Protein 3W4S (pdb70)

InterPro domains:
  IPR029056 Ribokinase-like [G3DSA:3.40.1190.20] (1-273)
  IPR029056 Ribokinase-like [SSF53613] (1-263)

Radius of gyration: 28.52 Å; Cα contacts (8 Å, |Δi|>4): 1369; chains: 2; bounding box: 37×84×67 Å

B-factor: mean 21.61, std 7.56, range [8.88, 71.16]

Nearest PDB structures (foldseek):
  4xf6-assembly1_A  TM=9.796E-01  e=3.094E-55  Thermococcus kodakarensis KOD1
  3w4s-assembly2_B  TM=9.930E-01  e=2.828E-53  Thermococcus kodakarensis KOD1
  5ysp-assembly2_B  TM=8.391E-01  e=2.313E-19  Thermotoga maritima MSB8
  5ysp-assembly1_A  TM=8.184E-01  e=1.475E-18  Thermotoga maritima MSB8
  2jg5-assembly1_B  TM=6.452E-01  e=1.263E-12  Staphylococcus aureus

Foldseek 3Di:
DEEEEEAAKEWEFEDDPHDTDTDIAFLSQLLQQLLLVFHAYAYEYEAADDPPVVVVSSVVRYHYDYDYWPHHWYWYWYDPDQADTWIFTDIHTAADEDDDDDAGQEYEYGYQACSYPLVSLLVCLVVYPAYEYECNRVFWHPDGTTIDGAADECLSLQNHAYYEYEQVNVVSHPPDACLSYQKYWYHHQQAWTWMDGNRFIKIWGADPAPRDYQRNLRSSLSSQLVSQVVPHPNLLSNLLSSLQSSVCRVPVHNPDDSVSSNVNSVPIDMGGD/DEEEQEAAWEWEFEAEPPDTDTDIGFLSVLLLQLLLVFHAYEYEYEAADDPPVRVVVVVVSHNYHYDYWPHHWYWYWYDDPDRDIWIWTDIHTAADEEDDDDDGQEYEYGYAACSYPLVRLLVVLVPYQEYEYECNNVFWHRDTTTTDGAADEDLSQQRHAEYEYEPVCVVRHPNDACLSYQKYWHDHAQAKTWMAGNRFIKIKGADPVRNLSSSLRSQLSSVVVPDDDLLSNLLSSLQSVVCVVVVHSPDDVVSSVVRSVVMDMGGD

Secondary structure (DSSP, 8-state):
-EEEEES--EEEEEEETTEEEEEEE-HHHHHHHHHTTTSEEEEEEE-S---HHHHHHHHHH-EEEEE--S---EEEEEESSSS-EEEEEEE-------PPPS--SEEEE--SSS-S-HHHHHHHHHHSS-EEEESHHHHB--SSEE--B--EE-GGGTT-SEEEEEGGGGGGEES--GGGSSEEEEEETTEEEEEEETTEEEEE-----S----TTHHHHHHHHHHHHHTTS-HHHHHHHHHHHHHHHHHHTSS-S-HHHHHHHHTT--EEE-/-EEEEES--EEEEEEETTEEEEEEE-HHHHHHHHHTTTSEEEEEEE-S---HHHHHHHHHHSEEEEE--S---EEEEEE-STT-EEEEEEE----------S--SEEEE--SSS-S-HHHHHHHHHH-S-EEEESHHHHB--SSEE--B--EE-GGGTT-SEEEEEGGGGGGEES--GGGSSEEEEEETBEEEEEEETTEEEEEE----TTHHHHHHHHHHHHHTTS-HHHHHHHHHHHHHHHHHHTSS-S-HHHHHHHHTTSEEEE-

Structure (mmCIF, N/CA/C/O backbone):
data_3W4S
#
_entry.id   3W4S
#
_cell.length_a   78.306
_cell.length_b   78.338
_cell.length_c   83.875
_cell.angle_alpha   90.00
_cell.angle_beta   90.00
_cell.angle_gamma   90.00
#
_symmetry.space_group_name_H-M   'P 21 21 21'
#
loop_
_entity.id
_entity.type
_entity.pdbx_description
1 polymer 'Carbohydrate/pyrimidine kinase, PfkB family'
2 non-polymer 'IODIDE ION'
3 water water
#
loop_
_atom_site.group_PDB
_atom_site.id
_atom_site.type_symbol
_atom_site.label_atom_id
_atom_site.label_alt_id
_atom_site.label_comp_id
_atom_site.label_asym_id
_atom_site.label_entity_id
_atom_site.label_seq_id
_atom_site.pdbx_PDB_ins_code
_atom_site.Cartn_x
_atom_site.Cartn_y
_atom_site.Cartn_z
_atom_site.occupancy
_atom_site.B_iso_or_equiv
_atom_site.auth_seq_id
_atom_site.auth_comp_id
_atom_site.auth_asym_id
_atom_site.auth_atom_id
_atom_site.pdbx_PDB_model_num
ATOM 1 N N . MET A 1 1 ? 33.224 78.977 16.581 1.00 29.83 1 MET A N 1
ATOM 2 C CA . MET A 1 1 ? 31.781 78.671 16.792 1.00 30.44 1 MET A CA 1
ATOM 3 C C . MET A 1 1 ? 31.442 77.258 16.293 1.00 28.90 1 MET A C 1
ATOM 4 O O . MET A 1 1 ? 31.963 76.816 15.260 1.00 27.34 1 MET A O 1
ATOM 9 N N . LYS A 1 2 ? 30.586 76.545 17.034 1.00 27.56 2 LYS A N 1
ATOM 10 C CA . LYS A 1 2 ? 30.158 75.199 16.638 1.00 25.48 2 LYS A CA 1
ATOM 11 C C . LYS A 1 2 ? 28.641 75.162 16.518 1.00 23.00 2 LYS A C 1
ATOM 12 O O . LYS A 1 2 ? 27.923 75.601 17.420 1.00 22.91 2 LYS A O 1
ATOM 18 N N A CYS A 1 3 ? 28.158 74.664 15.379 0.50 21.14 3 CYS A N 1
ATOM 19 N N B CYS A 1 3 ? 28.153 74.624 15.411 0.50 21.67 3 CYS A N 1
ATOM 20 C CA A CYS A 1 3 ? 26.724 74.666 15.040 0.50 19.52 3 CYS A CA 1
ATOM 21 C CA B CYS A 1 3 ? 26.716 74.575 15.198 0.50 20.24 3 CYS A CA 1
ATOM 22 C C A CYS A 1 3 ? 26.254 73.236 14.756 0.50 18.12 3 CYS A C 1
ATOM 23 C C B CYS A 1 3 ? 26.282 73.184 14.840 0.50 18.56 3 CYS A C 1
ATOM 24 O O A CYS A 1 3 ? 26.982 72.474 14.118 0.50 18.09 3 CYS A O 1
ATOM 25 O O B CYS A 1 3 ? 27.038 72.413 14.245 0.50 18.42 3 CYS A O 1
ATOM 30 N N . LEU A 1 4 ? 25.056 72.862 15.225 1.00 16.83 4 LEU A N 1
ATOM 31 C CA . LEU A 1 4 ? 24.451 71.596 14.829 1.00 15.29 4 LEU A CA 1
ATOM 32 C C . LEU A 1 4 ? 23.187 71.909 14.048 1.00 13.83 4 LEU A C 1
ATOM 33 O O . LEU A 1 4 ? 22.325 72.660 14.529 1.00 13.75 4 LEU A O 1
ATOM 38 N N . VAL A 1 5 ? 23.075 71.340 12.853 1.00 13.03 5 VAL A N 1
ATOM 39 C CA . VAL A 1 5 ? 21.864 71.509 12.031 1.00 12.38 5 VAL A CA 1
ATOM 40 C C . VAL A 1 5 ? 21.181 70.165 11.948 1.00 11.60 5 VAL A C 1
ATOM 41 O O . VAL A 1 5 ? 21.828 69.160 11.654 1.00 11.31 5 VAL A O 1
ATOM 45 N N . VAL A 1 6 ? 19.873 70.135 12.209 1.00 11.23 6 VAL A N 1
ATOM 46 C CA . VAL A 1 6 ? 19.162 68.863 12.338 1.00 11.06 6 VAL A CA 1
ATOM 47 C C . VAL A 1 6 ? 18.042 68.744 11.320 1.00 10.86 6 VAL A C 1
ATOM 48 O O . VAL A 1 6 ? 17.161 69.618 11.251 1.00 11.04 6 VAL A O 1
ATOM 52 N N . GLY A 1 7 ? 18.040 67.657 10.549 1.00 10.37 7 GLY A N 1
ATOM 53 C CA . GLY A 1 7 ? 16.935 67.417 9.607 1.00 10.29 7 GLY A CA 1
ATOM 54 C C . GLY A 1 7 ? 17.353 66.479 8.486 1.00 10.20 7 GLY A C 1
ATOM 55 O O . GLY A 1 7 ? 18.544 66.358 8.178 1.00 10.19 7 GLY A O 1
ATOM 56 N N . HIS A 1 8 ? 16.372 65.819 7.866 1.00 10.24 8 HIS A N 1
ATOM 57 C CA . HIS A 1 8 ? 16.662 64.971 6.717 1.00 10.71 8 HIS A CA 1
ATOM 58 C C . HIS A 1 8 ? 17.224 65.788 5.561 1.00 11.26 8 HIS A C 1
ATOM 59 O O . HIS A 1 8 ? 16.748 66.898 5.298 1.00 11.90 8 HIS A O 1
ATOM 66 N N . VAL A 1 9 ? 18.215 65.229 4.856 1.00 11.58 9 VAL A N 1
ATOM 67 C CA . VAL A 1 9 ? 18.549 65.702 3.511 1.00 11.68 9 VAL A CA 1
ATOM 68 C C . VAL A 1 9 ? 17.725 64.822 2.567 1.00 12.10 9 VAL A C 1
ATOM 69 O O . VAL A 1 9 ? 17.206 63.797 2.990 1.00 12.94 9 VAL A O 1
ATOM 73 N N . VAL A 1 10 ? 17.585 65.225 1.314 1.00 12.26 10 VAL A N 1
ATOM 74 C CA . VAL A 1 10 ? 16.543 64.659 0.441 1.00 12.09 10 VAL A CA 1
ATOM 75 C C . VAL A 1 10 ? 17.075 64.383 -0.940 1.00 12.15 10 VAL A C 1
ATOM 76 O O . VAL A 1 10 ? 17.860 65.168 -1.448 1.00 12.16 10 VAL A O 1
ATOM 80 N N . ARG A 1 11 ? 16.679 63.241 -1.513 1.00 12.04 11 ARG A N 1
ATOM 81 C CA . ARG A 1 11 ? 16.849 62.981 -2.940 1.00 12.32 11 ARG A CA 1
ATOM 82 C C . ARG A 1 11 ? 15.650 63.601 -3.659 1.00 12.25 11 ARG A C 1
ATOM 83 O O . ARG A 1 11 ? 14.522 63.128 -3.506 1.00 12.04 11 ARG A O 1
ATOM 91 N N . ASP A 1 12 ? 15.887 64.678 -4.401 1.00 12.49 12 ASP A N 1
ATOM 92 C CA . ASP A 1 12 ? 14.835 65.294 -5.207 1.00 13.15 12 ASP A CA 1
ATOM 93 C C . ASP A 1 12 ? 14.899 64.730 -6.606 1.00 13.24 12 ASP A C 1
ATOM 94 O O . ASP A 1 12 ? 15.960 64.785 -7.230 1.00 13.41 12 ASP A O 1
ATOM 99 N N . ILE A 1 13 ? 13.764 64.207 -7.081 1.00 12.84 13 ILE A N 1
ATOM 100 C CA . ILE A 1 13 ? 13.615 63.762 -8.463 1.00 13.37 13 ILE A CA 1
ATOM 101 C C . ILE A 1 13 ? 12.829 64.894 -9.122 1.00 13.74 13 ILE A C 1
ATOM 102 O O . ILE A 1 13 ? 11.608 65.041 -8.898 1.00 13.58 13 ILE A O 1
ATOM 107 N N . VAL A 1 14 ? 13.535 65.676 -9.937 1.00 14.54 14 VAL A N 1
ATOM 108 C CA . VAL A 1 14 ? 13.046 66.969 -10.421 1.00 15.21 14 VAL A CA 1
ATOM 109 C C . VAL A 1 14 ? 12.639 66.895 -11.882 1.00 15.99 14 VAL A C 1
ATOM 110 O O . VAL A 1 14 ? 13.453 66.533 -12.734 1.00 15.98 14 VAL A O 1
ATOM 114 N N A LYS A 1 15 ? 11.391 67.273 -12.154 0.50 16.54 15 LYS A N 1
ATOM 115 N N B LYS A 1 15 ? 11.380 67.222 -12.173 0.50 16.57 15 LYS A N 1
ATOM 116 C CA A LYS A 1 15 ? 10.861 67.308 -13.503 0.50 17.58 15 LYS A CA 1
ATOM 117 C CA B LYS A 1 15 ? 10.921 67.277 -13.555 0.50 17.67 15 LYS A CA 1
ATOM 118 C C A LYS A 1 15 ? 10.620 68.746 -13.929 0.50 17.93 15 LYS A C 1
ATOM 119 C C B LYS A 1 15 ? 10.599 68.703 -13.961 0.50 17.99 15 LYS A C 1
ATOM 120 O O A LYS A 1 15 ? 9.873 69.469 -13.274 0.50 17.57 15 LYS A O 1
ATOM 121 O O B LYS A 1 15 ? 9.780 69.369 -13.329 0.50 17.56 15 LYS A O 1
ATOM 132 N N . LYS A 1 16 ? 11.253 69.152 -15.027 1.00 18.98 16 LYS A N 1
ATOM 133 C CA . LYS A 1 16 ? 11.009 70.479 -15.617 1.00 21.02 16 LYS A CA 1
ATOM 134 C C . LYS A 1 16 ? 10.777 70.241 -17.087 1.00 22.95 16 LYS A C 1
ATOM 135 O O . LYS A 1 16 ? 11.693 69.810 -17.795 1.00 22.60 16 LYS A O 1
ATOM 141 N N . GLY A 1 17 ? 9.568 70.544 -17.545 1.00 24.48 17 GLY A N 1
ATOM 142 C CA . GLY A 1 17 ? 9.184 70.290 -18.929 1.00 27.04 17 GLY A CA 1
ATOM 143 C C . GLY A 1 17 ? 9.339 68.807 -19.190 1.00 29.22 17 GLY A C 1
ATOM 144 O O . GLY A 1 17 ? 8.775 67.987 -18.463 1.00 29.47 17 GLY A O 1
ATOM 145 N N . ASN A 1 18 ? 10.161 68.459 -20.180 1.00 30.85 18 ASN A N 1
ATOM 146 C CA . ASN A 1 18 ? 10.328 67.068 -20.567 1.00 32.38 18 ASN A CA 1
ATOM 147 C C . ASN A 1 18 ? 11.640 66.432 -20.035 1.00 30.84 18 ASN A C 1
ATOM 148 O O . ASN A 1 18 ? 12.076 65.377 -20.504 1.00 33.07 18 ASN A O 1
ATOM 153 N N . LYS A 1 19 ? 12.248 67.073 -19.039 1.00 28.38 19 LYS A N 1
ATOM 154 C CA . LYS A 1 19 ? 13.528 66.623 -18.494 1.00 26.01 19 LYS A CA 1
ATOM 155 C C . LYS A 1 19 ? 13.426 66.246 -17.023 1.00 24.51 19 LYS A C 1
ATOM 156 O O . LYS A 1 19 ? 12.755 66.927 -16.236 1.00 24.19 19 LYS A O 1
ATOM 162 N N . VAL A 1 20 ? 14.108 65.169 -16.657 1.00 22.09 20 VAL A N 1
ATOM 163 C CA . VAL A 1 20 ? 14.166 64.753 -15.254 1.00 21.01 20 VAL A CA 1
ATOM 164 C C . VAL A 1 20 ? 15.623 64.727 -14.803 1.00 19.96 20 VAL A C 1
ATOM 165 O O . VAL A 1 20 ? 16.504 64.330 -15.556 1.00 20.17 20 VAL A O 1
ATOM 169 N N . LEU A 1 21 ? 15.866 65.158 -13.569 1.00 19.25 21 LEU A N 1
ATOM 170 C CA . LEU A 1 21 ? 17.197 65.169 -13.021 1.00 19.40 21 LEU A CA 1
ATOM 171 C C . LEU A 1 21 ? 17.055 64.854 -11.546 1.00 18.58 21 LEU A C 1
ATOM 172 O O . LEU A 1 21 ? 15.954 64.983 -11.007 1.00 19.78 21 LEU A O 1
ATOM 177 N N . GLU A 1 22 ? 18.120 64.385 -10.901 1.00 17.22 22 GLU A N 1
ATOM 178 C CA . GLU A 1 22 ? 18.100 64.299 -9.446 1.00 15.96 22 GLU A CA 1
ATOM 179 C C . GLU A 1 22 ? 19.061 65.303 -8.853 1.00 16.03 22 GLU A C 1
ATOM 180 O O . GLU A 1 22 ? 20.093 65.600 -9.439 1.00 16.47 22 GLU A O 1
ATOM 186 N N . ARG A 1 23 ? 18.738 65.802 -7.670 1.00 15.18 23 ARG A N 1
ATOM 187 C CA . ARG A 1 23 ? 19.627 66.724 -6.969 1.00 15.11 23 ARG A CA 1
ATOM 188 C C . ARG A 1 23 ? 19.405 66.581 -5.469 1.00 14.10 23 ARG A C 1
ATOM 189 O O . ARG A 1 23 ? 18.352 66.180 -5.040 1.00 13.61 23 ARG A O 1
ATOM 197 N N . LEU A 1 24 ? 20.434 66.890 -4.692 1.00 14.04 24 LEU A N 1
ATOM 198 C CA . LEU A 1 24 ? 20.322 66.921 -3.254 1.00 13.72 24 LEU A CA 1
ATOM 199 C C . LEU A 1 24 ? 19.480 68.124 -2.828 1.00 13.71 24 LEU A C 1
ATOM 200 O O . LEU A 1 24 ? 19.622 69.225 -3.386 1.00 14.24 24 LEU A O 1
ATOM 205 N N . GLY A 1 25 ? 18.608 67.915 -1.853 1.00 12.97 25 GLY A N 1
ATOM 206 C CA . GLY A 1 25 ? 17.794 69.006 -1.306 1.00 13.11 25 GLY A CA 1
ATOM 207 C C . GLY A 1 25 ? 17.593 68.814 0.183 1.00 13.12 25 GLY A C 1
ATOM 208 O O . GLY A 1 25 ? 18.244 67.972 0.801 1.00 12.55 25 GLY A O 1
ATOM 209 N N . GLY A 1 26 ? 16.635 69.549 0.726 1.00 13.63 26 GLY A N 1
ATOM 210 C CA . GLY A 1 26 ? 16.306 69.506 2.145 1.00 13.75 26 GLY A CA 1
ATOM 211 C C . GLY A 1 26 ? 16.751 70.815 2.759 1.00 13.73 26 GLY A C 1
ATOM 212 O O . GLY A 1 26 ? 17.862 71.308 2.495 1.00 13.71 26 GLY A O 1
ATOM 213 N N . GLY A 1 27 ? 15.877 71.391 3.572 1.00 13.30 27 GLY A N 1
ATOM 214 C CA . GLY A 1 27 ? 16.228 72.632 4.279 1.00 13.44 27 GLY A CA 1
ATOM 215 C C . GLY A 1 27 ? 17.496 72.544 5.093 1.00 14.00 27 GLY A C 1
ATOM 216 O O . GLY A 1 27 ? 18.268 73.519 5.171 1.00 14.50 27 GLY A O 1
ATOM 217 N N . ALA A 1 28 ? 17.729 71.382 5.708 1.00 13.03 28 ALA A N 1
ATOM 218 C CA . ALA A 1 28 ? 18.937 71.180 6.518 1.00 13.53 28 ALA A CA 1
ATOM 219 C C . ALA A 1 28 ? 20.208 71.400 5.712 1.00 13.13 28 ALA A C 1
ATOM 220 O O . ALA A 1 28 ? 21.171 72.006 6.226 1.00 14.05 28 ALA A O 1
ATOM 222 N N . TYR A 1 29 ? 20.226 70.929 4.460 1.00 13.17 29 TYR A N 1
ATOM 223 C CA . TYR A 1 29 ? 21.365 71.169 3.571 1.00 12.99 29 TYR A CA 1
ATOM 224 C C . TYR A 1 29 ? 21.614 72.676 3.423 1.00 13.04 29 TYR A C 1
ATOM 225 O O . TYR A 1 29 ? 22.732 73.174 3.664 1.00 12.50 29 TYR A O 1
ATOM 234 N N . TYR A 1 30 ? 20.562 73.405 3.055 1.00 12.66 30 TYR A N 1
ATOM 235 C CA . TYR A 1 30 ? 20.711 74.840 2.787 1.00 12.86 30 TYR A CA 1
ATOM 236 C C . TYR A 1 30 ? 21.025 75.691 4.029 1.00 13.06 30 TYR A C 1
ATOM 237 O O . TYR A 1 30 ? 21.823 76.635 3.957 1.00 13.59 30 TYR A O 1
ATOM 246 N N . SER A 1 31 ? 20.407 75.371 5.161 1.00 13.42 31 SER A N 1
ATOM 247 C CA . SER A 1 31 ? 20.737 76.062 6.417 1.00 13.96 31 SER A CA 1
ATOM 248 C C . SER A 1 31 ? 22.202 75.840 6.806 1.00 14.37 31 SER A C 1
ATOM 249 O O . SER A 1 31 ? 22.898 76.794 7.201 1.00 14.65 31 SER A O 1
ATOM 252 N N . ALA A 1 32 ? 22.672 74.594 6.686 1.00 13.83 32 ALA A N 1
ATOM 253 C CA . ALA A 1 32 ? 24.064 74.273 6.981 1.00 14.46 32 ALA A CA 1
ATOM 254 C C . ALA A 1 32 ? 25.000 75.007 6.013 1.00 14.91 32 ALA A C 1
ATOM 255 O O . ALA A 1 32 ? 26.069 75.489 6.420 1.00 15.36 32 ALA A O 1
ATOM 257 N N . LEU A 1 33 ? 24.612 75.071 4.743 1.00 14.78 33 LEU A N 1
ATOM 258 C CA . LEU A 1 33 ? 25.422 75.766 3.744 1.00 15.13 33 LEU A CA 1
ATOM 259 C C . LEU A 1 33 ? 25.625 77.240 4.141 1.00 14.99 33 LEU A C 1
ATOM 260 O O . LEU A 1 33 ? 26.755 77.747 4.102 1.00 15.07 33 LEU A O 1
ATOM 265 N N . ALA A 1 34 ? 24.550 77.909 4.555 1.00 14.76 34 ALA A N 1
ATOM 266 C CA . ALA A 1 34 ? 24.640 79.300 5.005 1.00 14.83 34 ALA A CA 1
ATOM 267 C C . ALA A 1 34 ? 25.464 79.383 6.294 1.00 15.49 34 ALA A C 1
ATOM 268 O O . ALA A 1 34 ? 26.377 80.196 6.381 1.00 15.17 34 ALA A O 1
ATOM 270 N N . LEU A 1 35 ? 25.170 78.530 7.279 1.00 15.18 35 LEU A N 1
ATOM 271 C CA . LEU A 1 35 ? 25.841 78.626 8.581 1.00 16.55 35 LEU A CA 1
ATOM 272 C C . LEU A 1 35 ? 27.332 78.329 8.503 1.00 17.24 35 LEU A C 1
ATOM 273 O O . LEU A 1 35 ? 28.100 78.788 9.347 1.00 18.02 35 LEU A O 1
ATOM 278 N N . SER A 1 36 ? 27.730 77.553 7.496 1.00 17.50 36 SER A N 1
ATOM 279 C CA . SER A 1 36 ? 29.138 77.227 7.283 1.00 18.29 36 SER A CA 1
ATOM 280 C C . SER A 1 36 ? 30.009 78.459 7.050 1.00 19.83 36 SER A C 1
ATOM 281 O O . SER A 1 36 ? 31.223 78.374 7.177 1.00 19.86 36 SER A O 1
ATOM 284 N N . ARG A 1 37 ? 29.401 79.589 6.697 1.00 20.69 37 ARG A N 1
ATOM 285 C CA . ARG A 1 37 ? 30.173 80.825 6.550 1.00 21.98 37 ARG A CA 1
ATOM 286 C C . ARG A 1 37 ? 30.486 81.460 7.892 1.00 22.48 37 ARG A C 1
ATOM 287 O O . ARG A 1 37 ? 31.265 82.426 7.949 1.00 23.56 37 ARG A O 1
ATOM 295 N N . PHE A 1 38 ? 29.896 80.926 8.966 1.00 22.02 38 PHE A N 1
ATOM 296 C CA . PHE A 1 38 ? 29.996 81.514 10.318 1.00 22.38 38 PHE A CA 1
ATOM 297 C C . PHE A 1 38 ? 30.507 80.562 11.397 1.00 22.76 38 PHE A C 1
ATOM 298 O O . PHE A 1 38 ? 30.894 80.988 12.498 1.00 23.82 38 PHE A O 1
ATOM 306 N N A CYS A 1 39 ? 30.418 79.263 11.143 0.50 21.95 39 CYS A N 1
ATOM 307 N N B CYS A 1 39 ? 30.572 79.280 11.053 0.50 22.76 39 CYS A N 1
ATOM 308 C CA A CYS A 1 39 ? 30.750 78.294 12.178 0.50 21.40 39 CYS A CA 1
ATOM 309 C CA B CYS A 1 39 ? 30.593 78.247 12.064 0.50 22.64 39 CYS A CA 1
ATOM 310 C C A CYS A 1 39 ? 31.157 76.963 11.605 0.50 21.26 39 CYS A C 1
ATOM 311 C C B CYS A 1 39 ? 31.185 76.944 11.560 0.50 22.07 39 CYS A C 1
ATOM 312 O O A CYS A 1 39 ? 30.995 76.709 10.412 0.50 20.90 39 CYS A O 1
ATOM 313 O O B CYS A 1 39 ? 31.171 76.685 10.357 0.50 21.74 39 CYS A O 1
ATOM 318 N N . ASP A 1 40 ? 31.701 76.132 12.485 1.00 21.29 40 ASP A N 1
ATOM 319 C CA . ASP A 1 40 ? 32.020 74.747 12.202 1.00 22.14 40 ASP A CA 1
ATOM 320 C C . ASP A 1 40 ? 30.724 73.992 12.340 1.00 20.20 40 ASP A C 1
ATOM 321 O O . ASP A 1 40 ? 30.253 73.789 13.455 1.00 19.99 40 ASP A O 1
ATOM 326 N N . VAL A 1 41 ? 30.154 73.576 11.216 1.00 19.12 41 VAL A N 1
ATOM 327 C CA . VAL A 1 41 ? 28.806 72.994 11.206 1.00 18.10 41 VAL A CA 1
ATOM 328 C C . VAL A 1 41 ? 28.855 71.472 11.245 1.00 18.11 41 VAL A C 1
ATOM 329 O O . VAL A 1 41 ? 29.684 70.861 10.578 1.00 18.70 41 VAL A O 1
ATOM 333 N N . GLU A 1 42 ? 27.968 70.861 12.037 1.00 17.86 42 GLU A N 1
ATOM 334 C CA . GLU A 1 42 ? 27.714 69.427 11.937 1.00 18.30 42 GLU A CA 1
ATOM 335 C C . GLU A 1 42 ? 26.261 69.260 11.553 1.00 16.39 42 GLU A C 1
ATOM 336 O O . GLU A 1 42 ? 25.426 70.044 12.004 1.00 15.07 42 GLU A O 1
ATOM 342 N N . ILE A 1 43 ? 25.972 68.273 10.706 1.00 15.33 43 ILE A N 1
ATOM 343 C CA . ILE A 1 43 ? 24.581 67.992 10.298 1.00 14.35 43 ILE A CA 1
ATOM 344 C C . ILE A 1 43 ? 24.173 66.645 10.867 1.00 13.83 43 ILE A C 1
ATOM 345 O O . ILE A 1 43 ? 24.849 65.624 10.612 1.00 14.43 43 ILE A O 1
ATOM 350 N N . LEU A 1 44 ? 23.108 66.648 11.660 1.00 12.69 44 LEU A N 1
ATOM 351 C CA . LEU A 1 44 ? 22.480 65.431 12.139 1.00 12.34 44 LEU A CA 1
ATOM 352 C C . LEU A 1 44 ? 21.300 65.142 11.230 1.00 11.65 44 LEU A C 1
ATOM 353 O O . LEU A 1 44 ? 20.350 65.917 11.175 1.00 11.39 44 LEU A O 1
ATOM 358 N N . THR A 1 45 ? 21.391 64.046 10.487 1.00 11.50 45 THR A N 1
ATOM 359 C CA . THR A 1 45 ? 20.440 63.771 9.415 1.00 11.38 45 THR A CA 1
ATOM 360 C C . THR A 1 45 ? 20.156 62.269 9.393 1.00 11.28 45 THR A C 1
ATOM 361 O O . THR A 1 45 ? 20.604 61.546 10.287 1.00 11.71 45 THR A O 1
ATOM 365 N N . SER A 1 46 ? 19.410 61.802 8.400 1.00 11.22 46 SER A N 1
ATOM 366 C CA . SER A 1 46 ? 19.223 60.372 8.188 1.00 11.70 46 SER A CA 1
ATOM 367 C C . SER A 1 46 ? 19.031 60.099 6.709 1.00 11.97 46 SER A C 1
ATOM 368 O O . SER A 1 46 ? 18.352 60.862 6.010 1.00 12.10 46 SER A O 1
ATOM 371 N N . PHE A 1 47 ? 19.647 59.008 6.252 1.00 12.72 47 PHE A N 1
ATOM 372 C CA . PHE A 1 47 ? 19.456 58.469 4.894 1.00 13.25 47 PHE A CA 1
ATOM 373 C C . PHE A 1 47 ? 20.078 57.088 4.830 1.00 14.06 47 PHE A C 1
ATOM 374 O O . PHE A 1 47 ? 20.886 56.743 5.688 1.00 14.13 47 PHE A O 1
ATOM 382 N N . SER A 1 48 ? 19.712 56.307 3.813 1.00 14.98 48 SER A N 1
ATOM 383 C CA . SER A 1 48 ? 20.274 54.951 3.651 1.00 16.12 48 SER A CA 1
ATOM 384 C C . SER A 1 48 ? 21.467 54.952 2.700 1.00 16.83 48 SER A C 1
ATOM 385 O O . SER A 1 48 ? 22.499 54.343 2.977 1.00 18.77 48 SER A O 1
ATOM 388 N N . ASN A 1 49 ? 21.323 55.652 1.585 1.00 17.56 49 ASN A N 1
ATOM 389 C CA . ASN A 1 49 ? 22.371 55.782 0.581 1.00 17.94 49 ASN A CA 1
ATOM 390 C C . ASN A 1 49 ? 22.138 57.089 -0.168 1.00 17.10 49 ASN A C 1
ATOM 391 O O . ASN A 1 49 ? 20.992 57.455 -0.441 1.00 17.11 49 ASN A O 1
ATOM 396 N N . LEU A 1 50 ? 23.218 57.785 -0.520 1.00 16.53 50 LEU A N 1
ATOM 397 C CA . LEU A 1 50 ? 23.111 58.912 -1.451 1.00 15.81 50 LEU A CA 1
ATOM 398 C C . LEU A 1 50 ? 24.278 58.880 -2.411 1.00 15.88 50 LEU A C 1
ATOM 399 O O . LEU A 1 50 ? 25.322 58.321 -2.049 1.00 16.38 50 LEU A O 1
ATOM 404 N N . PRO A 1 51 ? 24.117 59.487 -3.611 1.00 15.92 51 PRO A N 1
ATOM 405 C CA . PRO A 1 51 ? 25.212 59.593 -4.584 1.00 16.86 51 PRO A CA 1
ATOM 406 C C . PRO A 1 51 ? 26.482 60.121 -3.936 1.00 17.83 51 PRO A C 1
ATOM 407 O O . PRO A 1 51 ? 26.446 61.106 -3.171 1.00 17.13 51 PRO A O 1
ATOM 411 N N . GLU A 1 52 ? 27.595 59.472 -4.257 1.00 20.06 52 GLU A N 1
ATOM 412 C CA . GLU A 1 52 ? 28.905 59.880 -3.771 1.00 21.78 52 GLU A CA 1
ATOM 413 C C . GLU A 1 52 ? 29.147 61.394 -3.874 1.00 22.00 52 GLU A C 1
ATOM 414 O O . GLU A 1 52 ? 29.726 61.978 -2.959 1.00 22.09 52 GLU A O 1
ATOM 420 N N . GLU A 1 53 ? 28.720 62.005 -4.979 1.00 21.79 53 GLU A N 1
ATOM 421 C CA . GLU A 1 53 ? 28.929 63.435 -5.232 1.00 23.19 53 GLU A CA 1
ATOM 422 C C . GLU A 1 53 ? 28.170 64.299 -4.234 1.00 21.26 53 GLU A C 1
ATOM 423 O O . GLU A 1 53 ? 28.600 65.400 -3.870 1.00 19.67 53 GLU A O 1
ATOM 429 N N . TRP A 1 54 ? 27.012 63.814 -3.811 1.00 18.30 54 TRP A N 1
ATOM 430 C CA . TRP A 1 54 ? 26.228 64.552 -2.840 1.00 17.13 54 TRP A CA 1
ATOM 431 C C . TRP A 1 54 ? 26.827 64.454 -1.448 1.00 17.30 54 TRP A C 1
ATOM 432 O O . TRP A 1 54 ? 26.793 65.428 -0.680 1.00 17.22 54 TRP A O 1
ATOM 443 N N . ILE A 1 55 ? 27.346 63.276 -1.109 1.00 17.42 55 ILE A N 1
ATOM 444 C CA . ILE A 1 55 ? 28.025 63.082 0.173 1.00 19.10 55 ILE A CA 1
ATOM 445 C C . ILE A 1 55 ? 29.192 64.075 0.226 1.00 19.84 55 ILE A C 1
ATOM 446 O O . ILE A 1 55 ? 29.428 64.738 1.254 1.00 19.14 55 ILE A O 1
ATOM 451 N N . LYS A 1 56 ? 29.877 64.201 -0.907 1.00 21.88 56 LYS A N 1
ATOM 452 C CA . LYS A 1 56 ? 31.032 65.097 -1.014 1.00 23.69 56 LYS A CA 1
ATOM 453 C C . LYS A 1 56 ? 30.616 66.560 -0.842 1.00 24.20 56 LYS A C 1
ATOM 454 O O . LYS A 1 56 ? 31.312 67.330 -0.162 1.00 24.36 56 LYS A O 1
ATOM 460 N N . GLU A 1 57 ? 29.501 66.944 -1.464 1.00 23.25 57 GLU A N 1
ATOM 461 C CA . GLU A 1 57 ? 28.968 68.296 -1.324 1.00 22.74 57 GLU A CA 1
ATOM 462 C C . GLU A 1 57 ? 28.655 68.590 0.147 1.00 22.50 57 GLU A C 1
ATOM 463 O O . GLU A 1 57 ? 29.058 69.636 0.668 1.00 22.72 57 GLU A O 1
ATOM 469 N N . LEU A 1 58 ? 27.987 67.645 0.818 1.00 21.04 58 LEU A N 1
ATOM 470 C CA . LEU A 1 58 ? 27.694 67.763 2.251 1.00 20.72 58 LEU A CA 1
ATOM 471 C C . LEU A 1 58 ? 28.956 67.930 3.080 1.00 22.78 58 LEU A C 1
ATOM 472 O O . LEU A 1 58 ? 29.063 68.840 3.916 1.00 22.32 58 LEU A O 1
ATOM 477 N N . GLU A 1 59 ? 29.919 67.054 2.823 1.00 23.01 59 GLU A N 1
ATOM 478 C CA . GLU A 1 59 ? 31.148 67.029 3.615 1.00 25.06 59 GLU A CA 1
ATOM 479 C C . GLU A 1 59 ? 32.076 68.197 3.313 1.00 24.99 59 GLU A C 1
ATOM 480 O O . GLU A 1 59 ? 32.938 68.516 4.128 1.00 25.54 59 GLU A O 1
ATOM 486 N N . SER A 1 60 ? 31.871 68.859 2.171 1.00 24.22 60 SER A N 1
ATOM 487 C CA . SER A 1 60 ? 32.673 70.042 1.835 1.00 24.90 60 SER A CA 1
ATOM 488 C C . SER A 1 60 ? 32.426 71.179 2.842 1.00 24.06 60 SER A C 1
ATOM 489 O O . SER A 1 60 ? 33.265 72.067 3.011 1.00 23.74 60 SER A O 1
ATOM 492 N N . MET A 1 61 ? 31.271 71.157 3.509 1.00 22.07 61 MET A N 1
ATOM 493 C CA . MET A 1 61 ? 30.923 72.276 4.371 1.00 22.94 61 MET A CA 1
ATOM 494 C C . MET A 1 61 ? 30.463 71.922 5.790 1.00 22.15 61 MET A C 1
ATOM 495 O O . MET A 1 61 ? 30.195 72.811 6.587 1.00 22.43 61 MET A O 1
ATOM 500 N N . ALA A 1 62 ? 30.393 70.629 6.096 1.00 21.35 62 ALA A N 1
ATOM 501 C CA . ALA A 1 62 ? 29.893 70.146 7.396 1.00 20.77 62 ALA A CA 1
ATOM 502 C C . ALA A 1 62 ? 30.355 68.721 7.665 1.00 20.96 62 ALA A C 1
ATOM 503 O O . ALA A 1 62 ? 30.670 67.977 6.733 1.00 21.05 62 ALA A O 1
ATOM 505 N N . LYS A 1 63 ? 30.401 68.352 8.942 1.00 20.84 63 LYS A N 1
ATOM 506 C CA . LYS A 1 63 ? 30.552 66.962 9.353 1.00 21.57 63 LYS A CA 1
ATOM 507 C C . LYS A 1 63 ? 29.183 66.286 9.426 1.00 20.81 63 LYS A C 1
ATOM 508 O O . LYS A 1 63 ? 28.259 66.880 9.966 1.00 19.54 63 LYS A O 1
ATOM 514 N N . LEU A 1 64 ? 29.050 65.062 8.897 1.00 20.19 64 LEU A N 1
ATOM 515 C CA . LEU A 1 64 ? 27.757 64.338 8.895 1.00 19.46 64 LEU A CA 1
ATOM 516 C C . LEU A 1 64 ? 27.620 63.379 10.063 1.00 18.37 64 LEU A C 1
ATOM 517 O O . LEU A 1 64 ? 28.550 62.648 10.397 1.00 18.37 64 LEU A O 1
ATOM 522 N N . GLN A 1 65 ? 26.439 63.356 10.661 1.00 17.23 65 GLN A N 1
ATOM 523 C CA . GLN A 1 65 ? 26.096 62.404 11.697 1.00 16.61 65 GLN A CA 1
ATOM 524 C C . GLN A 1 65 ? 24.813 61.804 11.179 1.00 16.01 65 GLN A C 1
ATOM 525 O O . GLN A 1 65 ? 23.833 62.529 11.039 1.00 16.53 65 GLN A O 1
ATOM 531 N N . VAL A 1 66 ? 24.801 60.512 10.868 1.00 14.44 66 VAL A N 1
ATOM 532 C CA . VAL A 1 66 ? 23.644 59.954 10.151 1.00 13.44 66 VAL A CA 1
ATOM 533 C C . VAL A 1 66 ? 22.921 58.907 10.976 1.00 13.12 66 VAL A C 1
ATOM 534 O O . VAL A 1 66 ? 23.488 57.875 11.340 1.00 12.86 66 VAL A O 1
ATOM 538 N N . VAL A 1 67 ? 21.662 59.173 11.285 1.00 12.48 67 VAL A N 1
ATOM 539 C CA . VAL A 1 67 ? 20.874 58.164 11.950 1.00 12.70 67 VAL A CA 1
ATOM 540 C C . VAL A 1 67 ? 20.687 56.999 10.984 1.00 12.55 67 VAL A C 1
ATOM 541 O O . VAL A 1 67 ? 20.238 57.215 9.843 1.00 12.53 67 VAL A O 1
ATOM 545 N N . PRO A 1 68 ? 21.033 55.766 11.414 1.00 12.78 68 PRO A N 1
ATOM 546 C CA . PRO A 1 68 ? 20.879 54.621 10.508 1.00 12.92 68 PRO A CA 1
ATOM 547 C C . PRO A 1 68 ? 19.450 54.488 9.983 1.00 12.92 68 PRO A C 1
ATOM 548 O O . PRO A 1 68 ? 18.470 54.686 10.726 1.00 12.77 68 PRO A O 1
ATOM 552 N N . SER A 1 69 ? 19.353 54.188 8.701 1.00 13.40 69 SER A N 1
ATOM 553 C CA . SER A 1 69 ? 18.049 54.098 8.053 1.00 13.29 69 SER A CA 1
ATOM 554 C C . SER A 1 69 ? 18.052 53.086 6.911 1.00 13.79 69 SER A C 1
ATOM 555 O O . SER A 1 69 ? 19.050 52.965 6.194 1.00 13.80 69 SER A O 1
ATOM 558 N N . GLU A 1 70 ? 16.932 52.377 6.726 1.00 13.79 70 GLU A N 1
ATOM 559 C CA . GLU A 1 70 ? 16.772 51.541 5.531 1.00 15.43 70 GLU A CA 1
ATOM 560 C C . GLU A 1 70 ? 16.277 52.364 4.331 1.00 14.47 70 GLU A C 1
ATOM 561 O O . GLU A 1 70 ? 16.302 51.908 3.175 1.00 14.37 70 GLU A O 1
ATOM 567 N N . THR A 1 71 ? 15.839 53.584 4.600 1.00 13.41 71 THR A N 1
ATOM 568 C CA . THR A 1 71 ? 15.232 54.417 3.567 1.00 13.25 71 THR A CA 1
ATOM 569 C C . THR A 1 71 ? 15.846 55.802 3.498 1.00 12.81 71 THR A C 1
ATOM 570 O O . THR A 1 71 ? 16.492 56.267 4.439 1.00 13.02 71 THR A O 1
ATOM 574 N N . THR A 1 72 ? 15.619 56.460 2.374 1.00 12.53 72 THR A N 1
ATOM 575 C CA . THR A 1 72 ? 16.112 57.807 2.147 1.00 11.96 72 THR A CA 1
ATOM 576 C C . THR A 1 72 ? 14.923 58.692 1.813 1.00 11.61 72 THR A C 1
ATOM 577 O O . THR A 1 72 ? 14.072 58.312 1.002 1.00 11.35 72 THR A O 1
ATOM 581 N N . THR A 1 73 ? 14.872 59.875 2.406 1.00 11.30 73 THR A N 1
ATOM 582 C CA . THR A 1 73 ? 13.747 60.748 2.123 1.00 11.33 73 THR A CA 1
ATOM 583 C C . THR A 1 73 ? 13.821 61.210 0.683 1.00 11.25 73 THR A C 1
ATOM 584 O O . THR A 1 73 ? 14.854 61.689 0.228 1.00 11.40 73 THR A O 1
ATOM 588 N N . THR A 1 74 ? 12.725 60.993 -0.037 1.00 11.46 74 THR A N 1
ATOM 589 C CA . THR A 1 74 ? 12.729 61.185 -1.489 1.00 11.85 74 THR A CA 1
ATOM 590 C C . THR A 1 74 ? 11.455 61.884 -1.909 1.00 12.44 74 THR A C 1
ATOM 591 O O . THR A 1 74 ? 10.342 61.442 -1.551 1.00 12.93 74 THR A O 1
ATOM 595 N N . TYR A 1 75 ? 11.615 62.996 -2.630 1.00 12.85 75 TYR A N 1
ATOM 596 C CA . TYR A 1 75 ? 10.457 63.720 -3.186 1.00 13.54 75 TYR A CA 1
ATOM 597 C C . TYR A 1 75 ? 10.513 63.810 -4.704 1.00 13.98 75 TYR A C 1
ATOM 598 O O . TYR A 1 75 ? 11.588 63.963 -5.277 1.00 13.30 75 TYR A O 1
ATOM 607 N N A GLU A 1 76 ? 9.342 63.730 -5.341 0.50 14.63 76 GLU A N 1
ATOM 608 N N B GLU A 1 76 ? 9.358 63.694 -5.351 0.50 14.62 76 GLU A N 1
ATOM 609 C CA A GLU A 1 76 ? 9.176 64.093 -6.754 0.50 15.91 76 GLU A CA 1
ATOM 610 C CA B GLU A 1 76 ? 9.240 64.073 -6.754 0.50 15.97 76 GLU A CA 1
ATOM 611 C C A GLU A 1 76 ? 8.785 65.550 -6.833 0.50 16.04 76 GLU A C 1
ATOM 612 C C B GLU A 1 76 ? 8.887 65.558 -6.722 0.50 15.99 76 GLU A C 1
ATOM 613 O O A GLU A 1 76 ? 7.739 65.935 -6.303 0.50 16.08 76 GLU A O 1
ATOM 614 O O B GLU A 1 76 ? 8.034 65.984 -5.941 0.50 15.83 76 GLU A O 1
ATOM 625 N N . LEU A 1 77 ? 9.598 66.353 -7.514 1.00 16.22 77 LEU A N 1
ATOM 626 C CA . LEU A 1 77 ? 9.324 67.770 -7.649 1.00 17.31 77 LEU A CA 1
ATOM 627 C C . LEU A 1 77 ? 8.954 68.024 -9.080 1.00 18.32 77 LEU A C 1
ATOM 628 O O . LEU A 1 77 ? 9.729 67.694 -9.981 1.00 19.76 77 LEU A O 1
ATOM 633 N N . THR A 1 78 ? 7.773 68.578 -9.302 1.00 18.77 78 THR A N 1
ATOM 634 C CA . THR A 1 78 ? 7.330 68.870 -10.665 1.00 19.86 78 THR A CA 1
ATOM 635 C C . THR A 1 78 ? 7.080 70.376 -10.806 1.00 19.15 78 THR A C 1
ATOM 636 O O . THR A 1 78 ? 6.165 70.921 -10.198 1.00 19.58 78 THR A O 1
ATOM 640 N N . TYR A 1 79 ? 7.950 71.053 -11.556 1.00 18.08 79 TYR A N 1
ATOM 641 C CA . TYR A 1 79 ? 7.846 72.501 -11.732 1.00 18.26 79 TYR A CA 1
ATOM 642 C C . TYR A 1 79 ? 6.645 72.853 -12.589 1.00 18.42 79 TYR A C 1
ATOM 643 O O . TYR A 1 79 ? 6.389 72.194 -13.589 1.00 18.52 79 TYR A O 1
ATOM 652 N N . LEU A 1 80 ? 5.946 73.903 -12.180 1.00 19.53 80 LEU A N 1
ATOM 653 C CA . LEU A 1 80 ? 4.757 74.404 -12.867 1.00 20.82 80 LEU A CA 1
ATOM 654 C C . LEU A 1 80 ? 5.030 75.690 -13.632 1.00 21.74 80 LEU A C 1
ATOM 655 O O . LEU A 1 80 ? 4.294 76.043 -14.566 1.00 21.68 80 LEU A O 1
ATOM 660 N N . ASP A 1 81 ? 6.051 76.416 -13.188 1.00 21.33 81 ASP A N 1
ATOM 661 C CA . ASP A 1 81 ? 6.558 77.573 -13.918 1.00 22.77 81 ASP A CA 1
ATOM 662 C C . ASP A 1 81 ? 8.028 77.736 -13.560 1.00 22.91 81 ASP A C 1
ATOM 663 O O . ASP A 1 81 ? 8.689 76.747 -13.217 1.00 23.36 81 ASP A O 1
ATOM 668 N N . GLY A 1 82 ? 8.535 78.962 -13.638 1.00 22.38 82 GLY A N 1
ATOM 669 C CA . GLY A 1 82 ? 9.950 79.225 -13.349 1.00 24.19 82 GLY A CA 1
ATOM 670 C C . GLY A 1 82 ? 10.370 78.990 -11.909 1.00 24.53 82 GLY A C 1
ATOM 671 O O . GLY A 1 82 ? 11.575 78.902 -11.616 1.00 25.29 82 GLY A O 1
ATOM 672 N N . ASN A 1 83 ? 9.404 78.888 -10.996 1.00 23.48 83 ASN A N 1
ATOM 673 C CA . ASN A 1 83 ? 9.743 78.758 -9.595 1.00 23.89 83 ASN A CA 1
ATOM 674 C C . ASN A 1 83 ? 8.830 77.900 -8.727 1.00 22.80 83 ASN A C 1
ATOM 675 O O . ASN A 1 83 ? 9.284 77.295 -7.745 1.00 23.49 83 ASN A O 1
ATOM 680 N N . ARG A 1 84 ? 7.546 77.858 -9.054 1.00 20.27 84 ARG A N 1
ATOM 681 C CA . ARG A 1 84 ? 6.639 77.017 -8.284 1.00 18.59 84 ARG A CA 1
ATOM 682 C C . ARG A 1 84 ? 6.745 75.554 -8.689 1.00 18.20 84 ARG A C 1
ATOM 683 O O . ARG A 1 84 ? 6.858 75.221 -9.861 1.00 17.67 84 ARG A O 1
ATOM 691 N N . ARG A 1 85 ? 6.769 74.673 -7.695 1.00 18.42 85 ARG A N 1
ATOM 692 C CA . ARG A 1 85 ? 6.836 73.251 -7.989 1.00 18.95 85 ARG A CA 1
ATOM 693 C C . ARG A 1 85 ? 5.966 72.470 -7.020 1.00 18.37 85 ARG A C 1
ATOM 694 O O . ARG A 1 85 ? 5.758 72.899 -5.879 1.00 18.80 85 ARG A O 1
ATOM 702 N N . ARG A 1 86 ? 5.434 71.359 -7.509 1.00 17.41 86 ARG A N 1
ATOM 703 C CA . ARG A 1 86 ? 4.660 70.427 -6.692 1.00 16.97 86 ARG A CA 1
ATOM 704 C C . ARG A 1 86 ? 5.616 69.406 -6.076 1.00 16.28 86 ARG A C 1
ATOM 705 O O . ARG A 1 86 ? 6.494 68.893 -6.762 1.00 15.97 86 ARG A O 1
ATOM 713 N N . LEU A 1 87 ? 5.400 69.081 -4.802 1.00 15.86 87 LEU A N 1
ATOM 714 C CA . LEU A 1 87 ? 6.227 68.086 -4.119 1.00 15.61 87 LEU A CA 1
ATOM 715 C C . LEU A 1 87 ? 5.358 66.906 -3.749 1.00 15.60 87 LEU A C 1
ATOM 716 O O . LEU A 1 87 ? 4.223 67.078 -3.301 1.00 15.60 87 LEU A O 1
ATOM 721 N N . LYS A 1 88 ? 5.866 65.706 -3.990 1.00 14.91 88 LYS A N 1
ATOM 722 C CA . LYS A 1 88 ? 5.180 64.497 -3.581 1.00 15.30 88 LYS A CA 1
ATOM 723 C C . LYS A 1 88 ? 6.173 63.612 -2.848 1.00 14.48 88 LYS A C 1
ATOM 724 O O . LYS A 1 88 ? 7.249 63.280 -3.388 1.00 13.43 88 LYS A O 1
ATOM 730 N N . LEU A 1 89 ? 5.826 63.243 -1.617 1.00 13.83 89 LEU A N 1
ATOM 731 C CA . LEU A 1 89 ? 6.689 62.371 -0.802 1.00 13.76 89 LEU A CA 1
ATOM 732 C C . LEU A 1 89 ? 6.591 60.939 -1.284 1.00 13.80 89 LEU A C 1
ATOM 733 O O . LEU A 1 89 ? 5.495 60.363 -1.331 1.00 14.22 89 LEU A O 1
ATOM 738 N N . LEU A 1 90 ? 7.740 60.360 -1.625 1.00 13.75 90 LEU A N 1
ATOM 739 C CA . LEU A 1 90 ? 7.848 58.977 -2.094 1.00 14.19 90 LEU A CA 1
ATOM 740 C C . LEU A 1 90 ? 8.458 58.010 -1.097 1.00 13.50 90 LEU A C 1
ATOM 741 O O . LEU A 1 90 ? 8.225 56.809 -1.207 1.00 13.39 90 LEU A O 1
ATOM 746 N N . GLU A 1 91 ? 9.273 58.522 -0.174 1.00 12.57 91 GLU A N 1
ATOM 747 C CA . GLU A 1 91 ? 10.059 57.639 0.746 1.00 12.30 91 GLU A CA 1
ATOM 748 C C . GLU A 1 91 ? 10.569 58.525 1.859 1.00 11.61 91 GLU A C 1
ATOM 749 O O . GLU A 1 91 ? 10.777 59.698 1.632 1.00 11.21 91 GLU A O 1
ATOM 755 N N . ARG A 1 92 ? 10.719 57.970 3.068 1.00 11.73 92 ARG A N 1
ATOM 756 C CA . ARG A 1 92 ? 11.094 58.771 4.212 1.00 12.21 92 ARG A CA 1
ATOM 757 C C . ARG A 1 92 ? 12.094 58.015 5.082 1.00 11.81 92 ARG A C 1
ATOM 758 O O . ARG A 1 92 ? 11.861 56.845 5.383 1.00 11.72 92 ARG A O 1
ATOM 766 N N . ALA A 1 93 ? 13.184 58.688 5.465 1.00 11.83 93 ALA A N 1
ATOM 767 C CA . ALA A 1 93 ? 14.244 58.149 6.322 1.00 12.24 93 ALA A CA 1
ATOM 768 C C . ALA A 1 93 ? 13.780 58.059 7.771 1.00 12.60 93 ALA A C 1
ATOM 769 O O . ALA A 1 93 ? 12.641 58.439 8.108 1.00 12.10 93 ALA A O 1
ATOM 771 N N . SER A 1 94 ? 14.659 57.551 8.620 1.00 13.68 94 SER A N 1
ATOM 772 C CA . SER A 1 94 ? 14.372 57.376 10.057 1.00 14.07 94 SER A CA 1
ATOM 773 C C . SER A 1 94 ? 14.091 58.683 10.797 1.00 14.39 94 SER A C 1
ATOM 774 O O . SER A 1 94 ? 14.677 59.733 10.483 1.00 14.06 94 SER A O 1
ATOM 777 N N . PRO A 1 95 ? 13.241 58.606 11.840 1.00 14.64 95 PRO A N 1
ATOM 778 C CA . PRO A 1 95 ? 13.018 59.799 12.656 1.00 14.60 95 PRO A CA 1
ATOM 779 C C . PRO A 1 95 ? 14.282 60.144 13.421 1.00 14.01 95 PRO A C 1
ATOM 780 O O . PRO A 1 95 ? 15.162 59.294 13.624 1.00 13.15 95 PRO A O 1
ATOM 784 N N . ILE A 1 96 ? 14.393 61.403 13.811 1.00 13.45 96 ILE A N 1
ATOM 785 C CA . ILE A 1 96 ? 15.559 61.874 14.544 1.00 13.29 96 ILE A CA 1
ATOM 786 C C . ILE A 1 96 ? 15.079 62.269 15.919 1.00 14.81 96 ILE A C 1
ATOM 787 O O . ILE A 1 96 ? 14.479 63.331 16.097 1.00 14.48 96 ILE A O 1
ATOM 792 N N . GLU A 1 97 ? 15.321 61.394 16.887 1.00 15.65 97 GLU A N 1
ATOM 793 C CA . GLU A 1 97 ? 14.723 61.556 18.203 1.00 17.43 97 GLU A CA 1
ATOM 794 C C . GLU A 1 97 ? 15.750 61.689 19.330 1.00 17.75 97 GLU A C 1
ATOM 795 O O . GLU A 1 97 ? 15.378 61.823 20.505 1.00 17.69 97 GLU A O 1
ATOM 801 N N . GLU A 1 98 ? 17.029 61.706 18.975 1.00 17.21 98 GLU A N 1
ATOM 802 C CA . GLU A 1 98 ? 18.074 61.788 19.979 1.00 18.90 98 GLU A CA 1
ATOM 803 C C . GLU A 1 98 ? 19.197 62.701 19.470 1.00 19.46 98 GLU A C 1
ATOM 804 O O . GLU A 1 98 ? 19.792 62.451 18.410 1.00 20.31 98 GLU A O 1
ATOM 810 N N . LEU A 1 99 ? 19.460 63.775 20.205 1.00 18.80 99 LEU A N 1
ATOM 811 C CA . LEU A 1 99 ? 20.528 64.724 19.851 1.00 18.19 99 LEU A CA 1
ATOM 812 C C . LEU A 1 99 ? 21.839 64.290 20.486 1.00 18.54 99 LEU A C 1
ATOM 813 O O . LEU A 1 99 ? 21.801 63.568 21.484 1.00 18.14 99 LEU A O 1
ATOM 818 N N . PRO A 1 100 ? 22.986 64.709 19.904 1.00 19.31 100 PRO A N 1
ATOM 819 C CA . PRO A 1 100 ? 24.292 64.362 20.476 1.00 20.48 100 PRO A CA 1
ATOM 820 C C . PRO A 1 100 ? 24.579 65.098 21.781 1.00 22.72 100 PRO A C 1
ATOM 821 O O . PRO A 1 100 ? 23.949 66.119 22.109 1.00 21.53 100 PRO A O 1
ATOM 825 N N . ASP A 1 101 ? 25.539 64.567 22.525 1.00 25.40 101 ASP A N 1
ATOM 826 C CA . ASP A 1 101 ? 25.998 65.222 23.730 1.00 27.77 101 ASP A CA 1
ATOM 827 C C . ASP A 1 101 ? 27.098 66.211 23.309 1.00 28.87 101 ASP A C 1
ATOM 828 O O . ASP A 1 101 ? 27.560 66.180 22.162 1.00 30.90 101 ASP A O 1
ATOM 833 N N . GLY A 1 102 ? 27.508 67.088 24.213 1.00 28.99 102 GLY A N 1
ATOM 834 C CA . GLY A 1 102 ? 28.555 68.069 23.909 1.00 29.18 102 GLY A CA 1
ATOM 835 C C . GLY A 1 102 ? 27.990 69.467 23.743 1.00 29.19 102 GLY A C 1
ATOM 836 O O . GLY A 1 102 ? 26.791 69.629 23.519 1.00 28.10 102 GLY A O 1
ATOM 837 N N . GLU A 1 103 ? 28.850 70.480 23.839 1.00 29.79 103 GLU A N 1
ATOM 838 C CA . GLU A 1 103 ? 28.395 71.870 23.745 1.00 28.88 103 GLU A CA 1
ATOM 839 C C . GLU A 1 103 ? 28.356 72.407 22.308 1.00 27.73 103 GLU A C 1
ATOM 840 O O . GLU A 1 103 ? 29.334 72.299 21.554 1.00 27.86 103 GLU A O 1
ATOM 846 N N . TYR A 1 104 ? 27.209 72.982 21.942 1.00 25.47 104 TYR A N 1
ATOM 847 C CA . TYR A 1 104 ? 27.050 73.648 20.654 1.00 23.79 104 TYR A CA 1
ATOM 848 C C . TYR A 1 104 ? 26.565 75.064 20.888 1.00 23.22 104 TYR A C 1
ATOM 849 O O . TYR A 1 104 ? 25.648 75.291 21.679 1.00 24.18 104 TYR A O 1
ATOM 858 N N . ASP A 1 105 ? 27.169 76.022 20.190 1.00 22.36 105 ASP A N 1
ATOM 859 C CA . ASP A 1 105 ? 26.767 77.416 20.296 1.00 22.28 105 ASP A CA 1
ATOM 860 C C . ASP A 1 105 ? 25.400 77.655 19.685 1.00 20.57 105 ASP A C 1
ATOM 861 O O . ASP A 1 105 ? 24.661 78.521 20.147 1.00 19.70 105 ASP A O 1
ATOM 866 N N . VAL A 1 106 ? 25.104 76.905 18.622 1.00 18.61 106 VAL A N 1
ATOM 867 C CA . VAL A 1 106 ? 23.839 77.019 17.891 1.00 17.74 106 VAL A CA 1
ATOM 868 C C . VAL A 1 106 ? 23.330 75.627 17.586 1.00 16.55 106 VAL A C 1
ATOM 869 O O . VAL A 1 106 ? 24.083 74.796 17.100 1.00 16.38 106 VAL A O 1
ATOM 873 N N . LEU A 1 107 ? 22.057 75.379 17.897 1.00 16.43 107 LEU A N 1
ATOM 874 C CA . LEU A 1 107 ? 21.342 74.196 17.430 1.00 16.27 107 LEU A CA 1
ATOM 875 C C . LEU A 1 107 ? 20.249 74.734 16.519 1.00 15.82 107 LEU A C 1
ATOM 876 O O . LEU A 1 107 ? 19.430 75.523 16.969 1.00 16.40 107 LEU A O 1
ATOM 881 N N . LEU A 1 108 ? 20.234 74.316 15.249 1.00 14.96 108 LEU A N 1
ATOM 882 C CA . LEU A 1 108 ? 19.223 74.791 14.305 1.00 14.16 108 LEU A CA 1
ATOM 883 C C . LEU A 1 108 ? 18.420 73.588 13.793 1.00 13.69 108 LEU A C 1
ATOM 884 O O . LEU A 1 108 ? 18.961 72.687 13.163 1.00 12.92 108 LEU A O 1
ATOM 889 N N . MET A 1 109 ? 17.133 73.575 14.127 1.00 13.38 109 MET A N 1
ATOM 890 C CA . MET A 1 109 ? 16.222 72.493 13.740 1.00 13.84 109 MET A CA 1
ATOM 891 C C . MET A 1 109 ? 15.592 72.857 12.415 1.00 13.29 109 MET A C 1
ATOM 892 O O . MET A 1 109 ? 14.875 73.856 12.327 1.00 13.37 109 MET A O 1
ATOM 897 N N . ASN A 1 110 ? 15.832 72.043 11.387 1.00 12.56 110 ASN A N 1
ATOM 898 C CA . ASN A 1 110 ? 15.226 72.266 10.078 1.00 12.14 110 ASN A CA 1
ATOM 899 C C . ASN A 1 110 ? 14.785 70.937 9.429 1.00 11.73 110 ASN A C 1
ATOM 900 O O . ASN A 1 110 ? 15.375 70.493 8.441 1.00 11.78 110 ASN A O 1
ATOM 905 N N . PRO A 1 111 ? 13.727 70.324 9.974 1.00 11.55 111 PRO A N 1
ATOM 906 C CA . PRO A 1 111 ? 13.224 69.088 9.378 1.00 11.37 111 PRO A CA 1
ATOM 907 C C . PRO A 1 111 ? 12.468 69.321 8.081 1.00 11.37 111 PRO A C 1
ATOM 908 O O . PRO A 1 111 ? 12.109 70.444 7.758 1.00 11.80 111 PRO A O 1
ATOM 912 N N A VAL A 1 112 ? 12.248 68.230 7.355 0.50 11.55 112 VAL A N 1
ATOM 913 N N B VAL A 1 112 ? 12.248 68.262 7.314 0.50 11.59 112 VAL A N 1
ATOM 914 C CA A VAL A 1 112 ? 11.516 68.197 6.088 0.50 11.39 112 VAL A CA 1
ATOM 915 C CA B VAL A 1 112 ? 11.436 68.386 6.105 0.50 11.47 112 VAL A CA 1
ATOM 916 C C A VAL A 1 112 ? 10.038 67.937 6.335 0.50 11.71 112 VAL A C 1
ATOM 917 C C B VAL A 1 112 ? 9.982 67.959 6.336 0.50 11.75 112 VAL A C 1
ATOM 918 O O A VAL A 1 112 ? 9.168 68.640 5.805 0.50 11.86 112 VAL A O 1
ATOM 919 O O B VAL A 1 112 ? 9.063 68.575 5.784 0.50 11.85 112 VAL A O 1
ATOM 926 N N . ALA A 1 113 ? 9.761 66.927 7.151 1.00 11.39 113 ALA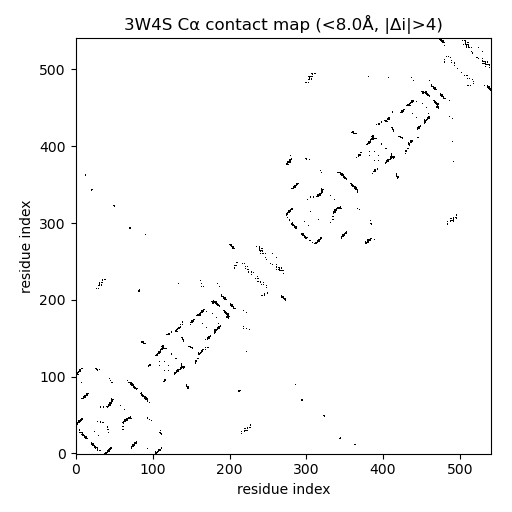 A N 1
ATOM 927 C CA . ALA A 1 113 ? 8.390 66.411 7.359 1.00 11.59 113 ALA A CA 1
ATOM 928 C C . ALA A 1 113 ? 8.282 65.544 8.603 1.00 11.62 113 ALA A C 1
ATOM 929 O O . ALA A 1 113 ? 8.275 64.310 8.510 1.00 11.64 113 ALA A O 1
ATOM 931 N N . ARG A 1 114 ? 8.211 66.207 9.765 1.00 11.90 114 ARG A N 1
ATOM 932 C CA . ARG A 1 114 ? 7.892 65.573 11.061 1.00 13.08 114 ARG A CA 1
ATOM 933 C C . ARG A 1 114 ? 8.942 64.619 11.640 1.00 13.32 114 ARG A C 1
ATOM 934 O O . ARG A 1 114 ? 8.658 63.953 12.631 1.00 13.61 114 ARG A O 1
ATOM 942 N N . GLU A 1 115 ? 10.142 64.550 11.053 1.00 12.66 115 GLU A N 1
ATOM 943 C CA . GLU A 1 115 ? 11.167 63.624 11.570 1.00 12.91 115 GLU A CA 1
ATOM 944 C C . GLU A 1 115 ? 11.746 64.055 12.920 1.00 13.34 115 GLU A C 1
ATOM 945 O O . GLU A 1 115 ? 12.237 63.217 13.676 1.00 13.76 115 GLU A O 1
ATOM 951 N N . VAL A 1 116 ? 11.644 65.343 13.231 1.00 13.58 116 VAL A N 1
ATOM 952 C CA . VAL A 1 116 ? 12.036 65.880 14.535 1.00 14.40 116 VAL A CA 1
ATOM 953 C C . VAL A 1 116 ? 10.757 66.143 15.335 1.00 14.65 116 VAL A C 1
ATOM 954 O O . VAL A 1 116 ? 9.949 67.006 14.961 1.00 15.22 116 VAL A O 1
ATOM 958 N N . PRO A 1 117 ? 10.547 65.402 16.436 1.00 14.87 117 PRO A N 1
ATOM 959 C CA . PRO A 1 117 ? 9.309 65.658 17.179 1.00 14.99 117 PRO A CA 1
ATOM 960 C C . PRO A 1 117 ? 9.383 66.955 18.000 1.00 15.42 117 PRO A C 1
ATOM 961 O O . PRO A 1 117 ? 10.475 67.370 18.417 1.00 14.96 117 PRO A O 1
ATOM 965 N N . PRO A 1 118 ? 8.230 67.601 18.237 1.00 16.06 118 PRO A N 1
ATOM 966 C CA . PRO A 1 118 ? 8.272 68.806 19.086 1.00 16.56 118 PRO A CA 1
ATOM 967 C C . PRO A 1 118 ? 8.906 68.533 20.471 1.00 16.95 118 PRO A C 1
ATOM 968 O O . PRO A 1 118 ? 9.583 69.402 21.023 1.00 17.06 118 PRO A O 1
ATOM 972 N N . ALA A 1 119 ? 8.746 67.317 20.977 1.00 17.26 119 ALA A N 1
ATOM 973 C CA . ALA A 1 119 ? 9.292 66.945 22.276 1.00 17.90 119 ALA A CA 1
ATOM 974 C C . ALA A 1 119 ? 10.811 67.114 22.305 1.00 17.99 119 ALA A C 1
ATOM 975 O O . ALA A 1 119 ? 11.380 67.368 23.364 1.00 18.96 119 ALA A O 1
ATOM 977 N N . LEU A 1 120 ? 11.460 66.968 21.145 1.00 17.78 120 LEU A N 1
ATOM 978 C CA . LEU A 1 120 ? 12.915 67.120 21.044 1.00 17.62 120 LEU A CA 1
ATOM 979 C C . LEU A 1 120 ? 13.323 68.586 21.103 1.00 17.14 120 LEU A C 1
ATOM 980 O O . LEU A 1 120 ? 14.384 68.912 21.605 1.00 17.15 120 LEU A O 1
ATOM 985 N N . VAL A 1 121 ? 12.472 69.469 20.584 1.00 16.60 121 VAL A N 1
ATOM 986 C CA . VAL A 1 121 ? 12.719 70.889 20.690 1.00 16.37 121 VAL A CA 1
ATOM 987 C C . VAL A 1 121 ? 12.564 71.257 22.159 1.00 16.85 121 VAL A C 1
ATOM 988 O O . VAL A 1 121 ? 13.411 71.941 22.724 1.00 17.27 121 VAL A O 1
ATOM 992 N N . THR A 1 122 ? 11.517 70.756 22.790 1.00 17.40 122 THR A N 1
ATOM 993 C CA . THR A 1 122 ? 11.344 70.990 24.240 1.00 17.95 122 THR A CA 1
ATOM 994 C C . THR A 1 122 ? 12.545 70.563 25.119 1.00 18.16 122 THR A C 1
ATOM 995 O O . THR A 1 122 ? 13.046 71.357 25.924 1.00 18.29 122 THR A O 1
ATOM 999 N N . SER A 1 123 ? 13.006 69.325 24.958 1.00 18.30 123 SER A N 1
ATOM 1000 C CA . SER A 1 123 ? 14.149 68.848 25.730 1.00 18.28 123 SER A CA 1
ATOM 1001 C C . SER A 1 123 ? 15.398 69.651 25.354 1.00 17.53 123 SER A C 1
ATOM 1002 O O . SER A 1 123 ? 16.169 70.025 26.231 1.00 18.17 123 SER A O 1
ATOM 1005 N N . ALA A 1 124 ? 15.565 69.970 24.072 1.00 17.09 124 ALA A N 1
ATOM 1006 C CA . ALA A 1 124 ? 16.755 70.727 23.630 1.00 17.08 124 ALA A CA 1
ATOM 1007 C C . ALA A 1 124 ? 16.808 72.135 24.206 1.00 17.56 124 ALA A C 1
ATOM 1008 O O . ALA A 1 124 ? 17.893 72.630 24.518 1.00 17.76 124 ALA A O 1
ATOM 1010 N N . LEU A 1 125 ? 15.645 72.763 24.363 1.00 17.70 125 LEU A N 1
ATOM 1011 C CA . LEU A 1 125 ? 15.572 74.116 24.930 1.00 18.70 125 LEU A CA 1
ATOM 1012 C C . LEU A 1 125 ? 16.091 74.166 26.361 1.00 19.75 125 LEU A C 1
ATOM 1013 O O . LEU A 1 125 ? 16.547 75.224 26.817 1.00 20.26 125 LEU A O 1
ATOM 1018 N N . LYS A 1 126 ? 16.019 73.032 27.057 1.00 20.37 126 LYS A N 1
ATOM 1019 C CA . LYS A 1 126 ? 16.497 72.949 28.450 1.00 22.76 126 LYS A CA 1
ATOM 1020 C C . LYS A 1 126 ? 17.984 72.642 28.510 1.00 22.88 126 LYS A C 1
ATOM 1021 O O . LYS A 1 126 ? 18.676 73.081 29.437 1.00 23.47 126 LYS A O 1
ATOM 1027 N N . LYS A 1 127 ? 18.467 71.873 27.533 1.00 22.99 127 LYS A N 1
ATOM 1028 C CA . LYS A 1 127 ? 19.856 71.371 27.525 1.00 23.47 127 LYS A CA 1
ATOM 1029 C C . LYS A 1 127 ? 20.842 72.255 26.746 1.00 23.62 127 LYS A C 1
ATOM 1030 O O . LYS A 1 127 ? 21.975 72.475 27.183 1.00 24.79 127 LYS A O 1
ATOM 1036 N N . PHE A 1 128 ? 20.411 72.754 25.595 1.00 23.47 128 PHE A N 1
ATOM 1037 C CA . PHE A 1 128 ? 21.219 73.632 24.762 1.00 23.23 128 PHE A CA 1
ATOM 1038 C C . PHE A 1 128 ? 20.921 75.090 25.097 1.00 23.68 128 PHE A C 1
ATOM 1039 O O . PHE A 1 128 ? 19.781 75.433 25.386 1.00 23.69 128 PHE A O 1
ATOM 1047 N N . PRO A 1 129 ? 21.939 75.962 25.013 1.00 23.84 129 PRO A N 1
ATOM 1048 C CA . PRO A 1 129 ? 21.744 77.388 25.303 1.00 24.03 129 PRO A CA 1
ATOM 1049 C C . PRO A 1 129 ? 21.040 78.214 24.217 1.00 23.48 129 PRO A C 1
ATOM 1050 O O . PRO A 1 129 ? 20.410 79.219 24.537 1.00 23.55 129 PRO A O 1
ATOM 1054 N N . PHE A 1 130 ? 21.138 77.802 22.953 1.00 22.58 130 PHE A N 1
ATOM 1055 C CA . PHE A 1 130 ? 20.663 78.622 21.848 1.00 21.25 130 PHE A CA 1
ATOM 1056 C C . PHE A 1 130 ? 20.055 77.741 20.749 1.00 20.34 130 PHE A C 1
ATOM 1057 O O . PHE A 1 130 ? 20.766 76.961 20.113 1.00 19.19 130 PHE A O 1
ATOM 1065 N N . VAL A 1 131 ? 18.740 77.872 20.546 1.00 19.03 131 VAL A N 1
ATOM 1066 C CA . VAL A 1 131 ? 18.021 77.020 19.594 1.00 18.18 131 VAL A CA 1
ATOM 1067 C C . VAL A 1 131 ? 17.321 77.883 18.538 1.00 17.09 131 VAL A C 1
ATOM 1068 O O . VAL A 1 131 ? 16.601 78.840 18.863 1.00 16.54 131 VAL A O 1
ATOM 1072 N N . ALA A 1 132 ? 17.553 77.553 17.265 1.00 16.17 132 ALA A N 1
ATOM 1073 C CA . ALA A 1 132 ? 16.816 78.186 16.183 1.00 15.13 132 ALA A CA 1
ATOM 1074 C C . ALA A 1 132 ? 15.988 77.125 15.477 1.00 14.82 132 ALA A C 1
ATOM 1075 O O . ALA A 1 132 ? 16.345 75.946 15.486 1.00 14.06 132 ALA A O 1
ATOM 1077 N N . VAL A 1 133 ? 14.874 77.550 14.883 1.00 14.23 133 VAL A N 1
ATOM 1078 C CA . VAL A 1 133 ? 13.920 76.603 14.310 1.00 14.04 133 VAL A CA 1
ATOM 1079 C C . VAL A 1 133 ? 13.368 77.124 12.986 1.00 14.08 133 VAL A C 1
ATOM 1080 O O . VAL A 1 133 ? 13.036 78.297 12.877 1.00 14.49 133 VAL A O 1
ATOM 1084 N N . ASP A 1 134 ? 13.258 76.252 11.981 1.00 14.30 134 ASP A N 1
ATOM 1085 C CA . ASP A 1 134 ? 12.426 76.555 10.830 1.00 14.96 134 ASP A CA 1
ATOM 1086 C C . ASP A 1 134 ? 11.176 75.706 10.993 1.00 15.01 134 ASP A C 1
ATOM 1087 O O . ASP A 1 134 ? 11.267 74.498 11.248 1.00 14.16 134 ASP A O 1
ATOM 1092 N N . ILE A 1 135 ? 10.011 76.334 10.885 1.00 14.48 135 ILE A N 1
ATOM 1093 C CA . ILE A 1 135 ? 8.774 75.630 11.200 1.00 14.53 135 ILE A CA 1
ATOM 1094 C C . ILE A 1 135 ? 8.327 74.675 10.111 1.00 14.40 135 ILE A C 1
ATOM 1095 O O . ILE A 1 135 ? 7.528 73.796 10.391 1.00 13.81 135 ILE A O 1
ATOM 1100 N N . GLN A 1 136 ? 8.833 74.830 8.883 1.00 14.39 136 GLN A N 1
ATOM 1101 C CA . GLN A 1 136 ? 8.199 74.130 7.740 1.00 15.38 136 GLN A CA 1
ATOM 1102 C C . GLN A 1 136 ? 7.973 72.631 7.991 1.00 15.04 136 GLN A C 1
ATOM 1103 O O . GLN A 1 136 ? 6.872 72.086 7.789 1.00 15.39 136 GLN A O 1
ATOM 1109 N N . GLY A 1 137 ? 9.016 71.969 8.464 1.00 14.19 137 GLY A N 1
ATOM 1110 C CA . GLY A 1 137 ? 8.968 70.527 8.673 1.00 13.24 137 GLY A CA 1
ATOM 1111 C C . GLY A 1 137 ? 8.269 70.088 9.944 1.00 13.22 137 GLY A C 1
ATOM 1112 O O . GLY A 1 137 ? 8.155 68.889 10.222 1.00 13.35 137 GLY A O 1
ATOM 1113 N N . PHE A 1 138 ? 7.838 71.042 10.748 1.00 12.52 138 PHE A N 1
ATOM 1114 C CA . PHE A 1 138 ? 6.951 70.716 11.881 1.00 12.98 138 PHE A CA 1
ATOM 1115 C C . PHE A 1 138 ? 5.484 70.787 11.487 1.00 13.45 138 PHE A C 1
ATOM 1116 O O . PHE A 1 138 ? 4.636 70.202 12.156 1.00 13.63 138 PHE A O 1
ATOM 1124 N N A ILE A 1 139 ? 5.219 71.494 10.389 0.50 13.73 139 ILE A N 1
ATOM 1125 N N B ILE A 1 139 ? 5.169 71.484 10.399 0.50 13.55 139 ILE A N 1
ATO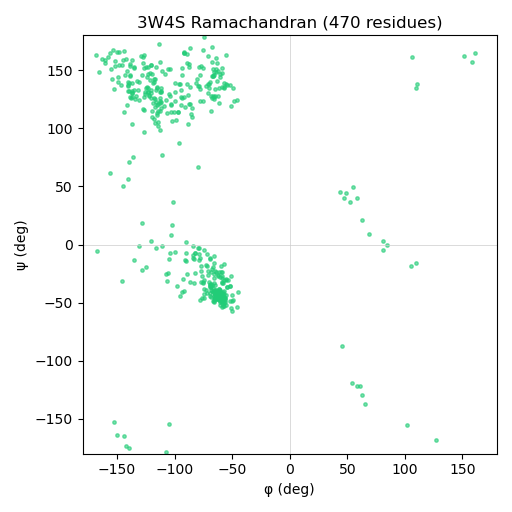M 1126 C CA A ILE A 1 139 ? 3.865 71.683 9.877 0.50 14.16 139 ILE A CA 1
ATOM 1127 C CA B ILE A 1 139 ? 3.772 71.541 9.954 0.50 13.82 139 ILE A CA 1
ATOM 1128 C C A ILE A 1 139 ? 3.515 70.725 8.745 0.50 14.34 139 ILE A C 1
ATOM 1129 C C B ILE A 1 139 ? 3.475 70.698 8.712 0.50 14.10 139 ILE A C 1
ATOM 1130 O O A ILE A 1 139 ? 2.412 70.198 8.681 0.50 15.04 139 ILE A O 1
ATOM 1131 O O B ILE A 1 139 ? 2.363 70.200 8.551 0.50 14.76 139 ILE A O 1
ATOM 1140 N N . ARG A 1 140 ? 4.463 70.529 7.836 1.00 14.48 140 ARG A N 1
ATOM 1141 C CA . ARG A 1 140 ? 4.270 69.653 6.693 1.00 14.85 140 ARG A CA 1
ATOM 1142 C C . ARG A 1 140 ? 3.997 68.262 7.179 1.00 15.32 140 ARG A C 1
ATOM 1143 O O . ARG A 1 140 ? 4.710 67.756 8.043 1.00 15.35 140 ARG A O 1
ATOM 1151 N N . SER A 1 141 ? 2.949 67.652 6.633 1.00 16.16 141 SER A N 1
ATOM 1152 C CA . SER A 1 141 ? 2.595 66.275 6.991 1.00 17.48 141 SER A CA 1
ATOM 1153 C C . SER A 1 141 ? 3.638 65.256 6.504 1.00 17.08 141 SER A C 1
ATOM 1154 O O . SER A 1 141 ? 4.224 65.419 5.435 1.00 17.24 141 SER A O 1
ATOM 1157 N N . SER A 1 142 ? 3.854 64.201 7.287 1.00 17.14 142 SER A N 1
ATOM 1158 C CA . SER A 1 142 ? 4.743 63.099 6.873 1.00 17.10 142 SER A CA 1
ATOM 1159 C C . SER A 1 142 ? 4.006 61.986 6.111 1.00 17.42 142 SER A C 1
ATOM 1160 O O . SER A 1 142 ? 4.626 61.003 5.724 1.00 17.50 142 SER A O 1
ATOM 1163 N N . SER A 1 143 ? 2.705 62.156 5.887 1.00 18.24 143 SER A N 1
ATOM 1164 C CA . SER A 1 143 ? 1.917 61.204 5.084 1.00 19.62 143 SER A CA 1
ATOM 1165 C C . SER A 1 143 ? 2.467 61.116 3.670 1.00 19.83 143 SER A C 1
ATOM 1166 O O . SER A 1 143 ? 2.905 62.118 3.136 1.00 19.76 143 SER A O 1
ATOM 1169 N N . PRO A 1 144 ? 2.427 59.915 3.059 1.00 20.43 144 PRO A N 1
ATOM 1170 C CA . PRO A 1 144 ? 2.862 59.731 1.675 1.00 20.90 144 PRO A CA 1
ATOM 1171 C C . PRO A 1 144 ? 2.068 60.609 0.731 1.00 20.65 144 PRO A C 1
ATOM 1172 O O . PRO A 1 144 ? 0.870 60.878 0.972 1.00 20.96 144 PRO A O 1
ATOM 1176 N N . GLY A 1 145 ? 2.727 61.050 -0.332 1.00 19.82 145 GLY A N 1
ATOM 1177 C CA . GLY A 1 145 ? 2.025 61.697 -1.431 1.00 19.28 145 GLY A CA 1
ATOM 1178 C C . GLY A 1 145 ? 2.146 63.206 -1.417 1.00 18.99 145 GLY A C 1
ATOM 1179 O O . GLY A 1 145 ? 3.097 63.767 -0.872 1.00 17.18 145 GLY A O 1
ATOM 1180 N N . GLU A 1 146 ? 1.171 63.873 -2.033 1.00 19.68 146 GLU A N 1
ATOM 1181 C CA . GLU A 1 146 ? 1.234 65.322 -2.224 1.00 20.00 146 GLU A CA 1
ATOM 1182 C C . GLU A 1 146 ? 1.365 66.039 -0.875 1.00 19.53 146 GLU A C 1
ATOM 1183 O O . GLU A 1 146 ? 0.660 65.704 0.077 1.00 19.37 146 GLU A O 1
ATOM 1189 N N A ILE A 1 147 ? 2.261 67.022 -0.817 0.50 20.13 147 ILE A N 1
ATOM 1190 N N B ILE A 1 147 ? 2.287 66.993 -0.782 0.50 19.33 147 ILE A N 1
ATOM 1191 C CA A ILE A 1 147 ? 2.502 67.814 0.395 0.50 20.70 147 ILE A CA 1
ATOM 1192 C CA B ILE A 1 147 ? 2.499 67.679 0.492 0.50 19.23 147 ILE A CA 1
ATOM 1193 C C A ILE A 1 147 ? 1.244 68.508 0.919 0.50 20.91 147 ILE A C 1
ATOM 1194 C C B ILE A 1 147 ? 1.268 68.462 0.929 0.50 20.04 147 ILE A C 1
ATOM 1195 O O A ILE A 1 147 ? 0.489 69.101 0.153 0.50 20.37 147 ILE A O 1
ATOM 1196 O O B ILE A 1 147 ? 0.563 69.065 0.124 0.50 19.63 147 ILE A O 1
ATOM 1205 N N . GLN A 1 148 ? 1.000 68.403 2.222 1.00 20.72 148 GLN A N 1
ATOM 1206 C CA . GLN A 1 148 ? -0.049 69.192 2.837 1.00 21.77 148 GLN A CA 1
ATOM 1207 C C . GLN A 1 148 ? 0.438 69.678 4.177 1.00 20.89 148 GLN A C 1
ATOM 1208 O O . GLN A 1 148 ? 1.316 69.058 4.802 1.00 20.56 148 GLN A O 1
ATOM 1214 N N A TYR A 1 149 ? -0.117 70.798 4.620 0.50 21.16 149 TYR A N 1
ATOM 1215 N N B TYR A 1 149 ? -0.102 70.810 4.599 0.50 20.28 149 TYR A N 1
ATOM 1216 C CA A TYR A 1 149 ? 0.202 71.365 5.927 0.50 21.20 149 TYR A CA 1
ATOM 1217 C CA B TYR A 1 149 ? 0.156 71.319 5.931 0.50 19.84 149 TYR A CA 1
ATOM 1218 C C A TYR A 1 149 ? -0.938 71.036 6.898 0.50 20.35 149 TYR A C 1
ATOM 1219 C C B TYR A 1 149 ? -0.950 70.840 6.864 0.50 19.52 149 TYR A C 1
ATOM 1220 O O A TYR A 1 149 ? -2.103 71.119 6.520 0.50 20.23 149 TYR A O 1
ATOM 1221 O O B TYR A 1 149 ? -2.085 70.626 6.442 0.50 19.41 149 TYR A O 1
ATOM 1238 N N . GLN A 1 150 ? -0.606 70.645 8.129 1.00 19.44 150 GLN A N 1
ATOM 1239 C CA . GLN A 1 150 ? -1.622 70.389 9.167 1.00 19.47 150 GLN A CA 1
ATOM 1240 C C . GLN A 1 150 ? -1.308 71.266 10.369 1.00 18.77 150 GLN A C 1
ATOM 1241 O O . GLN A 1 150 ? -0.139 71.464 10.705 1.00 17.36 150 GLN A O 1
ATOM 1247 N N . PRO A 1 151 ? -2.346 71.806 11.030 1.00 18.37 151 PRO A N 1
ATOM 1248 C CA . PRO A 1 151 ? -2.032 72.679 12.161 1.00 18.12 151 PRO A CA 1
ATOM 1249 C C . PRO A 1 151 ? -1.397 71.942 13.326 1.00 17.64 151 PRO A C 1
ATOM 1250 O O . PRO A 1 151 ? -1.646 70.754 13.540 1.00 17.55 151 PRO A O 1
ATOM 1254 N N . ILE A 1 152 ? -0.572 72.651 14.081 1.00 17.01 152 ILE A N 1
ATOM 1255 C CA . ILE A 1 152 ? 0.043 72.065 15.258 1.00 16.80 152 ILE A CA 1
ATOM 1256 C C . ILE A 1 152 ? -0.038 73.110 16.349 1.00 17.93 152 ILE A C 1
ATOM 1257 O O . ILE A 1 152 ? -0.192 74.307 16.059 1.00 18.13 152 ILE A O 1
ATOM 1262 N N . ASP A 1 153 ? 0.060 72.656 17.594 1.00 19.77 153 ASP A N 1
ATOM 1263 C CA . ASP A 1 153 ? 0.182 73.591 18.692 1.00 21.86 153 ASP A CA 1
ATOM 1264 C C . ASP A 1 153 ? 1.612 74.094 18.746 1.00 21.19 153 ASP A C 1
ATOM 1265 O O . ASP A 1 153 ? 2.552 73.306 18.668 1.00 22.32 153 ASP A O 1
ATOM 1270 N N . GLY A 1 154 ? 1.772 75.401 18.889 1.00 21.00 154 GLY A N 1
ATOM 1271 C CA . GLY A 1 154 ? 3.094 76.011 18.857 1.00 20.86 154 GLY A CA 1
ATOM 1272 C C . GLY A 1 154 ? 3.637 76.424 20.212 1.00 20.79 154 GLY A C 1
ATOM 1273 O O . GLY A 1 154 ? 4.624 77.156 20.278 1.00 20.60 154 GLY A O 1
ATOM 1274 N N A SER A 1 155 ? 2.998 75.968 21.287 0.50 21.08 155 SER A N 1
ATOM 1275 N N B SER A 1 155 ? 3.005 75.961 21.290 0.50 20.94 155 SER A N 1
ATOM 1276 C CA A SER A 1 155 ? 3.421 76.357 22.634 0.50 21.24 155 SER A CA 1
ATOM 1277 C CA B SER A 1 155 ? 3.420 76.368 22.636 0.50 21.01 155 SER A CA 1
ATOM 1278 C C A SER A 1 155 ? 4.832 75.876 22.952 0.50 20.61 155 SER A C 1
ATOM 1279 C C B SER A 1 155 ? 4.815 75.850 22.989 0.50 20.51 155 SER A C 1
ATOM 1280 O O A SER A 1 155 ? 5.541 76.506 23.737 0.50 20.67 155 SER A O 1
ATOM 1281 O O B SER A 1 155 ? 5.494 76.427 23.837 0.50 20.56 155 SER A O 1
ATOM 1286 N N . PHE A 1 156 ? 5.234 74.765 22.331 1.00 19.71 156 PHE A N 1
ATOM 1287 C CA . PHE A 1 156 ? 6.549 74.159 22.589 1.00 19.00 156 PHE A CA 1
ATOM 1288 C C . PHE A 1 156 ? 7.699 75.051 22.120 1.00 18.38 156 PHE A C 1
ATOM 1289 O O . PHE A 1 156 ? 8.844 74.855 22.524 1.00 18.34 156 PHE A O 1
ATOM 1297 N N . LEU A 1 157 ? 7.378 76.029 21.277 1.00 17.31 157 LEU A N 1
ATOM 1298 C CA . LEU A 1 157 ? 8.374 76.939 20.714 1.00 17.52 157 LEU A CA 1
ATOM 1299 C C . LEU A 1 157 ? 8.832 78.034 21.678 1.00 18.33 157 LEU A C 1
ATOM 1300 O O . LEU A 1 157 ? 9.835 78.716 21.435 1.00 18.15 157 LEU A O 1
ATOM 1305 N N . LYS A 1 158 ? 8.134 78.201 22.794 1.00 18.99 158 LYS A N 1
ATOM 1306 C CA . LYS A 1 158 ? 8.510 79.285 23.705 1.00 20.80 158 LYS A CA 1
ATOM 1307 C C . LYS A 1 158 ? 9.922 79.056 24.219 1.00 19.70 158 LYS A C 1
ATOM 1308 O O . LYS A 1 158 ? 10.223 77.972 24.723 1.00 19.43 158 LYS A O 1
ATOM 1314 N N . GLY A 1 159 ? 10.780 80.068 24.083 1.00 19.39 159 GLY A N 1
ATOM 1315 C CA . GLY A 1 159 ? 12.189 79.939 24.466 1.00 18.84 159 GLY A CA 1
ATOM 1316 C C . GLY A 1 159 ? 13.139 79.805 23.281 1.00 18.32 159 GLY A C 1
ATOM 1317 O O . GLY A 1 159 ? 14.345 80.012 23.425 1.00 17.71 159 GLY A O 1
ATOM 1318 N N . VAL A 1 160 ? 12.607 79.437 22.112 1.00 17.39 160 VAL A N 1
ATOM 1319 C CA . VAL A 1 160 ? 13.400 79.468 20.867 1.00 17.19 160 VAL A CA 1
ATOM 1320 C C . VAL A 1 160 ? 13.938 80.881 20.630 1.00 17.87 160 VAL A C 1
ATOM 1321 O O . VAL A 1 160 ? 13.209 81.869 20.809 1.00 18.31 160 VAL A O 1
ATOM 1325 N N . LYS A 1 161 ? 15.222 80.963 20.277 1.00 17.65 161 LYS A N 1
ATOM 1326 C CA . LYS A 1 161 ? 15.886 82.245 19.999 1.00 18.94 161 LYS A CA 1
ATOM 1327 C C . LYS A 1 161 ? 15.426 82.783 18.648 1.00 18.45 161 LYS A C 1
ATOM 1328 O O . LYS A 1 161 ? 15.087 83.958 18.516 1.00 18.46 161 LYS A O 1
ATOM 1334 N N . ILE A 1 162 ? 15.405 81.922 17.632 1.00 17.55 162 ILE A N 1
ATOM 1335 C CA . ILE A 1 162 ? 15.057 82.384 16.300 1.00 17.21 162 ILE A CA 1
ATOM 1336 C C . ILE A 1 162 ? 14.161 81.386 15.610 1.00 16.95 162 ILE A C 1
ATOM 1337 O O . ILE A 1 162 ? 14.515 80.218 15.505 1.00 16.34 162 ILE A O 1
ATOM 1342 N N . LEU A 1 163 ? 13.027 81.879 15.127 1.00 16.87 163 LEU A N 1
ATOM 1343 C CA . LEU A 1 163 ? 12.048 81.068 14.422 1.00 16.03 163 LEU A CA 1
ATOM 1344 C C . LEU A 1 163 ? 11.777 81.637 13.034 1.00 16.21 163 LEU A C 1
ATOM 1345 O O . LEU A 1 163 ? 11.468 82.826 12.896 1.00 15.62 163 LEU A O 1
ATOM 1350 N N . HIS A 1 164 ? 11.824 80.777 12.012 1.00 16.14 164 HIS A N 1
ATOM 1351 C CA . HIS A 1 164 ? 11.522 81.206 10.645 1.00 16.45 164 HIS A CA 1
ATOM 1352 C C . HIS A 1 164 ? 10.313 80.453 10.090 1.00 16.59 164 HIS A C 1
ATOM 1353 O O . HIS A 1 164 ? 10.177 79.246 10.299 1.00 16.21 164 HIS A O 1
ATOM 1360 N N . ALA A 1 165 ? 9.456 81.183 9.384 1.00 16.48 165 ALA A N 1
ATOM 1361 C CA . ALA A 1 165 ? 8.322 80.588 8.701 1.00 17.64 165 ALA A CA 1
ATOM 1362 C C . ALA A 1 165 ? 8.013 81.391 7.455 1.00 19.36 165 ALA A C 1
ATOM 1363 O O . ALA A 1 165 ? 8.389 82.549 7.343 1.00 19.33 165 ALA A O 1
ATOM 1365 N N A ASP A 1 166 ? 7.341 80.752 6.511 0.50 20.79 166 ASP A N 1
ATOM 1366 N N B ASP A 1 166 ? 7.341 80.760 6.498 0.50 21.02 166 ASP A N 1
ATOM 1367 C CA A ASP A 1 166 ? 6.730 81.464 5.406 0.50 22.57 166 ASP A CA 1
ATOM 1368 C CA B ASP A 1 166 ? 6.755 81.488 5.374 0.50 23.16 166 ASP A CA 1
ATOM 1369 C C A ASP A 1 166 ? 5.469 82.127 5.935 0.50 23.88 166 ASP A C 1
ATOM 1370 C C B ASP A 1 166 ? 5.431 82.071 5.843 0.50 24.34 166 ASP A C 1
ATOM 1371 O O A ASP A 1 166 ? 4.856 81.631 6.885 0.50 24.12 166 ASP A O 1
ATOM 1372 O O B ASP A 1 166 ? 4.731 81.457 6.649 0.50 24.72 166 ASP A O 1
ATOM 1381 N N . LEU A 1 167 ? 5.086 83.254 5.340 1.00 24.96 167 LEU A N 1
ATOM 1382 C CA . LEU A 1 167 ? 3.853 83.934 5.742 1.00 27.86 167 LEU A CA 1
ATOM 1383 C C . LEU A 1 167 ? 2.636 83.004 5.687 1.00 28.47 167 LEU A C 1
ATOM 1384 O O . LEU A 1 167 ? 1.816 82.994 6.610 1.00 29.05 167 LEU A O 1
ATOM 1389 N N . GLY A 1 168 ? 2.544 82.211 4.621 1.00 28.99 168 GLY A N 1
ATOM 1390 C CA . GLY A 1 168 ? 1.434 81.281 4.434 1.00 30.77 168 GLY A CA 1
ATOM 1391 C C . GLY A 1 168 ? 1.410 80.133 5.427 1.00 30.73 168 GLY A C 1
ATOM 1392 O O . GLY A 1 168 ? 0.372 79.515 5.635 1.00 31.81 168 GLY A O 1
ATOM 1393 N N . GLU A 1 169 ? 2.558 79.846 6.036 1.00 29.95 169 GLU A N 1
ATOM 1394 C CA . GLU A 1 169 ? 2.687 78.764 7.015 1.00 28.58 169 GLU A CA 1
ATOM 1395 C C . GLU A 1 169 ? 2.251 79.152 8.407 1.00 28.66 169 GLU A C 1
ATOM 1396 O O . GLU A 1 169 ? 1.888 78.279 9.203 1.00 27.73 169 GLU A O 1
ATOM 1402 N N . TYR A 1 170 ? 2.304 80.449 8.712 1.00 27.49 170 TYR A N 1
ATOM 1403 C CA . TYR A 1 170 ? 2.080 80.941 10.067 1.00 26.98 170 TYR A CA 1
ATOM 1404 C C . TYR A 1 170 ? 0.702 80.553 10.580 1.00 26.22 170 TYR A C 1
ATOM 1405 O O . TYR A 1 170 ? 0.543 80.303 11.761 1.00 25.81 170 TYR A O 1
ATOM 1414 N N . GLN A 1 171 ? -0.277 80.471 9.675 1.00 25.85 171 GLN A N 1
ATOM 1415 C CA . GLN A 1 171 ? -1.661 80.134 10.030 1.00 27.01 171 GLN A CA 1
ATOM 1416 C C . GLN A 1 171 ? -1.789 78.751 10.693 1.00 25.62 171 GLN A C 1
ATOM 1417 O O . GLN A 1 171 ? -2.734 78.486 11.446 1.00 24.95 171 GLN A O 1
ATOM 1423 N N . TYR A 1 172 ? -0.818 77.878 10.417 1.00 24.17 172 TYR A N 1
ATOM 1424 C CA . TYR A 1 172 ? -0.804 76.520 10.959 1.00 23.59 172 TYR A CA 1
ATOM 1425 C C . TYR A 1 172 ? -0.211 76.403 12.362 1.00 23.15 172 TYR A C 1
ATOM 1426 O O . TYR A 1 172 ? -0.305 75.356 12.974 1.00 22.31 172 TYR A O 1
ATOM 1435 N N . LEU A 1 173 ? 0.387 77.476 12.876 1.00 22.65 173 LEU A N 1
ATOM 1436 C CA . LEU A 1 173 ? 0.802 77.522 14.277 1.00 24.64 173 LEU A CA 1
ATOM 1437 C C . LEU A 1 173 ? -0.310 78.040 15.176 1.00 26.40 173 LEU A C 1
ATOM 1438 O O . LEU A 1 173 ? -0.549 79.246 15.224 1.00 27.00 173 LEU A O 1
ATOM 1443 N N . GLN A 1 174 ? -0.965 77.142 15.903 1.00 27.13 174 GLN A N 1
ATOM 1444 C CA . GLN A 1 174 ? -2.017 77.522 16.848 1.00 29.93 174 GLN A CA 1
ATOM 1445 C C . GLN A 1 174 ? -1.414 77.700 18.228 1.00 29.33 174 GLN A C 1
ATOM 1446 O O . GLN A 1 174 ? -0.409 77.076 18.559 1.00 29.79 174 GLN A O 1
ATOM 1452 N N . GLY A 1 175 ? -2.027 78.551 19.041 1.00 28.65 175 GLY A N 1
ATOM 1453 C CA . GLY A 1 175 ? -1.538 78.809 20.385 1.00 28.20 175 GLY A CA 1
ATOM 1454 C C . GLY A 1 175 ? -0.110 79.320 20.384 1.00 27.59 175 GLY A C 1
ATOM 1455 O O . GLY A 1 175 ? 0.701 78.928 21.228 1.00 29.00 175 GLY A O 1
ATOM 1456 N N . PHE A 1 176 ? 0.193 80.188 19.422 1.00 26.17 176 PHE A N 1
ATOM 1457 C CA . PHE A 1 176 ? 1.509 80.801 19.311 1.00 24.20 176 PHE A CA 1
ATOM 1458 C C . PHE A 1 176 ? 1.356 82.308 19.208 1.00 24.15 176 PHE A C 1
ATOM 1459 O O . PHE A 1 176 ? 0.397 82.802 18.619 1.00 24.45 176 PHE A O 1
ATOM 1467 N N . SER A 1 177 ? 2.316 83.030 19.779 1.00 24.24 177 SER A N 1
ATOM 1468 C CA . SER A 1 177 ? 2.366 84.476 19.664 1.00 24.74 177 SER A CA 1
ATOM 1469 C C . SER A 1 177 ? 3.828 84.894 19.449 1.00 23.35 177 SER A C 1
ATOM 1470 O O . SER A 1 177 ? 4.739 84.252 19.985 1.00 23.22 177 SER A O 1
ATOM 1473 N N . PRO A 1 178 ? 4.072 85.952 18.659 1.00 22.84 178 PRO A N 1
ATOM 1474 C CA . PRO A 1 178 ? 5.455 86.237 18.282 1.00 22.79 178 PRO A CA 1
ATOM 1475 C C . PRO A 1 178 ? 6.463 86.415 19.429 1.00 22.77 178 PRO A C 1
ATOM 1476 O O . PRO A 1 178 ? 7.634 86.094 19.253 1.00 22.17 178 PRO A O 1
ATOM 1480 N N . GLU A 1 179 ? 6.018 86.901 20.589 1.00 23.14 179 GLU A N 1
ATOM 1481 C CA . GLU A 1 179 ? 6.933 87.107 21.716 1.00 24.04 179 GLU A CA 1
ATOM 1482 C C . GLU A 1 179 ? 7.359 85.806 22.409 1.00 23.48 179 GLU A C 1
ATOM 1483 O O . GLU A 1 179 ? 8.211 85.842 23.295 1.00 24.54 179 GLU A O 1
ATOM 1489 N N . PHE A 1 180 ? 6.794 84.670 21.983 1.00 23.16 180 PHE A N 1
ATOM 1490 C CA . PHE A 1 180 ? 7.245 83.336 22.432 1.00 23.11 180 PHE A CA 1
ATOM 1491 C C . PHE A 1 180 ? 8.711 83.106 22.088 1.00 22.24 180 PHE A C 1
ATOM 1492 O O . PHE A 1 180 ? 9.406 82.344 22.767 1.00 22.38 180 PHE A O 1
ATOM 1500 N N . VAL A 1 181 ? 9.165 83.780 21.030 1.00 21.24 181 VAL A N 1
ATOM 1501 C CA . VAL A 1 181 ? 10.521 83.654 20.518 1.00 20.96 181 VAL A CA 1
ATOM 1502 C C . VAL A 1 181 ? 11.229 85.011 20.539 1.00 21.39 181 VAL A C 1
ATOM 1503 O O . VAL A 1 181 ? 10.554 86.046 20.499 1.00 21.42 181 VAL A O 1
ATOM 1507 N N . ASP A 1 182 ? 12.566 85.015 20.618 1.00 21.13 182 ASP A N 1
ATOM 1508 C CA . ASP A 1 182 ? 13.309 86.291 20.608 1.00 21.58 182 ASP A CA 1
ATOM 1509 C C . ASP A 1 182 ? 13.092 86.956 19.251 1.00 20.78 182 ASP A C 1
ATOM 1510 O O . ASP A 1 182 ? 12.758 88.147 19.162 1.00 21.16 182 ASP A O 1
ATOM 1515 N N . VAL A 1 183 ? 13.247 86.177 18.185 1.00 18.91 183 VAL A N 1
ATOM 1516 C CA . VAL A 1 183 ? 13.120 86.714 16.833 1.00 18.37 183 VAL A CA 1
ATOM 1517 C C . VAL A 1 183 ? 12.270 85.771 16.015 1.00 18.03 183 VAL A C 1
ATOM 1518 O O . VAL A 1 183 ? 12.568 84.583 15.960 1.00 18.48 183 VAL A O 1
ATOM 1522 N N . LEU A 1 184 ? 11.212 86.322 15.430 1.00 17.99 184 LEU A N 1
ATOM 1523 C CA . LEU A 1 184 ? 10.367 85.648 14.447 1.00 17.66 184 LEU A CA 1
ATOM 1524 C C . LEU A 1 184 ? 10.644 86.259 13.078 1.00 18.10 184 LEU A C 1
ATOM 1525 O O . LEU A 1 184 ? 10.539 87.475 12.892 1.00 18.38 184 LEU A O 1
ATOM 1530 N N . LEU A 1 185 ? 11.009 85.415 12.116 1.00 17.95 185 LEU A N 1
ATOM 1531 C CA . LEU A 1 185 ? 11.190 85.873 10.747 1.00 17.88 185 LEU A CA 1
ATOM 1532 C C . LEU A 1 185 ? 10.112 85.241 9.894 1.00 18.36 185 LEU A C 1
ATOM 1533 O O . LEU A 1 185 ? 9.993 84.015 9.886 1.00 17.21 185 LEU A O 1
ATOM 1538 N N . LEU A 1 186 ? 9.334 86.087 9.213 1.00 18.86 186 LEU A N 1
ATOM 1539 C CA . LEU A 1 186 ? 8.232 85.663 8.328 1.00 20.06 186 LEU A CA 1
ATOM 1540 C C . LEU A 1 186 ? 8.500 86.084 6.888 1.00 20.79 186 LEU A C 1
ATOM 1541 O O . LEU A 1 186 ? 8.387 87.260 6.537 1.00 21.10 186 LEU A O 1
ATOM 1546 N N . SER A 1 187 ? 8.880 85.115 6.067 1.00 21.96 187 SER A N 1
ATOM 1547 C CA . SER A 1 187 ? 9.229 85.361 4.676 1.00 24.14 187 SER A CA 1
ATOM 1548 C C . SER A 1 187 ? 7.998 85.299 3.781 1.00 25.59 187 SER A C 1
ATOM 1549 O O . SER A 1 187 ? 7.019 84.615 4.092 1.00 27.56 187 SER A O 1
ATOM 1552 N N . ASN A 1 188 ? 8.051 86.024 2.670 1.00 25.98 188 ASN A N 1
ATOM 1553 C CA . ASN A 1 188 ? 6.995 85.947 1.675 1.00 26.83 188 ASN A CA 1
ATOM 1554 C C . ASN A 1 188 ? 7.605 85.989 0.281 1.00 25.50 188 ASN A C 1
ATOM 1555 O O . ASN A 1 188 ? 7.271 86.847 -0.524 1.00 24.96 188 ASN A O 1
ATOM 1560 N N . GLY A 1 189 ? 8.517 85.056 0.010 1.00 25.17 189 GLY A N 1
ATOM 1561 C CA . GLY A 1 189 ? 9.187 84.966 -1.293 1.00 25.83 189 GLY A CA 1
ATOM 1562 C C . GLY A 1 189 ? 10.016 86.195 -1.624 1.00 26.96 189 GLY A C 1
ATOM 1563 O O . GLY A 1 189 ? 10.842 86.618 -0.806 1.00 27.17 189 GLY A O 1
ATOM 1564 N N . PRO A 1 190 ? 9.819 86.773 -2.826 1.00 26.71 190 PRO A N 1
ATOM 1565 C CA . PRO A 1 190 ? 10.496 88.028 -3.186 1.00 27.66 190 PRO A CA 1
ATOM 1566 C C . PRO A 1 190 ? 9.753 89.269 -2.668 1.00 28.33 190 PRO A C 1
ATOM 1567 O O . PRO A 1 190 ? 10.214 90.390 -2.872 1.00 28.25 190 PRO A O 1
ATOM 1571 N N . GLU A 1 191 ? 8.616 89.059 -2.008 1.00 27.54 191 GLU A N 1
ATOM 1572 C CA . GLU A 1 191 ? 7.783 90.142 -1.490 1.00 28.25 191 GLU A CA 1
ATOM 1573 C C . GLU A 1 191 ? 8.183 90.563 -0.063 1.00 26.31 191 GLU A C 1
ATOM 1574 O O . GLU A 1 191 ? 8.888 89.823 0.622 1.00 25.29 191 GLU A O 1
ATOM 1580 N N . PRO A 1 192 ? 7.726 91.748 0.389 1.00 26.04 192 PRO A N 1
ATOM 1581 C CA . PRO A 1 192 ? 8.104 92.196 1.726 1.00 24.20 192 PRO A CA 1
ATOM 1582 C C . PRO A 1 192 ? 7.775 91.171 2.805 1.00 23.81 192 PRO A C 1
ATOM 1583 O O . PRO A 1 192 ? 6.724 90.530 2.758 1.00 24.06 192 PRO A O 1
ATOM 1587 N N . GLY A 1 193 ? 8.693 90.980 3.741 1.00 21.91 193 GLY A N 1
ATOM 1588 C CA . GLY A 1 193 ? 8.418 90.114 4.892 1.00 22.12 193 GLY A CA 1
ATOM 1589 C C . GLY A 1 193 ? 8.223 90.881 6.186 1.00 22.45 193 GLY A C 1
ATOM 1590 O O . GLY A 1 193 ? 8.283 92.128 6.209 1.00 22.26 193 GLY A O 1
ATOM 1591 N N . LYS A 1 194 ? 7.999 90.126 7.265 1.00 22.08 194 LYS A N 1
ATOM 1592 C CA . LYS A 1 194 ? 7.886 90.678 8.615 1.00 23.10 194 LYS A CA 1
ATOM 1593 C C . LYS A 1 194 ? 8.945 90.047 9.509 1.00 22.34 194 LYS A C 1
ATOM 1594 O O . LYS A 1 194 ? 9.342 88.899 9.313 1.00 21.39 194 LYS A O 1
ATOM 1600 N N . ALA A 1 195 ? 9.432 90.815 10.482 1.00 22.03 195 ALA A N 1
ATOM 1601 C CA . ALA A 1 195 ? 10.363 90.290 11.474 1.00 21.17 195 ALA A CA 1
ATOM 1602 C C . ALA A 1 195 ? 9.961 90.871 12.810 1.00 21.92 195 ALA A C 1
ATOM 1603 O O . ALA A 1 195 ? 9.596 92.042 12.892 1.00 23.68 195 ALA A O 1
ATOM 1605 N N . PHE A 1 196 ? 10.012 90.047 13.846 1.00 21.42 196 PHE A N 1
ATOM 1606 C CA . PHE A 1 196 ? 9.649 90.484 15.189 1.00 21.89 196 PHE A CA 1
ATOM 1607 C C . PHE A 1 196 ? 10.828 90.314 16.128 1.00 22.29 196 PHE A C 1
ATOM 1608 O O . PHE A 1 196 ? 11.497 89.268 16.129 1.00 21.93 196 PHE A O 1
ATOM 1616 N N . LEU A 1 197 ? 11.099 91.364 16.908 1.00 22.51 197 LEU A N 1
ATOM 1617 C CA . LEU A 1 197 ? 12.082 91.302 17.979 1.00 22.97 197 LEU A CA 1
ATOM 1618 C C . LEU A 1 197 ? 11.302 91.436 19.285 1.00 23.16 197 LEU A C 1
ATOM 1619 O O . LEU A 1 197 ? 10.661 92.449 19.531 1.00 22.59 197 LEU A O 1
ATOM 1624 N N . HIS A 1 198 ? 11.320 90.384 20.095 1.00 23.01 198 HIS A N 1
ATOM 1625 C CA . HIS A 1 198 ? 10.503 90.314 21.317 1.00 24.36 198 HIS A CA 1
ATOM 1626 C C . HIS A 1 198 ? 9.070 90.818 21.115 1.00 24.31 198 HIS A C 1
ATOM 1627 O O . HIS A 1 198 ? 8.526 91.582 21.913 1.00 24.40 198 HIS A O 1
ATOM 1634 N N . GLY A 1 199 ? 8.470 90.384 20.016 1.00 23.53 199 GLY A N 1
ATOM 1635 C CA . GLY A 1 199 ? 7.095 90.714 19.703 1.00 23.97 199 GLY A CA 1
ATOM 1636 C C . GLY A 1 199 ? 6.879 92.016 18.960 1.00 24.45 199 GLY A C 1
ATOM 1637 O O . GLY A 1 199 ? 5.767 92.288 18.522 1.00 24.54 199 GLY A O 1
ATOM 1638 N N A ARG A 1 200 ? 7.925 92.823 18.824 0.50 24.68 200 ARG A N 1
ATOM 1639 N N B ARG A 1 200 ? 7.954 92.795 18.805 0.50 24.46 200 ARG A N 1
ATOM 1640 C CA A ARG A 1 200 ? 7.779 94.117 18.166 0.50 25.21 200 ARG A CA 1
ATOM 1641 C CA B ARG A 1 200 ? 7.918 94.129 18.184 0.50 24.94 200 ARG A CA 1
ATOM 1642 C C A ARG A 1 200 ? 8.110 93.998 16.694 0.50 24.93 200 ARG A C 1
ATOM 1643 C C B ARG A 1 200 ? 8.140 94.002 16.676 0.50 24.75 200 ARG A C 1
ATOM 1644 O O A ARG A 1 200 ? 9.177 93.511 16.314 0.50 24.29 200 ARG A O 1
ATOM 1645 O O B ARG A 1 200 ? 9.183 93.505 16.248 0.50 24.19 200 ARG A O 1
ATOM 1660 N N . GLU A 1 201 ? 7.169 94.461 15.882 1.00 25.09 201 GLU A N 1
ATOM 1661 C CA . GLU A 1 201 ? 7.161 94.210 14.441 1.00 25.64 201 GLU A CA 1
ATOM 1662 C C . GLU A 1 201 ? 8.057 95.128 13.620 1.00 25.36 201 GLU A C 1
ATOM 1663 O O . GLU A 1 201 ? 8.141 96.327 13.871 1.00 25.56 201 GLU A O 1
ATOM 1669 N N . TYR A 1 202 ? 8.737 94.537 12.647 1.00 23.85 202 TYR A N 1
ATOM 1670 C CA . TYR A 1 202 ? 9.455 95.268 11.623 1.00 23.93 202 TYR A CA 1
ATOM 1671 C C . TYR A 1 202 ? 8.973 94.743 10.284 1.00 23.30 202 TYR A C 1
ATOM 1672 O O . TYR A 1 202 ? 8.533 93.584 10.196 1.00 22.51 202 TYR A O 1
ATOM 1681 N N . THR A 1 203 ? 9.021 95.592 9.259 1.00 22.82 203 THR A N 1
ATOM 1682 C CA . THR A 1 203 ? 8.895 95.127 7.876 1.00 23.18 203 THR A CA 1
ATOM 1683 C C . THR A 1 203 ? 10.282 95.135 7.241 1.00 22.78 203 THR A C 1
ATOM 1684 O O . THR A 1 203 ? 11.149 95.904 7.642 1.00 23.60 203 THR A O 1
ATOM 1688 N N . PHE A 1 204 ? 10.515 94.249 6.274 1.00 23.42 204 PHE A N 1
ATOM 1689 C CA . PHE A 1 204 ? 11.754 94.292 5.502 1.00 22.53 204 PHE A CA 1
ATOM 1690 C C . PHE A 1 204 ? 11.478 93.864 4.069 1.00 22.81 204 PHE A C 1
ATOM 1691 O O . PHE A 1 204 ? 10.523 93.125 3.800 1.00 22.34 204 PHE A O 1
ATOM 1699 N N . GLU A 1 205 ? 12.320 94.337 3.162 1.00 22.01 205 GLU A N 1
ATOM 1700 C CA . GLU A 1 205 ? 12.184 94.034 1.748 1.00 22.83 205 GLU A CA 1
ATOM 1701 C C . GLU A 1 205 ? 13.385 93.208 1.266 1.00 21.51 205 GLU A C 1
ATOM 1702 O O . GLU A 1 205 ? 14.523 93.661 1.352 1.00 20.51 205 GLU A O 1
ATOM 1708 N N . PRO A 1 206 ? 13.133 91.985 0.761 1.00 20.35 206 PRO A N 1
ATOM 1709 C CA . PRO A 1 206 ? 14.236 91.245 0.147 1.00 19.71 206 PRO A CA 1
ATOM 1710 C C . PRO A 1 206 ? 14.838 92.028 -1.005 1.00 19.33 206 PRO A C 1
ATOM 1711 O O . PRO A 1 206 ? 14.146 92.824 -1.666 1.00 19.77 206 PRO A O 1
ATOM 1715 N N . VAL A 1 207 ? 16.118 91.795 -1.248 1.00 19.17 207 VAL A N 1
ATOM 1716 C CA . VAL A 1 207 ? 16.780 92.340 -2.416 1.00 19.73 207 VAL A CA 1
ATOM 1717 C C . VAL A 1 207 ? 16.048 91.881 -3.681 1.00 21.11 207 VAL A C 1
ATOM 1718 O O . VAL A 1 207 ? 15.673 90.711 -3.806 1.00 20.46 207 VAL A O 1
ATOM 1722 N N . HIS A 1 208 ? 15.832 92.814 -4.601 1.00 22.15 208 HIS A N 1
ATOM 1723 C CA . HIS A 1 208 ? 15.096 92.532 -5.839 1.00 24.43 208 HIS A CA 1
ATOM 1724 C C . HIS A 1 208 ? 15.958 91.831 -6.891 1.00 25.07 208 HIS A C 1
ATOM 1725 O O . HIS A 1 208 ? 16.236 92.409 -7.954 1.00 27.72 208 HIS A O 1
ATOM 1732 N N . VAL A 1 209 ? 16.362 90.588 -6.622 1.00 25.08 209 VAL A N 1
ATOM 1733 C CA . VAL A 1 209 ? 17.136 89.814 -7.604 1.00 24.97 209 VAL A CA 1
ATOM 1734 C C . VAL A 1 209 ? 16.323 89.529 -8.872 1.00 25.05 209 VAL A C 1
ATOM 1735 O O . VAL A 1 209 ? 15.096 89.433 -8.822 1.00 25.35 209 VAL A O 1
ATOM 1739 N N . GLY A 1 210 ? 17.019 89.389 -9.996 1.00 25.69 210 GLY A N 1
ATOM 1740 C CA . GLY A 1 210 ? 16.380 89.081 -11.272 1.00 25.31 210 GLY A CA 1
ATOM 1741 C C . GLY A 1 210 ? 15.921 87.633 -11.430 1.00 25.32 210 GLY A C 1
ATOM 1742 O O . GLY A 1 210 ? 14.902 87.374 -12.073 1.00 25.09 210 GLY A O 1
ATOM 1743 N N . VAL A 1 211 ? 16.658 86.692 -10.831 1.00 24.59 211 VAL A N 1
ATOM 1744 C CA . VAL A 1 211 ? 16.439 85.260 -11.077 1.00 23.62 211 VAL A CA 1
ATOM 1745 C C . VAL A 1 211 ? 15.150 84.759 -10.419 1.00 23.59 211 VAL A C 1
ATOM 1746 O O . VAL A 1 211 ? 14.854 85.116 -9.272 1.00 22.89 211 VAL A O 1
ATOM 1750 N N . ASP A 1 212 ? 14.386 83.947 -11.158 1.00 23.55 212 ASP A N 1
ATOM 1751 C CA . ASP A 1 212 ? 13.099 83.438 -10.674 1.00 24.36 212 ASP A CA 1
ATOM 1752 C C . ASP A 1 212 ? 13.248 82.273 -9.669 1.00 23.28 212 ASP A C 1
ATOM 1753 O O . ASP A 1 212 ? 12.612 82.279 -8.591 1.00 22.42 212 ASP A O 1
ATOM 1758 N N . GLU A 1 213 ? 14.090 81.299 -10.017 1.00 21.95 213 GLU A N 1
ATOM 1759 C CA . GLU A 1 213 ? 14.433 80.162 -9.140 1.00 21.42 213 GLU A CA 1
ATOM 1760 C C . GLU A 1 213 ? 14.820 80.585 -7.719 1.00 20.90 213 GLU A C 1
ATOM 1761 O O . GLU A 1 213 ? 15.747 81.387 -7.524 1.00 20.85 213 GLU A O 1
ATOM 1767 N N . SER A 1 214 ? 14.110 80.052 -6.724 1.00 20.42 214 SER A N 1
ATOM 1768 C CA . SER A 1 214 ? 14.402 80.429 -5.346 1.00 19.66 214 SER A CA 1
ATOM 1769 C C . SER A 1 214 ? 14.616 79.260 -4.377 1.00 18.55 214 SER A C 1
ATOM 1770 O O . SER A 1 214 ? 14.566 79.453 -3.171 1.00 18.07 214 SER A O 1
ATOM 1773 N N . THR A 1 215 ? 14.891 78.063 -4.901 1.00 17.57 215 THR A N 1
ATOM 1774 C CA . THR A 1 215 ? 15.180 76.902 -4.053 1.00 16.19 215 THR A CA 1
ATOM 1775 C C . THR A 1 215 ? 16.159 77.245 -2.926 1.00 15.74 215 THR A C 1
ATOM 1776 O O . THR A 1 215 ? 17.270 77.740 -3.171 1.00 15.53 215 THR A O 1
ATOM 1780 N N . GLY A 1 216 ? 15.722 76.964 -1.702 1.00 14.95 216 GLY A N 1
ATOM 1781 C CA . GLY A 1 216 ? 16.571 77.085 -0.514 1.00 14.67 216 GLY A CA 1
ATOM 1782 C C . GLY A 1 216 ? 16.634 78.480 0.092 1.00 14.53 216 GLY A C 1
ATOM 1783 O O . GLY A 1 216 ? 17.291 78.664 1.126 1.00 14.24 216 GLY A O 1
ATOM 1784 N N . ALA A 1 217 ? 15.937 79.453 -0.511 1.00 13.96 217 ALA A N 1
ATOM 1785 C CA . ALA A 1 217 ? 16.056 80.857 -0.070 1.00 13.75 217 ALA A CA 1
ATOM 1786 C C . ALA A 1 217 ? 15.741 81.039 1.412 1.00 13.77 217 ALA A C 1
ATOM 1787 O O . ALA A 1 217 ? 16.503 81.674 2.132 1.00 14.18 217 ALA A O 1
ATOM 1789 N N . GLY A 1 218 ? 14.637 80.459 1.877 1.00 13.45 218 GLY A N 1
ATOM 1790 C CA . GLY A 1 218 ? 14.205 80.662 3.271 1.00 13.59 218 GLY A CA 1
ATOM 1791 C C . GLY A 1 218 ? 15.127 79.975 4.261 1.00 13.94 218 GLY A C 1
ATOM 1792 O O . GLY A 1 218 ? 15.308 80.448 5.384 1.00 14.44 218 GLY A O 1
ATOM 1793 N N . ASP A 1 219 ? 15.703 78.848 3.841 1.00 13.97 219 ASP A N 1
ATOM 1794 C CA . ASP A 1 219 ? 16.655 78.101 4.685 1.00 14.10 219 ASP A CA 1
ATOM 1795 C C . ASP A 1 219 ? 17.988 78.832 4.807 1.00 14.02 219 ASP A C 1
ATOM 1796 O O . ASP A 1 219 ? 18.579 78.894 5.891 1.00 13.40 219 ASP A O 1
ATOM 1801 N N . VAL A 1 220 ? 18.444 79.381 3.689 1.00 14.18 220 VAL A N 1
ATOM 1802 C CA . VAL A 1 220 ? 19.657 80.196 3.657 1.00 14.17 220 VAL A CA 1
ATOM 1803 C C . VAL A 1 220 ? 19.450 81.462 4.468 1.00 14.36 220 VAL A C 1
ATOM 1804 O O . VAL A 1 220 ? 20.320 81.829 5.250 1.00 15.01 220 VAL A O 1
ATOM 1808 N N . PHE A 1 221 ? 18.293 82.109 4.316 1.00 14.18 221 PHE A N 1
ATOM 1809 C CA . PHE A 1 221 ? 17.959 83.294 5.109 1.00 14.63 221 PHE A CA 1
ATOM 1810 C C . PHE A 1 221 ? 17.991 83.036 6.614 1.00 14.49 221 PHE A C 1
ATOM 1811 O O . PHE A 1 221 ? 18.638 83.788 7.352 1.00 14.33 221 PHE A O 1
ATOM 1819 N N . LEU A 1 222 ? 17.318 81.972 7.073 1.00 13.95 222 LEU A N 1
ATOM 1820 C CA . LEU A 1 222 ? 17.406 81.564 8.491 1.00 14.34 222 LEU A CA 1
ATOM 1821 C C . LEU A 1 222 ? 18.841 81.302 8.958 1.00 14.21 222 LEU A C 1
ATOM 1822 O O . LEU A 1 222 ? 19.247 81.753 10.041 1.00 14.55 222 LEU A O 1
ATOM 1827 N N . GLY A 1 223 ? 19.606 80.559 8.153 1.00 14.13 223 GLY A N 1
ATOM 1828 C CA . GLY A 1 223 ? 20.987 80.234 8.515 1.00 14.40 223 GLY A CA 1
ATOM 1829 C C . GLY A 1 223 ? 21.862 81.476 8.580 1.00 15.18 223 GLY A C 1
ATOM 1830 O O . GLY A 1 223 ? 22.657 81.655 9.520 1.00 14.72 223 GLY A O 1
ATOM 1831 N N . ALA A 1 224 ? 21.745 82.327 7.565 1.00 15.18 224 ALA A N 1
ATOM 1832 C CA . ALA A 1 224 ? 22.510 83.581 7.534 1.00 15.60 224 ALA A CA 1
ATOM 1833 C C . ALA A 1 224 ? 22.108 84.513 8.667 1.00 16.31 224 ALA A C 1
ATOM 1834 O O . ALA A 1 224 ? 22.980 85.124 9.308 1.00 17.44 224 ALA A O 1
ATOM 1836 N N . PHE A 1 225 ? 20.805 84.630 8.937 1.00 16.14 225 PHE A N 1
ATOM 1837 C CA . PHE A 1 225 ? 20.367 85.491 10.041 1.00 16.84 225 PHE A CA 1
ATOM 1838 C C . PHE A 1 225 ? 20.951 85.005 11.370 1.00 17.55 225 PHE A C 1
ATOM 1839 O O . PHE A 1 225 ? 21.502 85.803 12.153 1.00 18.03 225 PHE A O 1
ATOM 1847 N N . THR A 1 226 ? 20.863 83.694 11.609 1.00 17.15 226 THR A N 1
ATOM 1848 C CA . THR A 1 226 ? 21.483 83.077 12.803 1.00 17.97 226 THR A CA 1
ATOM 1849 C C . THR A 1 226 ? 22.953 83.463 12.938 1.00 18.70 226 THR A C 1
ATOM 1850 O O . THR A 1 226 ? 23.402 83.901 14.013 1.00 19.87 226 THR A O 1
ATOM 1854 N N . GLY A 1 227 ? 23.690 83.337 11.836 1.00 19.24 227 GLY A N 1
ATOM 1855 C CA . GLY A 1 227 ? 25.099 83.690 11.762 1.00 20.33 227 GLY A CA 1
ATOM 1856 C C . GLY A 1 227 ? 25.363 85.161 12.059 1.00 21.37 227 GLY A C 1
ATOM 1857 O O . GLY A 1 227 ? 26.192 85.492 12.913 1.00 20.92 227 GLY A O 1
ATOM 1858 N N . PHE A 1 228 ? 24.660 86.052 11.371 1.00 20.57 228 PHE A N 1
ATOM 1859 C CA . PHE A 1 228 ? 24.872 87.482 11.587 1.00 21.76 228 PHE A CA 1
ATOM 1860 C C . PHE A 1 228 ? 24.406 88.000 12.962 1.00 22.85 228 PHE A C 1
ATOM 1861 O O . PHE A 1 228 ? 25.017 88.919 13.530 1.00 23.10 228 PHE A O 1
ATOM 1869 N N . TYR A 1 229 ? 23.333 87.418 13.488 1.00 22.70 229 TYR A N 1
ATOM 1870 C CA . TYR A 1 229 ? 22.758 87.871 14.752 1.00 24.90 229 TYR A CA 1
ATOM 1871 C C . TYR A 1 229 ? 23.699 87.559 15.921 1.00 26.37 229 TYR A C 1
ATOM 1872 O O . TYR A 1 229 ? 23.642 88.215 16.959 1.00 25.55 229 TYR A O 1
ATOM 1881 N N . SER A 1 230 ? 24.570 86.569 15.733 1.00 27.04 230 SER A N 1
ATOM 1882 C CA . SER A 1 230 ? 25.626 86.263 16.704 1.00 28.82 230 SER A CA 1
ATOM 1883 C C . SER A 1 230 ? 26.734 87.333 16.782 1.00 31.01 230 SER A C 1
ATOM 1884 O O . SER A 1 230 ? 27.544 87.335 17.720 1.00 32.67 230 SER A O 1
ATOM 1887 N N . GLN A 1 231 ? 26.758 88.255 15.822 1.00 31.90 231 GLN A N 1
ATOM 1888 C CA . GLN A 1 231 ? 27.829 89.252 15.741 1.00 34.57 231 GLN A CA 1
ATOM 1889 C C . GLN A 1 231 ? 27.296 90.687 15.647 1.00 34.71 231 GLN A C 1
ATOM 1890 O O . GLN A 1 231 ? 28.006 91.643 15.961 1.00 35.88 231 GLN A O 1
ATOM 1896 N N . CYS A 1 232 ? 26.047 90.822 15.209 1.00 33.38 232 CYS A N 1
ATOM 1897 C CA . CYS A 1 232 ? 25.475 92.106 14.820 1.00 32.20 232 CYS A CA 1
ATOM 1898 C C . CYS A 1 232 ? 24.187 92.341 15.618 1.00 30.43 232 CYS A C 1
ATOM 1899 O O . CYS A 1 232 ? 23.525 91.385 16.018 1.00 29.60 232 CYS A O 1
ATOM 1902 N N . PRO A 1 233 ? 23.808 93.614 15.843 1.00 29.89 233 PRO A N 1
ATOM 1903 C CA . PRO A 1 233 ? 22.487 93.868 16.432 1.00 28.72 233 PRO A CA 1
ATOM 1904 C C . PRO A 1 233 ? 21.391 93.466 15.438 1.00 26.78 233 PRO A C 1
ATOM 1905 O O . PRO A 1 233 ? 21.695 93.212 14.265 1.00 26.58 233 PRO A O 1
ATOM 1909 N N . PHE A 1 234 ? 20.146 93.446 15.904 1.00 25.39 234 PHE A N 1
ATOM 1910 C CA . PHE A 1 234 ? 18.997 92.930 15.149 1.00 23.61 234 PHE A CA 1
ATOM 1911 C C . PHE A 1 234 ? 18.823 93.468 13.720 1.00 22.97 234 PHE A C 1
ATOM 1912 O O . PHE A 1 234 ? 18.770 92.689 12.764 1.00 21.88 234 PHE A O 1
ATOM 1920 N N . VAL A 1 235 ? 18.712 94.789 13.576 1.00 22.82 235 VAL A N 1
ATOM 1921 C CA . VAL A 1 235 ? 18.391 95.355 12.266 1.00 22.02 235 VAL A CA 1
ATOM 1922 C C . VAL A 1 235 ? 19.522 95.092 11.271 1.00 21.66 235 VAL A C 1
ATOM 1923 O O . VAL A 1 235 ? 19.269 94.750 10.120 1.00 20.96 235 VAL A O 1
ATOM 1927 N N . GLN A 1 236 ? 20.770 95.262 11.712 1.00 21.80 236 GLN A N 1
ATOM 1928 C CA . GLN A 1 236 ? 21.902 94.988 10.845 1.00 22.13 236 GLN A CA 1
ATOM 1929 C C . GLN A 1 236 ? 21.950 93.518 10.397 1.00 21.45 236 GLN A C 1
ATOM 1930 O O . GLN A 1 236 ? 22.237 93.228 9.224 1.00 21.24 236 GLN A O 1
ATOM 1936 N N . ALA A 1 237 ? 21.682 92.603 11.328 1.00 20.71 237 ALA A N 1
ATOM 1937 C CA . ALA A 1 237 ? 21.672 91.176 11.026 1.00 20.37 237 ALA A CA 1
ATOM 1938 C C . ALA A 1 237 ? 20.631 90.860 9.964 1.00 19.44 237 ALA A C 1
ATOM 1939 O O . ALA A 1 237 ? 20.893 90.068 9.074 1.00 19.59 237 ALA A O 1
ATOM 1941 N N . LEU A 1 238 ? 19.462 91.487 10.082 1.00 19.15 238 LEU A N 1
ATOM 1942 C CA . LEU A 1 238 ? 18.363 91.320 9.131 1.00 18.06 238 LEU A CA 1
ATOM 1943 C C . LEU A 1 238 ? 18.763 91.776 7.720 1.00 17.74 238 LEU A C 1
ATOM 1944 O O . LEU A 1 238 ? 18.532 91.088 6.717 1.00 16.76 238 LEU A O 1
ATOM 1949 N N . LYS A 1 239 ? 19.368 92.954 7.653 1.00 17.75 239 LYS A N 1
ATOM 1950 C CA . LYS A 1 239 ? 19.866 93.500 6.393 1.00 18.74 239 LYS A CA 1
ATOM 1951 C C . LYS A 1 239 ? 20.933 92.608 5.784 1.00 18.32 239 LYS A C 1
ATOM 1952 O O . LYS A 1 239 ? 20.894 92.330 4.590 1.00 19.13 239 LYS A O 1
ATOM 1958 N N . ARG A 1 240 ? 21.885 92.165 6.599 1.00 18.47 240 ARG A N 1
ATOM 1959 C CA . ARG A 1 240 ? 22.941 91.276 6.124 1.00 18.04 240 ARG A CA 1
ATOM 1960 C C . ARG A 1 240 ? 22.436 89.899 5.692 1.00 17.54 240 ARG A C 1
ATOM 1961 O O . ARG A 1 240 ? 22.876 89.357 4.655 1.00 17.23 240 ARG A O 1
ATOM 1969 N N . ALA A 1 241 ? 21.484 89.358 6.447 1.00 17.00 241 ALA A N 1
ATOM 1970 C CA . ALA A 1 241 ? 20.853 88.086 6.087 1.00 16.47 241 ALA A CA 1
ATOM 1971 C C . ALA A 1 241 ? 20.140 88.171 4.726 1.00 16.23 241 ALA A C 1
ATOM 1972 O O . ALA A 1 241 ? 20.284 87.283 3.889 1.00 16.10 241 ALA A O 1
ATOM 1974 N N . ALA A 1 242 ? 19.394 89.247 4.504 1.00 16.35 242 ALA A N 1
ATOM 1975 C CA . ALA A 1 242 ? 18.716 89.467 3.219 1.00 16.09 242 ALA A CA 1
ATOM 1976 C C . ALA A 1 242 ? 19.716 89.552 2.056 1.00 16.32 242 ALA A C 1
ATOM 1977 O O . ALA A 1 242 ? 19.466 89.000 0.988 1.00 15.75 242 ALA A O 1
ATOM 1979 N N . ALA A 1 243 ? 20.836 90.249 2.278 1.00 16.69 243 ALA A N 1
ATOM 1980 C CA . ALA A 1 243 ? 21.866 90.435 1.262 1.00 17.17 243 ALA A CA 1
ATOM 1981 C C . ALA A 1 243 ? 22.585 89.126 0.960 1.00 16.98 243 ALA A C 1
ATOM 1982 O O . ALA A 1 243 ? 22.806 88.792 -0.204 1.00 17.05 243 ALA A O 1
ATOM 1984 N N . PHE A 1 244 ? 22.931 88.386 2.015 1.00 16.35 244 PHE A N 1
ATOM 1985 C CA . PHE A 1 244 ? 23.543 87.072 1.886 1.00 16.19 244 PHE A CA 1
ATOM 1986 C C . PHE A 1 244 ? 22.658 86.149 1.052 1.00 15.90 244 PHE A C 1
ATOM 1987 O O . PHE A 1 244 ? 23.152 85.475 0.142 1.00 15.73 244 PHE A O 1
ATOM 1995 N N . THR A 1 245 ? 21.356 86.141 1.356 1.00 15.33 245 THR A N 1
ATOM 1996 C CA . THR A 1 245 ? 20.394 85.305 0.648 1.00 14.95 245 THR A CA 1
ATOM 1997 C C . THR A 1 245 ? 20.334 85.711 -0.827 1.00 15.33 245 THR A C 1
ATOM 1998 O O . THR A 1 245 ? 20.320 84.850 -1.705 1.00 14.92 245 THR A O 1
ATOM 2002 N N . ALA A 1 246 ? 20.332 87.023 -1.092 1.00 15.42 246 ALA A N 1
ATOM 2003 C CA . ALA A 1 246 ? 20.330 87.545 -2.477 1.00 16.48 246 ALA A CA 1
ATOM 2004 C C . ALA A 1 246 ? 21.515 87.033 -3.299 1.00 16.86 246 ALA A C 1
ATOM 2005 O O . ALA A 1 246 ? 21.352 86.573 -4.451 1.00 17.47 246 ALA A O 1
ATOM 2007 N N . LEU A 1 247 ? 22.703 87.091 -2.699 1.00 17.43 247 LEU A N 1
ATOM 2008 C CA . LEU A 1 247 ? 23.908 86.613 -3.341 1.00 18.18 247 LEU A CA 1
ATOM 2009 C C . LEU A 1 247 ? 23.920 85.093 -3.494 1.00 17.67 247 LEU A C 1
ATOM 2010 O O . LEU A 1 247 ? 24.454 84.572 -4.459 1.00 18.32 247 LEU A O 1
ATOM 2015 N N . PHE A 1 248 ? 23.351 84.378 -2.536 1.00 17.28 248 PHE A N 1
ATOM 2016 C CA . PHE A 1 248 ? 23.159 82.948 -2.721 1.00 17.36 248 PHE A CA 1
ATOM 2017 C C . PHE A 1 248 ? 22.238 82.631 -3.915 1.00 17.83 248 PHE A C 1
ATOM 2018 O O . PHE A 1 248 ? 22.532 81.748 -4.724 1.00 18.23 248 PHE A O 1
ATOM 2026 N N . LEU A 1 249 ? 21.128 83.352 -4.035 1.00 17.69 249 LEU A N 1
ATOM 2027 C CA . LEU A 1 249 ? 20.193 83.126 -5.146 1.00 18.01 249 LEU A CA 1
ATOM 2028 C C . LEU A 1 249 ? 20.820 83.442 -6.511 1.00 19.34 249 LEU A C 1
ATOM 2029 O O . LEU A 1 249 ? 20.611 82.726 -7.488 1.00 18.27 249 LEU A O 1
ATOM 2034 N N . LYS A 1 250 ? 21.607 84.505 -6.554 1.00 20.30 250 LYS A N 1
ATOM 2035 C CA . LYS A 1 250 ? 22.330 84.871 -7.777 1.00 23.14 250 LYS A CA 1
ATOM 2036 C C . LYS A 1 250 ? 23.346 83.802 -8.209 1.00 23.76 250 LYS A C 1
ATOM 2037 O O . LYS A 1 250 ? 23.415 83.448 -9.395 1.00 24.36 250 LYS A O 1
ATOM 2043 N N . ASN A 1 251 ? 24.089 83.267 -7.240 1.00 23.11 251 ASN A N 1
ATOM 2044 C CA . ASN A 1 251 ? 25.260 82.420 -7.503 1.00 23.70 251 ASN A CA 1
ATOM 2045 C C . ASN A 1 251 ? 25.079 80.917 -7.307 1.00 23.56 251 ASN A C 1
ATOM 2046 O O . ASN A 1 251 ? 25.974 80.139 -7.644 1.00 23.74 251 ASN A O 1
ATOM 2051 N N . ARG A 1 252 ? 23.926 80.518 -6.775 1.00 22.35 252 ARG A N 1
ATOM 2052 C CA . ARG A 1 252 ? 23.674 79.133 -6.376 1.00 23.03 252 ARG A CA 1
ATOM 2053 C C . ARG A 1 252 ? 24.817 78.535 -5.558 1.00 23.82 252 ARG A C 1
ATOM 2054 O O . ARG A 1 252 ? 25.178 77.371 -5.736 1.00 25.39 252 ARG A O 1
ATOM 2062 N N . SER A 1 253 ? 25.382 79.340 -4.670 1.00 23.46 253 SER A N 1
ATOM 2063 C CA . SER A 1 253 ? 26.509 78.908 -3.857 1.00 23.79 253 SER A CA 1
ATOM 2064 C C . SER A 1 253 ? 26.678 79.914 -2.756 1.00 24.40 253 SER A C 1
ATOM 2065 O O . SER A 1 253 ? 25.976 80.930 -2.705 1.00 23.56 253 SER A O 1
ATOM 2068 N N A VAL A 1 254 ? 27.641 79.635 -1.889 0.50 24.53 254 VAL A N 1
ATOM 2069 N N B VAL A 1 254 ? 27.603 79.633 -1.845 0.50 24.37 254 VAL A N 1
ATOM 2070 C CA A VAL A 1 254 ? 27.983 80.513 -0.799 0.50 25.49 254 VAL A CA 1
ATOM 2071 C CA B VAL A 1 254 ? 27.956 80.614 -0.839 0.50 25.32 254 VAL A CA 1
ATOM 2072 C C A VAL A 1 254 ? 29.415 81.052 -0.974 0.50 27.16 254 VAL A C 1
ATOM 2073 C C B VAL A 1 254 ? 29.400 81.104 -0.990 0.50 27.05 254 VAL A C 1
ATOM 2074 O O A VAL A 1 254 ? 30.036 81.504 -0.011 0.50 27.54 254 VAL A O 1
ATOM 2075 O O B VAL A 1 254 ? 30.015 81.564 -0.026 0.50 27.40 254 VAL A O 1
ATOM 2082 N N . ASP A 1 255 ? 29.913 81.016 -2.215 1.00 28.68 255 ASP A N 1
ATOM 2083 C CA . ASP A 1 255 ? 31.238 81.570 -2.569 1.00 31.72 255 ASP A CA 1
ATOM 2084 C C . ASP A 1 255 ? 31.043 82.997 -3.01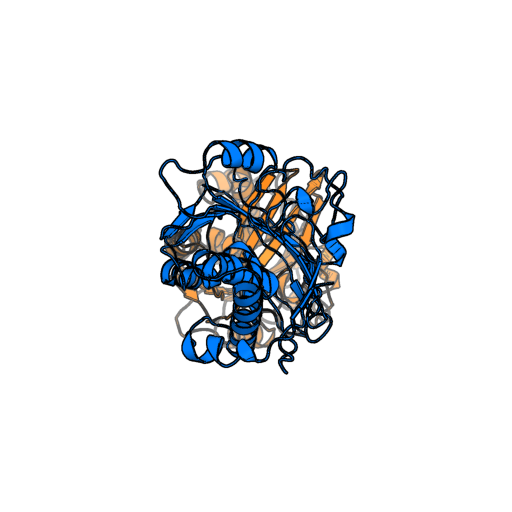5 1.00 32.56 255 ASP A C 1
ATOM 2085 O O . ASP A 1 255 ? 30.914 83.274 -4.215 1.00 35.71 255 ASP A O 1
ATOM 2090 N N . PHE A 1 256 ? 30.974 83.896 -2.049 1.00 31.59 256 PHE A N 1
ATOM 2091 C CA . PHE A 1 256 ? 31.001 85.324 -2.308 1.00 31.05 256 PHE A CA 1
ATOM 2092 C C . PHE A 1 256 ? 31.604 85.939 -1.066 1.00 32.01 256 PHE A C 1
ATOM 2093 O O . PHE A 1 256 ? 31.593 85.314 -0.003 1.00 33.75 256 PHE A O 1
ATOM 2101 N N . SER A 1 257 ? 32.162 87.138 -1.194 1.00 32.95 257 SER A N 1
ATOM 2102 C CA . SER A 1 257 ? 32.846 87.761 -0.074 1.00 32.79 257 SER A CA 1
ATOM 2103 C C . SER A 1 257 ? 31.832 88.352 0.883 1.00 32.86 257 SER A C 1
ATOM 2104 O O . SER A 1 257 ? 30.771 88.823 0.458 1.00 32.53 257 SER A O 1
ATOM 2107 N N . MET A 1 258 ? 32.156 88.318 2.175 1.00 33.42 258 MET A N 1
ATOM 2108 C CA . MET A 1 258 ? 31.392 89.059 3.175 1.00 33.32 258 MET A CA 1
ATOM 2109 C C . MET A 1 258 ? 31.386 90.554 2.852 1.00 33.23 258 MET A C 1
ATOM 2110 O O . MET A 1 258 ? 30.485 91.278 3.258 1.00 33.30 258 MET A O 1
ATOM 2115 N N . ASP A 1 259 ? 32.387 91.014 2.106 1.00 33.96 259 ASP A N 1
ATOM 2116 C CA . ASP A 1 259 ? 32.437 92.422 1.701 1.00 34.90 259 ASP A CA 1
ATOM 2117 C C . ASP A 1 259 ? 31.294 92.775 0.766 1.00 32.75 259 ASP A C 1
ATOM 2118 O O . ASP A 1 259 ? 30.652 93.816 0.929 1.00 33.32 259 ASP A O 1
ATOM 2123 N N . ASP A 1 260 ? 31.045 91.890 -0.199 1.00 30.86 260 ASP A N 1
ATOM 2124 C CA . ASP A 1 260 ? 29.934 92.009 -1.124 1.00 29.97 260 ASP A CA 1
ATOM 2125 C C . ASP A 1 260 ? 28.578 91.978 -0.402 1.00 28.10 260 ASP A C 1
ATOM 2126 O O . ASP A 1 260 ? 27.674 92.708 -0.781 1.00 26.56 260 ASP A O 1
ATOM 2131 N N . VAL A 1 261 ? 28.444 91.143 0.630 1.00 26.50 261 VAL A N 1
ATOM 2132 C CA . VAL A 1 261 ? 27.237 91.146 1.470 1.00 25.44 261 VAL A CA 1
ATOM 2133 C C . VAL A 1 261 ? 27.019 92.499 2.164 1.00 25.59 261 VAL A C 1
ATOM 2134 O O . VAL A 1 261 ? 25.925 93.062 2.111 1.00 24.54 261 VAL A O 1
ATOM 2138 N N . ASN A 1 262 ? 28.064 93.014 2.806 1.00 26.96 262 ASN A N 1
ATOM 2139 C CA . ASN A 1 262 ? 27.950 94.241 3.596 1.00 28.46 262 ASN A CA 1
ATOM 2140 C C . ASN A 1 262 ? 27.553 95.439 2.752 1.00 28.25 262 ASN A C 1
ATOM 2141 O O . ASN A 1 262 ? 26.730 96.251 3.174 1.00 28.12 262 ASN A O 1
ATOM 2146 N N . GLU A 1 263 ? 28.113 95.528 1.546 1.00 28.93 263 GLU A N 1
ATOM 2147 C CA . GLU A 1 263 ? 27.813 96.619 0.632 1.00 29.22 263 GLU A CA 1
ATOM 2148 C C . GLU A 1 263 ? 26.345 96.572 0.249 1.00 27.52 263 GLU A C 1
ATOM 2149 O O . GLU A 1 263 ? 25.653 97.588 0.259 1.00 26.99 263 GLU A O 1
ATOM 2155 N N A LEU A 1 264 ? 25.878 95.370 -0.073 0.50 25.81 264 LEU A N 1
ATOM 2156 N N B LEU A 1 264 ? 25.870 95.377 -0.091 0.50 25.40 264 LEU A N 1
ATOM 2157 C CA A LEU A 1 264 ? 24.511 95.153 -0.513 0.50 24.77 264 LEU A CA 1
ATOM 2158 C CA B LEU A 1 264 ? 24.492 95.192 -0.521 0.50 24.09 264 LEU A CA 1
ATOM 2159 C C A LEU A 1 264 ? 23.526 95.400 0.632 0.50 24.00 264 LEU A C 1
ATOM 2160 C C B LEU A 1 264 ? 23.509 95.394 0.635 0.50 23.59 264 LEU A C 1
ATOM 2161 O O A LEU A 1 264 ? 22.451 95.972 0.428 0.50 23.45 264 LEU A O 1
ATOM 2162 O O B LEU A 1 264 ? 22.416 95.936 0.442 0.50 23.05 264 LEU A O 1
ATOM 2171 N N . ALA A 1 265 ? 23.910 94.970 1.833 1.00 23.62 265 ALA A N 1
ATOM 2172 C CA . ALA A 1 265 ? 23.071 95.088 3.034 1.00 23.36 265 ALA A CA 1
ATOM 2173 C C . ALA A 1 265 ? 22.738 96.536 3.395 1.00 24.40 265 ALA A C 1
ATOM 2174 O O . ALA A 1 265 ? 21.687 96.816 3.971 1.00 24.24 265 ALA A O 1
ATOM 2176 N N . MET A 1 266 ? 23.622 97.465 3.038 1.00 26.48 266 MET A N 1
ATOM 2177 C CA . MET A 1 266 ? 23.445 98.860 3.441 1.00 28.31 266 MET A CA 1
ATOM 2178 C C . MET A 1 266 ? 22.197 99.465 2.804 1.00 27.99 266 MET A C 1
ATOM 2179 O O . MET A 1 266 ? 21.629 100.410 3.347 1.00 28.59 266 MET A O 1
ATOM 2184 N N . LYS A 1 267 ? 21.759 98.883 1.688 1.00 26.69 267 LYS A N 1
ATOM 2185 C CA . LYS A 1 267 ? 20.621 99.387 0.927 1.00 27.17 267 LYS A CA 1
ATOM 2186 C C . LYS A 1 267 ? 19.318 98.624 1.205 1.00 25.74 267 LYS A C 1
ATOM 2187 O O . LYS A 1 267 ? 18.245 99.006 0.711 1.00 25.47 267 LYS A O 1
ATOM 2193 N N . VAL A 1 268 ? 19.401 97.540 1.976 1.00 23.76 268 VAL A N 1
ATOM 2194 C CA . VAL A 1 268 ? 18.201 96.776 2.320 1.00 23.08 268 VAL A CA 1
ATOM 2195 C C . VAL A 1 268 ? 17.229 97.612 3.182 1.00 23.43 268 VAL A C 1
ATOM 2196 O O . VAL A 1 268 ? 17.616 98.159 4.210 1.00 23.31 268 VAL A O 1
ATOM 2200 N N . GLU A 1 269 ? 15.971 97.673 2.760 1.00 23.83 269 GLU A N 1
ATOM 2201 C CA . GLU A 1 269 ? 14.927 98.394 3.469 1.00 26.45 269 GLU A CA 1
ATOM 2202 C C . GLU A 1 269 ? 14.405 97.627 4.690 1.00 25.42 269 GLU A C 1
ATOM 2203 O O . GLU A 1 269 ? 13.932 96.486 4.556 1.00 25.33 269 GLU A O 1
ATOM 2209 N N . VAL A 1 270 ? 14.481 98.265 5.856 1.00 24.36 270 VAL A N 1
ATOM 2210 C CA . VAL A 1 270 ? 13.921 97.730 7.113 1.00 23.99 270 VAL A CA 1
ATOM 2211 C C . VAL A 1 270 ? 13.237 98.896 7.812 1.00 24.33 270 VAL A C 1
ATOM 2212 O O . VAL A 1 270 ? 13.823 99.967 7.947 1.00 24.76 270 VAL A O 1
ATOM 2216 N N . LYS A 1 271 ? 11.999 98.690 8.243 1.00 24.72 271 LYS A N 1
ATOM 2217 C CA . LYS A 1 271 ? 11.234 99.718 8.947 1.00 26.72 271 LYS A CA 1
ATOM 2218 C C . LYS A 1 271 ? 10.623 99.130 10.199 1.00 26.88 271 LYS A C 1
ATOM 2219 O O . LYS A 1 271 ? 10.018 98.060 10.153 1.00 27.20 271 LYS A O 1
ATOM 2225 N N . ARG A 1 272 ? 10.771 99.845 11.311 1.00 27.53 272 ARG A N 1
ATOM 2226 C CA . ARG A 1 272 ? 10.191 99.449 12.595 1.00 28.89 272 ARG A CA 1
ATOM 2227 C C . ARG A 1 272 ? 8.759 99.964 12.634 1.00 30.56 272 ARG A C 1
ATOM 2228 O O . ARG A 1 272 ? 8.538 101.170 12.566 1.00 32.28 272 ARG A O 1
ATOM 2236 N N . VAL A 1 273 ? 7.792 99.057 12.725 1.00 30.37 273 VAL A N 1
ATOM 2237 C CA . VAL A 1 273 ? 6.370 99.413 12.669 1.00 32.43 273 VAL A CA 1
ATOM 2238 C C . VAL A 1 273 ? 5.943 100.287 13.855 1.00 33.25 273 VAL A C 1
ATOM 2239 O O . VAL A 1 273 ? 6.245 99.994 15.009 1.00 32.99 273 VAL A O 1
ATOM 2244 N N . MET B 1 1 ? 29.800 29.285 -22.726 1.00 24.88 1 MET B N 1
ATOM 2245 C CA . MET B 1 1 ? 28.847 30.135 -23.491 1.00 23.78 1 MET B CA 1
ATOM 2246 C C . MET B 1 1 ? 28.957 31.571 -22.986 1.00 23.02 1 MET B C 1
ATOM 2247 O O . MET B 1 1 ? 29.181 31.789 -21.790 1.00 23.14 1 MET B O 1
ATOM 2252 N N . LYS B 1 2 ? 28.821 32.539 -23.891 1.00 22.03 2 LYS B N 1
ATOM 2253 C CA . LYS B 1 2 ? 28.826 33.956 -23.499 1.00 22.16 2 LYS B CA 1
ATOM 2254 C C . LYS B 1 2 ? 27.471 34.584 -23.808 1.00 20.09 2 LYS B C 1
ATOM 2255 O O . LYS B 1 2 ? 26.934 34.399 -24.901 1.00 20.03 2 LYS B O 1
ATOM 2261 N N . CYS B 1 3 ? 26.917 35.320 -22.850 1.00 19.14 3 CYS B N 1
ATOM 2262 C CA . CYS B 1 3 ? 25.605 35.957 -23.052 1.00 17.92 3 CYS B CA 1
ATOM 2263 C C . CYS B 1 3 ? 25.711 37.465 -22.819 1.00 16.87 3 CYS B C 1
ATOM 2264 O O . CYS B 1 3 ? 26.457 37.905 -21.943 1.00 17.43 3 CYS B O 1
ATOM 2267 N N . LEU B 1 4 ? 24.964 38.251 -23.586 1.00 15.70 4 LEU B N 1
ATOM 2268 C CA . LEU B 1 4 ? 24.826 39.675 -23.331 1.00 14.99 4 LEU B CA 1
ATOM 2269 C C . LEU B 1 4 ? 23.372 39.957 -23.011 1.00 14.43 4 LEU B C 1
ATOM 2270 O O . LEU B 1 4 ? 22.522 39.611 -23.814 1.00 14.18 4 LEU B O 1
ATOM 2275 N N . VAL B 1 5 ? 23.117 40.577 -21.859 1.00 13.58 5 VAL B N 1
ATOM 2276 C CA . VAL B 1 5 ? 21.747 40.948 -21.417 1.00 13.71 5 VAL B CA 1
ATOM 2277 C C . VAL B 1 5 ? 21.688 42.469 -21.456 1.00 13.26 5 VAL B C 1
ATOM 2278 O O . VAL B 1 5 ? 22.597 43.156 -20.942 1.00 13.64 5 VAL B O 1
ATOM 2282 N N . VAL B 1 6 ? 20.645 43.012 -22.073 1.00 13.15 6 VAL B N 1
ATOM 2283 C CA . VAL B 1 6 ? 20.588 44.455 -22.327 1.00 13.34 6 VAL B CA 1
ATOM 2284 C C . VAL B 1 6 ? 19.300 45.054 -21.769 1.00 13.38 6 VAL B C 1
ATOM 2285 O O . VAL B 1 6 ? 18.208 44.574 -22.064 1.00 13.38 6 VAL B O 1
ATOM 2289 N N . GLY B 1 7 ? 19.435 46.129 -20.996 1.00 13.04 7 GLY B N 1
ATOM 2290 C CA . GLY B 1 7 ? 18.251 46.791 -20.417 1.00 12.85 7 GLY B CA 1
ATOM 2291 C C . GLY B 1 7 ? 18.611 47.472 -19.120 1.00 12.47 7 GLY B C 1
ATOM 2292 O O . GLY B 1 7 ? 19.647 47.190 -18.513 1.00 12.92 7 GLY B O 1
ATOM 2293 N N . HIS B 1 8 ? 17.760 48.396 -18.696 1.00 12.56 8 HIS B N 1
ATOM 2294 C CA . HIS B 1 8 ? 18.003 49.089 -17.451 1.00 12.78 8 HIS B CA 1
ATOM 2295 C C . HIS B 1 8 ? 17.838 48.232 -16.224 1.00 12.98 8 HIS B C 1
ATOM 2296 O O . HIS B 1 8 ? 16.858 47.503 -16.099 1.00 13.49 8 HIS B O 1
ATOM 2303 N N . VAL B 1 9 ? 18.794 48.351 -15.298 1.00 13.14 9 VAL B N 1
ATOM 2304 C CA . VAL B 1 9 ? 18.586 47.892 -13.921 1.00 13.28 9 VAL B CA 1
ATOM 2305 C C . VAL B 1 9 ? 17.964 49.065 -13.196 1.00 13.43 9 VAL B C 1
ATOM 2306 O O . VAL B 1 9 ? 18.096 50.215 -13.647 1.00 13.83 9 VAL B O 1
ATOM 2310 N N . VAL B 1 10 ? 17.237 48.792 -12.120 1.00 13.46 10 VAL B N 1
ATOM 2311 C CA . VAL B 1 10 ? 16.412 49.853 -11.534 1.00 14.19 10 VAL B CA 1
ATOM 2312 C C . VAL B 1 10 ? 16.506 49.922 -10.014 1.00 14.46 10 VAL B C 1
ATOM 2313 O O . VAL B 1 10 ? 16.761 48.901 -9.355 1.00 14.70 10 VAL B O 1
ATOM 2317 N N . ARG B 1 11 ? 16.293 51.124 -9.474 1.00 14.34 11 ARG B N 1
ATOM 2318 C CA . ARG B 1 11 ? 16.036 51.298 -8.055 1.00 15.10 11 ARG B CA 1
ATOM 2319 C C . ARG B 1 11 ? 14.535 51.092 -7.834 1.00 15.59 11 ARG B C 1
ATOM 2320 O O . ARG B 1 11 ? 13.724 51.890 -8.294 1.00 15.47 11 ARG B O 1
ATOM 2328 N N . ASP B 1 12 ? 14.174 50.022 -7.141 1.00 16.78 12 ASP B N 1
ATOM 2329 C CA . ASP B 1 12 ? 12.774 49.849 -6.725 1.00 17.58 12 ASP B CA 1
ATOM 2330 C C . ASP B 1 12 ? 12.534 50.372 -5.316 1.00 17.38 12 ASP B C 1
ATOM 2331 O O . ASP B 1 12 ? 13.220 49.963 -4.374 1.00 17.52 12 ASP B O 1
ATOM 2336 N N . ILE B 1 13 ? 11.546 51.249 -5.180 1.00 16.62 13 ILE B N 1
ATOM 2337 C CA . ILE B 1 13 ? 11.101 51.718 -3.872 1.00 17.50 13 ILE B CA 1
ATOM 2338 C C . ILE B 1 13 ? 9.875 50.873 -3.594 1.00 18.84 13 ILE B C 1
ATOM 2339 O O . ILE B 1 13 ? 8.853 51.047 -4.244 1.00 20.50 13 ILE B O 1
ATOM 2344 N N . VAL B 1 14 ? 10.021 49.924 -2.677 1.00 20.04 14 VAL B N 1
ATOM 2345 C CA . VAL B 1 14 ? 9.050 48.859 -2.478 1.00 20.29 14 VAL B CA 1
ATOM 2346 C C . VAL B 1 14 ? 8.228 49.127 -1.225 1.00 21.04 14 VAL B C 1
ATOM 2347 O O . VAL B 1 14 ? 8.775 49.346 -0.151 1.00 20.11 14 VAL B O 1
ATOM 2351 N N . LYS B 1 15 ? 6.907 49.084 -1.370 1.00 21.94 15 LYS B N 1
ATOM 2352 C CA . LYS B 1 15 ? 6.014 49.341 -0.243 1.00 23.43 15 LYS B CA 1
ATOM 2353 C C . LYS B 1 15 ? 5.086 48.158 -0.003 1.00 24.43 15 LYS B C 1
ATOM 2354 O O . LYS B 1 15 ? 4.454 47.659 -0.926 1.00 23.30 15 LYS B O 1
ATOM 2360 N N . LYS B 1 16 ? 5.059 47.684 1.237 1.00 26.43 16 LYS B N 1
ATOM 2361 C CA . LYS B 1 16 ? 4.180 46.595 1.650 1.00 31.52 16 LYS B CA 1
ATOM 2362 C C . LYS B 1 16 ? 3.614 47.016 2.984 1.00 33.80 16 LYS B C 1
ATOM 2363 O O . LYS B 1 16 ? 4.313 46.967 3.998 1.00 33.62 16 LYS B O 1
ATOM 2369 N N . GLY B 1 17 ? 2.352 47.445 2.976 1.00 36.40 17 GLY B N 1
ATOM 2370 C CA . GLY B 1 17 ? 1.730 48.029 4.151 1.00 38.75 17 GLY B CA 1
ATOM 2371 C C . GLY B 1 17 ? 2.484 49.276 4.547 1.00 39.92 17 GLY B C 1
ATOM 2372 O O . GLY B 1 17 ? 2.628 50.207 3.748 1.00 42.00 17 GLY B O 1
ATOM 2373 N N . ASN B 1 18 ? 2.991 49.288 5.774 1.00 40.28 18 ASN B N 1
ATOM 2374 C CA . ASN B 1 18 ? 3.740 50.439 6.264 1.00 41.71 18 ASN B CA 1
ATOM 2375 C C . ASN B 1 18 ? 5.250 50.212 6.274 1.00 39.62 18 ASN B C 1
ATOM 2376 O O . ASN B 1 18 ? 6.005 51.030 6.797 1.00 40.68 18 ASN B O 1
ATOM 2381 N N . LYS B 1 19 ? 5.679 49.095 5.690 1.00 36.65 19 LYS B N 1
ATOM 2382 C CA . LYS B 1 19 ? 7.103 48.819 5.526 1.00 32.08 19 LYS B CA 1
ATOM 2383 C C . LYS B 1 19 ? 7.578 49.272 4.151 1.00 27.81 19 LYS B C 1
ATOM 2384 O O . LYS B 1 19 ? 6.930 49.005 3.139 1.00 26.51 19 LYS B O 1
ATOM 2390 N N . VAL B 1 20 ? 8.708 49.980 4.136 1.00 23.07 20 VAL B N 1
ATOM 2391 C CA . VAL B 1 20 ? 9.261 50.536 2.906 1.00 20.90 20 VAL B CA 1
ATOM 2392 C C . VAL B 1 20 ? 10.726 50.169 2.844 1.00 19.74 20 VAL B C 1
ATOM 2393 O O . VAL B 1 20 ? 11.412 50.175 3.873 1.00 18.82 20 VAL B O 1
ATOM 2397 N N . LEU B 1 21 ? 11.187 49.818 1.644 1.00 18.90 21 LEU B N 1
ATOM 2398 C CA . LEU B 1 21 ? 12.584 49.449 1.437 1.00 18.72 21 LEU B CA 1
ATOM 2399 C C . LEU B 1 21 ? 12.974 49.828 0.011 1.00 17.84 21 LEU B C 1
ATOM 2400 O O . LEU B 1 21 ? 12.105 50.132 -0.811 1.00 18.00 21 LEU B O 1
ATOM 2405 N N . GLU B 1 22 ? 14.274 49.836 -0.260 1.00 17.37 22 GLU B N 1
ATOM 2406 C CA . GLU B 1 22 ? 14.753 49.949 -1.619 1.00 17.31 22 GLU B CA 1
ATOM 2407 C C . GLU B 1 22 ? 15.508 48.692 -1.959 1.00 17.45 22 GLU B C 1
ATOM 2408 O O . GLU B 1 22 ? 16.219 48.139 -1.109 1.00 16.88 22 GLU B O 1
ATOM 2414 N N . ARG B 1 23 ? 15.355 48.240 -3.201 1.00 17.46 23 ARG B N 1
ATOM 2415 C CA . ARG B 1 23 ? 16.122 47.106 -3.682 1.00 18.19 23 ARG B CA 1
ATOM 2416 C C . ARG B 1 23 ? 16.402 47.229 -5.181 1.00 17.87 23 ARG B C 1
ATOM 2417 O O . ARG B 1 23 ? 15.671 47.906 -5.914 1.00 17.60 23 ARG B O 1
ATOM 2425 N N . LEU B 1 24 ? 17.480 46.579 -5.595 1.00 17.72 24 LEU B N 1
ATOM 2426 C CA . LEU B 1 24 ? 17.862 46.431 -7.003 1.00 17.41 24 LEU B CA 1
ATOM 2427 C C . LEU B 1 24 ? 16.813 45.608 -7.728 1.00 17.85 24 LEU B C 1
ATOM 2428 O O . LEU B 1 24 ? 16.384 44.564 -7.215 1.00 18.49 24 LEU B O 1
ATOM 2433 N N . GLY B 1 25 ? 16.402 46.073 -8.910 1.00 17.53 25 GLY B N 1
ATOM 2434 C CA . GLY B 1 25 ? 15.394 45.372 -9.718 1.00 17.09 25 GLY B CA 1
ATOM 2435 C C . GLY B 1 25 ? 15.593 45.604 -11.201 1.00 16.61 25 GLY B C 1
ATOM 2436 O O . GLY B 1 25 ? 16.650 46.072 -11.631 1.00 16.08 25 GLY B O 1
ATOM 2437 N N . GLY B 1 26 ? 14.567 45.310 -11.995 1.00 16.67 26 GLY B N 1
ATOM 2438 C CA . GLY B 1 26 ? 14.696 45.433 -13.447 1.00 16.68 26 GLY B CA 1
ATOM 2439 C C . GLY B 1 26 ? 14.689 44.069 -14.111 1.00 17.06 26 GLY B C 1
ATOM 2440 O O . GLY B 1 26 ? 15.300 43.128 -13.598 1.00 16.35 26 GLY B O 1
ATOM 2441 N N . GLY B 1 27 ? 13.977 43.956 -15.237 1.00 16.75 27 GLY B N 1
ATOM 2442 C CA . GLY B 1 27 ? 14.001 42.720 -16.042 1.00 17.62 27 GLY B CA 1
ATOM 2443 C C . GLY B 1 27 ? 15.393 42.188 -16.365 1.00 17.70 27 GLY B C 1
ATOM 2444 O O . GLY B 1 27 ? 15.648 40.978 -16.258 1.00 18.10 27 GLY B O 1
ATOM 2445 N N . ALA B 1 28 ? 16.303 43.083 -16.748 1.00 17.77 28 ALA B N 1
ATOM 2446 C CA . ALA B 1 28 ? 17.655 42.695 -17.110 1.00 18.04 28 ALA B CA 1
ATOM 2447 C C . ALA B 1 28 ? 18.394 42.023 -15.944 1.00 17.60 28 ALA B C 1
ATOM 2448 O O . ALA B 1 28 ? 19.109 41.059 -16.150 1.00 17.58 28 ALA B O 1
ATOM 2450 N N . TYR B 1 29 ? 18.202 42.533 -14.728 1.00 16.80 29 TYR B N 1
ATOM 2451 C CA . TYR B 1 29 ? 18.729 41.907 -13.512 1.00 16.84 29 TYR B CA 1
ATOM 2452 C C . TYR B 1 29 ? 18.212 40.471 -13.359 1.00 16.92 29 TYR B C 1
ATOM 2453 O O . TYR B 1 29 ? 18.999 39.531 -13.166 1.00 16.84 29 TYR B O 1
ATOM 2462 N N . TYR B 1 30 ? 16.886 40.295 -13.419 1.00 15.80 30 TYR B N 1
ATOM 2463 C CA . TYR B 1 30 ? 16.334 38.953 -13.261 1.00 16.13 30 TYR B CA 1
ATOM 2464 C C . TYR B 1 30 ? 16.688 37.998 -14.391 1.00 15.43 30 TYR B C 1
ATOM 2465 O O . TYR B 1 30 ? 16.986 36.825 -14.134 1.00 15.24 30 TYR B O 1
ATOM 2474 N N . SER B 1 31 ? 16.663 38.487 -15.627 1.00 15.13 31 SER B N 1
ATOM 2475 C CA . SER B 1 31 ? 17.105 37.645 -16.751 1.00 16.00 31 SER B CA 1
ATOM 2476 C C . SER B 1 31 ? 18.563 37.213 -16.597 1.00 16.29 31 SER B C 1
ATOM 2477 O O . SER B 1 31 ? 18.900 36.050 -16.866 1.00 16.11 31 SER B O 1
ATOM 2480 N N . ALA B 1 32 ? 19.411 38.126 -16.117 1.00 16.01 32 ALA B N 1
ATOM 2481 C CA . ALA B 1 32 ? 20.848 37.821 -15.935 1.00 17.05 32 ALA B CA 1
ATOM 2482 C C . ALA B 1 32 ? 21.030 36.818 -14.807 1.00 17.42 32 ALA B C 1
ATOM 2483 O O . ALA B 1 32 ? 21.899 35.950 -14.886 1.00 18.17 32 ALA B O 1
ATOM 2485 N N . LEU B 1 33 ? 20.211 36.933 -13.758 1.00 17.90 33 LEU B N 1
ATOM 2486 C CA . LEU B 1 33 ? 20.282 35.989 -12.642 1.00 18.57 33 LEU B CA 1
ATOM 2487 C C . LEU B 1 33 ? 20.067 34.580 -13.138 1.00 17.73 33 LEU B C 1
ATOM 2488 O O . LEU B 1 33 ? 20.833 33.667 -12.815 1.00 17.54 33 LEU B O 1
ATOM 2493 N N . ALA B 1 34 ? 19.025 34.426 -13.948 1.00 16.63 34 ALA B N 1
ATOM 2494 C CA . ALA B 1 34 ? 18.652 33.147 -14.507 1.00 16.42 34 ALA B CA 1
ATOM 2495 C C . ALA B 1 34 ? 19.733 32.681 -15.475 1.00 16.88 34 ALA B C 1
ATOM 2496 O O . ALA B 1 34 ? 20.177 31.551 -15.391 1.00 16.78 34 ALA B O 1
ATOM 2498 N N . LEU B 1 35 ? 20.156 33.561 -16.381 1.00 16.49 35 LEU B N 1
ATOM 2499 C CA . LEU B 1 35 ? 21.118 33.182 -17.410 1.00 17.57 35 LEU B CA 1
ATOM 2500 C C . LEU B 1 35 ? 22.484 32.824 -16.848 1.00 18.76 35 LEU B C 1
ATOM 2501 O O . LEU B 1 35 ? 23.203 31.991 -17.435 1.00 19.20 35 LEU B O 1
ATOM 2506 N N . SER B 1 36 ? 22.820 33.423 -15.706 1.00 18.70 36 SER B N 1
ATOM 2507 C CA . SER B 1 36 ? 24.111 33.183 -15.048 1.00 20.13 36 SER B CA 1
ATOM 2508 C C . SER B 1 36 ? 24.347 31.697 -14.738 1.00 20.76 36 SER B C 1
ATOM 2509 O O . SER B 1 36 ? 25.493 31.280 -14.508 1.00 21.66 36 SER B O 1
ATOM 2512 N N . ARG B 1 37 ? 23.283 30.887 -14.757 1.00 20.14 37 ARG B N 1
ATOM 2513 C CA . ARG B 1 37 ? 23.421 29.449 -14.512 1.00 20.69 37 ARG B CA 1
ATOM 2514 C C . ARG B 1 37 ? 23.855 28.679 -15.763 1.00 20.37 37 ARG B C 1
ATOM 2515 O O . ARG B 1 37 ? 24.204 27.502 -15.667 1.00 21.69 37 ARG B O 1
ATOM 2523 N N . PHE B 1 38 ? 23.890 29.365 -16.906 1.00 18.66 38 PHE B N 1
ATOM 2524 C CA . PHE B 1 38 ? 24.124 28.756 -18.216 1.00 18.99 38 PHE B CA 1
ATOM 2525 C C . PHE B 1 38 ? 25.294 29.355 -19.019 1.00 19.41 38 PHE B C 1
ATOM 2526 O O . PHE B 1 38 ? 25.758 28.745 -19.993 1.00 19.47 38 PHE B O 1
ATOM 2534 N N . CYS B 1 39 ? 25.712 30.572 -18.670 1.00 19.66 39 CYS B N 1
ATOM 2535 C CA . CYS B 1 39 ? 26.743 31.282 -19.430 1.00 20.50 39 CYS B CA 1
ATOM 2536 C C . CYS B 1 39 ? 27.432 32.357 -18.604 1.00 19.93 39 CYS B C 1
ATOM 2537 O O . CYS B 1 39 ? 26.930 32.780 -17.557 1.00 19.30 39 CYS B O 1
ATOM 2540 N N . ASP B 1 40 ? 28.610 32.759 -19.076 1.00 21.29 40 ASP B N 1
ATOM 2541 C CA . ASP B 1 40 ? 29.255 33.977 -18.628 1.00 21.53 40 ASP B CA 1
ATOM 2542 C C . ASP B 1 40 ? 28.418 35.140 -19.139 1.00 20.43 40 ASP B C 1
ATOM 2543 O O . ASP B 1 40 ? 28.310 35.328 -20.352 1.00 20.14 40 ASP B O 1
ATOM 2548 N N . VAL B 1 41 ? 27.821 35.907 -18.222 1.00 19.17 41 VAL B N 1
ATOM 2549 C CA . VAL B 1 41 ? 26.930 37.000 -18.619 1.00 18.31 41 VAL B CA 1
ATOM 2550 C C . VAL B 1 41 ? 27.642 38.343 -18.575 1.00 18.03 41 VAL B C 1
ATOM 2551 O O . VAL B 1 41 ? 28.442 38.604 -17.670 1.00 18.20 41 VAL B O 1
ATOM 2555 N N . GLU B 1 42 ? 27.372 39.168 -19.578 1.00 16.89 42 GLU B N 1
ATOM 2556 C CA . GLU B 1 42 ? 27.638 40.600 -19.495 1.00 16.90 42 GLU B CA 1
ATOM 2557 C C . GLU B 1 42 ? 26.313 41.343 -19.477 1.00 16.29 42 GLU B C 1
ATOM 2558 O O . GLU B 1 42 ? 25.439 41.027 -20.288 1.00 15.85 42 GLU B O 1
ATOM 2564 N N . ILE B 1 43 ? 26.153 42.292 -18.546 1.00 15.47 43 ILE B N 1
ATOM 2565 C CA . ILE B 1 43 ? 24.942 43.120 -18.492 1.00 15.47 43 ILE B CA 1
ATOM 2566 C C . ILE B 1 43 ? 25.317 44.481 -19.074 1.00 15.71 43 ILE B C 1
ATOM 2567 O O . ILE B 1 43 ? 26.234 45.145 -18.573 1.00 16.40 43 ILE B O 1
ATOM 2572 N N . LEU B 1 44 ? 24.635 44.873 -20.147 1.00 15.05 44 LEU B N 1
ATOM 2573 C CA . LEU B 1 44 ? 24.744 46.224 -20.687 1.00 14.96 44 LEU B CA 1
ATOM 2574 C C . LEU B 1 44 ? 23.540 47.013 -20.210 1.00 14.82 44 LEU B C 1
ATOM 2575 O O . LEU B 1 44 ? 22.385 46.709 -20.545 1.00 14.70 44 LEU B O 1
ATOM 2580 N N . THR B 1 45 ? 23.814 48.011 -19.384 1.00 14.49 45 THR B N 1
ATOM 2581 C CA . THR B 1 45 ? 22.751 48.753 -18.737 1.00 13.81 45 THR B CA 1
ATOM 2582 C C . THR B 1 45 ? 23.088 50.254 -18.710 1.00 14.11 45 THR B C 1
ATOM 2583 O O . THR B 1 45 ? 24.074 50.667 -19.296 1.00 14.23 45 THR B O 1
ATOM 2587 N N . SER B 1 46 ? 22.250 51.057 -18.048 1.00 14.17 46 SER B N 1
ATOM 2588 C CA . SER B 1 46 ? 22.539 52.473 -17.845 1.00 14.72 46 SER B CA 1
ATOM 2589 C C . SER B 1 46 ? 21.975 52.922 -16.497 1.00 14.89 46 SER B C 1
ATOM 2590 O O . SER B 1 46 ? 20.846 52.540 -16.131 1.00 15.92 46 SER B O 1
ATOM 2593 N N . PHE B 1 47 ? 22.768 53.707 -15.768 1.00 15.21 47 PHE B N 1
ATOM 2594 C CA . PHE B 1 47 ? 22.311 54.414 -14.563 1.00 15.19 47 PHE B CA 1
ATOM 2595 C C . PHE B 1 47 ? 23.314 55.520 -14.238 1.00 15.55 47 PHE B C 1
ATOM 2596 O O . PHE B 1 47 ? 24.463 55.470 -14.707 1.00 15.66 47 PHE B O 1
ATOM 2604 N N . SER B 1 48 ? 22.885 56.517 -13.464 1.00 15.93 48 SER B N 1
ATOM 2605 C CA . SER B 1 48 ? 23.800 57.553 -12.988 1.00 16.89 48 SER B CA 1
ATOM 2606 C C . SER B 1 48 ? 24.416 57.214 -11.624 1.00 16.77 48 SER B C 1
ATOM 2607 O O . SER B 1 48 ? 25.594 57.486 -11.386 1.00 18.03 48 SER B O 1
ATOM 2610 N N . ASN B 1 49 ? 23.612 56.659 -10.721 1.00 16.67 49 ASN B N 1
ATOM 2611 C CA . ASN B 1 49 ? 24.082 56.291 -9.375 1.00 16.91 49 ASN B CA 1
ATOM 2612 C C . ASN B 1 49 ? 23.266 55.144 -8.823 1.00 16.85 49 ASN B C 1
ATOM 2613 O O . ASN B 1 49 ? 22.037 55.191 -8.874 1.00 16.59 49 ASN B O 1
ATOM 2618 N N . LEU B 1 50 ? 23.949 54.157 -8.260 1.00 16.49 50 LEU B N 1
ATOM 2619 C CA . LEU B 1 50 ? 23.313 53.121 -7.477 1.00 16.52 50 LEU B CA 1
ATOM 2620 C C . LEU B 1 50 ? 24.163 52.818 -6.232 1.00 17.25 50 LEU B C 1
ATOM 2621 O O . LEU B 1 50 ? 25.387 53.026 -6.257 1.00 17.41 50 LEU B O 1
ATOM 2626 N N . PRO B 1 51 ? 23.535 52.327 -5.150 1.00 18.27 51 PRO B N 1
ATOM 2627 C CA . PRO B 1 51 ? 24.295 51.927 -3.958 1.00 19.51 51 PRO B CA 1
ATOM 2628 C C . PRO B 1 51 ? 25.426 50.962 -4.308 1.00 20.92 51 PRO B C 1
ATOM 2629 O O . PRO B 1 51 ? 25.231 50.062 -5.116 1.00 20.64 51 PRO B O 1
ATOM 2633 N N . GLU B 1 52 ? 26.604 51.169 -3.721 1.00 22.08 52 GLU B N 1
ATOM 2634 C CA . GLU B 1 52 ? 27.744 50.291 -3.981 1.00 24.57 52 GLU B CA 1
ATOM 2635 C C . GLU B 1 52 ? 27.479 48.789 -3.794 1.00 23.79 52 GLU B C 1
ATOM 2636 O O . GLU B 1 52 ? 28.027 47.973 -4.538 1.00 23.20 52 GLU B O 1
ATOM 2642 N N . GLU B 1 53 ? 26.653 48.437 -2.808 1.00 23.53 53 GLU B N 1
ATOM 2643 C CA . GLU B 1 53 ? 26.289 47.034 -2.549 1.00 24.41 53 GLU B CA 1
ATOM 2644 C C . GLU B 1 53 ? 25.590 46.379 -3.753 1.00 22.13 53 GLU B C 1
ATOM 2645 O O . GLU B 1 53 ? 25.889 45.240 -4.105 1.00 21.39 53 GLU B O 1
ATOM 2651 N N . TRP B 1 54 ? 24.668 47.110 -4.366 1.00 20.37 54 TRP B N 1
ATOM 2652 C CA . TRP B 1 54 ? 23.973 46.654 -5.562 1.00 18.41 54 TRP B CA 1
ATOM 2653 C C . TRP B 1 54 ? 24.921 46.551 -6.755 1.00 17.90 54 TRP B C 1
ATOM 2654 O O . TRP B 1 54 ? 24.835 45.598 -7.529 1.00 17.29 54 TRP B O 1
ATOM 2665 N N . ILE B 1 55 ? 25.828 47.515 -6.899 1.00 18.10 55 ILE B N 1
ATOM 2666 C CA . ILE B 1 55 ? 26.807 47.450 -8.005 1.00 19.24 55 ILE B CA 1
ATOM 2667 C C . ILE B 1 55 ? 27.682 46.196 -7.817 1.00 20.84 55 ILE B C 1
ATOM 2668 O O . ILE B 1 55 ? 27.916 45.432 -8.781 1.00 20.52 55 ILE B O 1
ATOM 2673 N N . LYS B 1 56 ? 28.119 45.956 -6.580 1.00 22.32 56 LYS B N 1
ATOM 2674 C CA . LYS B 1 56 ? 28.880 44.731 -6.267 1.00 24.28 56 LYS B CA 1
ATOM 2675 C C . LYS B 1 56 ? 28.081 43.448 -6.519 1.00 24.33 56 LYS B C 1
ATOM 2676 O O . LYS B 1 56 ? 28.646 42.461 -6.998 1.00 23.18 56 LYS B O 1
ATOM 2682 N N . GLU B 1 57 ? 26.779 43.450 -6.217 1.00 23.97 57 GLU B N 1
ATOM 2683 C CA . GLU B 1 57 ? 25.954 42.288 -6.564 1.00 24.55 57 GLU B CA 1
ATOM 2684 C C . GLU B 1 57 ? 25.897 42.062 -8.072 1.00 23.53 57 GLU B C 1
ATOM 2685 O O . GLU B 1 57 ? 26.042 40.929 -8.523 1.00 24.39 57 GLU B O 1
ATOM 2691 N N . LEU B 1 58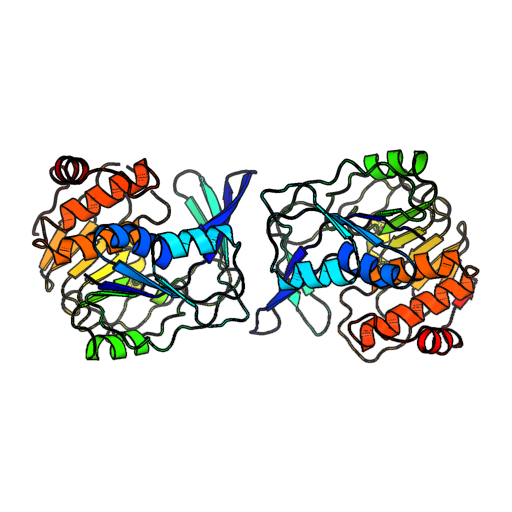 ? 25.651 43.123 -8.843 1.00 21.48 58 LEU B N 1
ATOM 2692 C CA . LEU B 1 58 ? 25.693 43.026 -10.316 1.00 20.30 58 LEU B CA 1
ATOM 2693 C C . LEU B 1 58 ? 27.024 42.471 -10.834 1.00 20.95 58 LEU B C 1
ATOM 2694 O O . LEU B 1 58 ? 27.056 41.616 -11.735 1.00 20.40 58 LEU B O 1
ATOM 2699 N N . GLU B 1 59 ? 28.113 42.960 -10.252 1.00 21.67 59 GLU B N 1
ATOM 2700 C CA . GLU B 1 59 ? 29.470 42.602 -10.677 1.00 23.26 59 GLU B CA 1
ATOM 2701 C C . GLU B 1 59 ? 29.877 41.177 -10.330 1.00 25.02 59 GLU B C 1
ATOM 2702 O O . GLU B 1 59 ? 30.733 40.589 -11.007 1.00 25.84 59 GLU B O 1
ATOM 2708 N N . SER B 1 60 ? 29.264 40.624 -9.287 1.00 26.19 60 SER B N 1
ATOM 2709 C CA . SER B 1 60 ? 29.555 39.262 -8.853 1.00 27.54 60 SER B CA 1
ATOM 2710 C C . SER B 1 60 ? 28.885 38.230 -9.770 1.00 27.99 60 SER B C 1
ATOM 2711 O O . SER B 1 60 ? 29.322 37.082 -9.850 1.00 29.42 60 SER B O 1
ATOM 2714 N N . MET B 1 61 ? 27.831 38.641 -10.467 1.00 27.55 61 MET B N 1
ATOM 2715 C CA . MET B 1 61 ? 27.106 37.730 -11.347 1.00 27.59 61 MET B CA 1
ATOM 2716 C C . MET B 1 61 ? 27.378 37.961 -12.835 1.00 25.43 61 MET B C 1
ATOM 2717 O O . MET B 1 61 ? 27.026 37.125 -13.659 1.00 24.68 61 MET B O 1
ATOM 2722 N N . ALA B 1 62 ? 28.012 39.083 -13.172 1.00 22.95 62 ALA B N 1
ATOM 2723 C CA . ALA B 1 62 ? 28.185 39.488 -14.555 1.00 21.64 62 ALA B CA 1
ATOM 2724 C C . ALA B 1 62 ? 29.298 40.504 -14.726 1.00 21.82 62 ALA B C 1
ATOM 2725 O O . ALA B 1 62 ? 29.686 41.178 -13.771 1.00 22.65 62 ALA B O 1
ATOM 2727 N N . LYS B 1 63 ? 29.822 40.598 -15.944 1.00 20.68 63 LYS B N 1
ATOM 2728 C CA . LYS B 1 63 ? 30.573 41.764 -16.362 1.00 21.52 63 LYS B CA 1
ATOM 2729 C C . LYS B 1 63 ? 29.546 42.891 -16.520 1.00 21.40 63 LYS B C 1
ATOM 2730 O O . LYS B 1 63 ? 28.491 42.697 -17.138 1.00 21.66 63 LYS B O 1
ATOM 2736 N N . LEU B 1 64 ? 29.833 44.044 -15.928 1.00 20.47 64 LEU B N 1
ATOM 2737 C CA . LEU B 1 64 ? 28.899 45.158 -15.942 1.00 19.94 64 LEU B CA 1
ATOM 2738 C C . LEU B 1 64 ? 29.411 46.268 -16.834 1.00 20.36 64 LEU B C 1
ATOM 2739 O O . LEU B 1 64 ? 30.494 46.814 -16.584 1.00 21.76 64 LEU B O 1
ATOM 2744 N N . GLN B 1 65 ? 28.650 46.597 -17.882 1.00 19.45 65 GLN B N 1
ATOM 2745 C CA . GLN B 1 65 ? 28.975 47.728 -18.751 1.00 19.39 65 GLN B CA 1
ATOM 2746 C C . GLN B 1 65 ? 27.870 48.756 -18.630 1.00 19.09 65 GLN B C 1
ATOM 2747 O O . GLN B 1 65 ? 26.681 48.453 -18.859 1.00 16.94 65 GLN B O 1
ATOM 2753 N N . VAL B 1 66 ? 28.255 49.963 -18.240 1.00 18.48 66 VAL B N 1
ATOM 2754 C CA . VAL B 1 66 ? 27.269 50.975 -17.889 1.00 18.39 66 VAL B CA 1
ATOM 2755 C C . VAL B 1 66 ? 27.341 52.140 -18.851 1.00 18.48 66 VAL B C 1
ATOM 2756 O O . VAL B 1 66 ? 28.350 52.860 -18.905 1.00 19.51 66 VAL B O 1
ATOM 2760 N N . VAL B 1 67 ? 26.282 52.308 -19.631 1.00 18.01 67 VAL B N 1
ATOM 2761 C CA . VAL B 1 67 ? 26.142 53.451 -20.522 1.00 18.43 67 VAL B CA 1
ATOM 2762 C C . VAL B 1 67 ? 25.961 54.695 -19.638 1.00 18.39 67 VAL B C 1
ATOM 2763 O O . VAL B 1 67 ? 25.108 54.696 -18.758 1.00 18.45 67 VAL B O 1
ATOM 2767 N N . PRO B 1 68 ? 26.772 55.753 -19.847 1.00 18.66 68 PRO B N 1
ATOM 2768 C CA . PRO B 1 68 ? 26.674 56.920 -18.968 1.00 18.94 68 PRO B CA 1
ATOM 2769 C C . PRO B 1 68 ? 25.290 57.559 -19.005 1.00 18.86 68 PRO B C 1
ATOM 2770 O O . PRO B 1 68 ? 24.609 57.520 -20.035 1.00 19.91 68 PRO B O 1
ATOM 2774 N N . SER B 1 69 ? 24.870 58.102 -17.870 1.00 18.08 69 SER B N 1
ATOM 2775 C CA . SER B 1 69 ? 23.540 58.672 -17.726 1.00 18.21 69 SER B CA 1
ATOM 2776 C C . SER B 1 69 ? 23.524 59.712 -16.619 1.00 18.81 69 SER B C 1
ATOM 2777 O O . SER B 1 69 ? 24.294 59.621 -15.678 1.00 20.09 69 SER B O 1
ATOM 2780 N N . GLU B 1 70 ? 22.643 60.697 -16.748 1.00 19.58 70 GLU B N 1
ATOM 2781 C CA . GLU B 1 70 ? 22.441 61.692 -15.691 1.00 20.26 70 GLU B CA 1
ATOM 2782 C C . GLU B 1 70 ? 21.336 61.187 -14.771 1.00 19.26 70 GLU B C 1
ATOM 2783 O O . GLU B 1 70 ? 21.140 61.687 -13.655 1.00 20.09 70 GLU B O 1
ATOM 2789 N N . THR B 1 71 ? 20.618 60.174 -15.231 1.00 18.28 71 THR B N 1
ATOM 2790 C CA . THR B 1 71 ? 19.456 59.680 -14.483 1.00 17.11 71 THR B CA 1
ATOM 2791 C C . THR B 1 71 ? 19.554 58.174 -14.226 1.00 15.94 71 THR B C 1
ATOM 2792 O O . THR B 1 71 ? 20.368 57.473 -14.840 1.00 14.95 71 THR B O 1
ATOM 2796 N N . THR B 1 72 ? 18.755 57.710 -13.270 1.00 15.25 72 THR B N 1
ATOM 2797 C CA . THR B 1 72 ? 18.716 56.305 -12.898 1.00 15.24 72 THR B CA 1
ATOM 2798 C C . THR B 1 72 ? 17.271 55.857 -12.986 1.00 14.77 72 THR B C 1
ATOM 2799 O O . THR B 1 72 ? 16.385 56.504 -12.433 1.00 14.42 72 THR B O 1
ATOM 2803 N N . THR B 1 73 ? 17.027 54.737 -13.655 1.00 14.38 73 THR B N 1
ATOM 2804 C CA . THR B 1 73 ? 15.657 54.227 -13.724 1.00 13.98 73 THR B CA 1
ATOM 2805 C C . THR B 1 73 ? 15.172 53.793 -12.339 1.00 14.17 73 THR B C 1
ATOM 2806 O O . THR B 1 73 ? 15.818 52.991 -11.658 1.00 13.61 73 THR B O 1
ATOM 2810 N N . THR B 1 74 ? 14.025 54.359 -11.951 1.00 15.32 74 THR B N 1
ATOM 2811 C CA . THR B 1 74 ? 13.488 54.275 -10.596 1.00 15.99 74 THR B CA 1
ATOM 2812 C C . THR B 1 74 ? 11.991 54.012 -10.647 1.00 16.67 74 THR B C 1
ATOM 2813 O O . THR B 1 74 ? 11.269 54.690 -11.378 1.00 16.69 74 THR B O 1
ATOM 2817 N N . TYR B 1 75 ? 11.543 53.036 -9.865 1.00 17.23 75 TYR B N 1
ATOM 2818 C CA . TYR B 1 75 ? 10.126 52.729 -9.748 1.00 19.04 75 TYR B CA 1
ATOM 2819 C C . TYR B 1 75 ? 9.647 52.793 -8.313 1.00 19.56 75 TYR B C 1
ATOM 2820 O O . TYR B 1 75 ? 10.413 52.556 -7.371 1.00 18.34 75 TYR B O 1
ATOM 2829 N N . GLU B 1 76 ? 8.357 53.085 -8.162 1.00 20.48 76 GLU B N 1
ATOM 2830 C CA . GLU B 1 76 ? 7.663 52.852 -6.901 1.00 21.08 76 GLU B CA 1
ATOM 2831 C C . GLU B 1 76 ? 6.822 51.582 -7.078 1.00 22.03 76 GLU B C 1
ATOM 2832 O O . GLU B 1 76 ? 5.981 51.519 -7.975 1.00 22.12 76 GLU B O 1
ATOM 2838 N N . LEU B 1 77 ? 7.071 50.566 -6.253 1.00 22.47 77 LEU B N 1
ATOM 2839 C CA . LEU B 1 77 ? 6.353 49.306 -6.339 1.00 23.44 77 LEU B CA 1
ATOM 2840 C C . LEU B 1 77 ? 5.536 49.135 -5.065 1.00 24.43 77 LEU B C 1
ATOM 2841 O O . LEU B 1 77 ? 6.098 49.017 -3.978 1.00 23.43 77 LEU B O 1
ATOM 2846 N N . THR B 1 78 ? 4.210 49.138 -5.200 1.00 24.39 78 THR B N 1
ATOM 2847 C CA . THR B 1 78 ? 3.351 48.995 -4.026 1.00 25.60 78 THR B CA 1
ATOM 2848 C C . THR B 1 78 ? 2.657 47.658 -4.107 1.00 27.24 78 THR B C 1
ATOM 2849 O O . THR B 1 78 ? 2.008 47.351 -5.106 1.00 27.12 78 THR B O 1
ATOM 2853 N N . TYR B 1 79 ? 2.845 46.839 -3.074 1.00 28.52 79 TYR B N 1
ATOM 2854 C CA . TYR B 1 79 ? 2.116 45.579 -2.972 1.00 31.02 79 TYR B CA 1
ATOM 2855 C C . TYR B 1 79 ? 0.785 45.848 -2.288 1.00 31.34 79 TYR B C 1
ATOM 2856 O O . TYR B 1 79 ? 0.745 46.341 -1.150 1.00 29.91 79 TYR B O 1
ATOM 2865 N N . LEU B 1 80 ? -0.300 45.527 -2.982 1.00 31.32 80 LEU B N 1
ATOM 2866 C CA . LEU B 1 80 ? -1.624 45.625 -2.387 1.00 33.48 80 LEU B CA 1
ATOM 2867 C C . LEU B 1 80 ? -2.113 44.204 -2.060 1.00 33.74 80 LEU B C 1
ATOM 2868 O O . LEU B 1 80 ? -1.287 43.309 -1.853 1.00 32.93 80 LEU B O 1
ATOM 2873 N N . ASP B 1 81 ? -3.425 43.974 -1.994 1.00 34.05 81 ASP B N 1
ATOM 2874 C CA . ASP B 1 81 ? -3.912 42.645 -1.616 1.00 34.77 81 ASP B CA 1
ATOM 2875 C C . ASP B 1 81 ? -3.663 41.555 -2.658 1.00 35.00 81 ASP B C 1
ATOM 2876 O O . ASP B 1 81 ? -3.800 41.780 -3.870 1.00 33.39 81 ASP B O 1
ATOM 2881 N N . GLY B 1 82 ? -3.294 40.377 -2.157 1.00 36.44 82 GLY B N 1
ATOM 2882 C CA . GLY B 1 82 ? -3.010 39.217 -2.979 1.00 40.33 82 GLY B CA 1
ATOM 2883 C C . GLY B 1 82 ? -1.979 39.535 -4.035 1.00 42.90 82 GLY B C 1
ATOM 2884 O O . GLY B 1 82 ? -0.850 39.922 -3.722 1.00 43.15 82 GLY B O 1
ATOM 2885 N N . ASN B 1 83 ? -2.382 39.388 -5.293 1.00 44.95 83 ASN B N 1
ATOM 2886 C CA . ASN B 1 83 ? -1.487 39.619 -6.416 1.00 46.19 83 ASN B CA 1
ATOM 2887 C C . ASN B 1 83 ? -1.496 41.059 -6.931 1.00 45.25 83 ASN B C 1
ATOM 2888 O O . ASN B 1 83 ? -0.681 41.424 -7.781 1.00 45.14 83 ASN B O 1
ATOM 2893 N N . ARG B 1 84 ? -2.406 41.876 -6.407 1.00 43.39 84 ARG B N 1
ATOM 2894 C CA . ARG B 1 84 ? -2.519 43.253 -6.858 1.00 40.93 84 ARG B CA 1
ATOM 2895 C C . ARG B 1 84 ? -1.287 44.089 -6.493 1.00 41.28 84 ARG B C 1
ATOM 2896 O O . ARG B 1 84 ? -0.843 44.123 -5.336 1.00 38.03 84 ARG B O 1
ATOM 2904 N N . ARG B 1 85 ? -0.749 44.747 -7.518 1.00 39.62 85 ARG B N 1
ATOM 2905 C CA . ARG B 1 85 ? 0.464 45.550 -7.414 1.00 40.45 85 ARG B CA 1
ATOM 2906 C C . ARG B 1 85 ? 0.314 46.828 -8.239 1.00 38.27 85 ARG B C 1
ATOM 2907 O O . ARG B 1 85 ? -0.140 46.777 -9.385 1.00 41.36 85 ARG B O 1
ATOM 2915 N N . ARG B 1 86 ? 0.654 47.967 -7.637 1.00 33.56 86 ARG B N 1
ATOM 2916 C CA . ARG B 1 86 ? 0.731 49.241 -8.330 1.00 30.98 86 ARG B CA 1
ATOM 2917 C C . ARG B 1 86 ? 2.200 49.542 -8.670 1.00 29.61 86 ARG B C 1
ATOM 2918 O O . ARG B 1 86 ? 3.059 49.592 -7.784 1.00 27.07 86 ARG B O 1
ATOM 2926 N N . LEU B 1 87 ? 2.484 49.752 -9.949 1.00 26.81 87 LEU B N 1
ATOM 2927 C CA . LEU B 1 87 ? 3.848 50.037 -10.366 1.00 25.13 87 LEU B CA 1
ATOM 2928 C C . LEU B 1 87 ? 3.913 51.387 -11.057 1.00 24.07 87 LEU B C 1
ATOM 2929 O O . LEU B 1 87 ? 3.116 51.667 -11.945 1.00 24.32 87 LEU B O 1
ATOM 2934 N N . LYS B 1 88 ? 4.848 52.235 -10.638 1.00 22.69 88 LYS B N 1
ATOM 2935 C CA . LYS B 1 88 ? 4.959 53.577 -11.204 1.00 21.59 88 LYS B CA 1
ATOM 2936 C C . LYS B 1 88 ? 6.408 53.904 -11.543 1.00 20.70 88 LYS B C 1
ATOM 2937 O O . LYS B 1 88 ? 7.296 53.747 -10.707 1.00 20.42 88 LYS B O 1
ATOM 2943 N N . LEU B 1 89 ? 6.635 54.338 -12.776 1.00 19.66 89 LEU B N 1
ATOM 2944 C CA . LEU B 1 89 ? 7.955 54.805 -13.206 1.00 18.56 89 LEU B CA 1
ATOM 2945 C C . LEU B 1 89 ? 8.181 56.244 -12.745 1.00 18.23 89 LEU B C 1
ATOM 2946 O O . LEU B 1 89 ? 7.421 57.134 -13.084 1.00 18.54 89 LEU B O 1
ATOM 2951 N N A LEU B 1 90 ? 9.256 56.459 -11.992 0.50 17.71 90 LEU B N 1
ATOM 2952 N N B LEU B 1 90 ? 9.233 56.471 -11.962 0.50 18.11 90 LEU B N 1
ATOM 2953 C CA A LEU B 1 90 ? 9.555 57.771 -11.425 0.50 17.58 90 LEU B CA 1
ATOM 2954 C CA B LEU B 1 90 ? 9.539 57.815 -11.458 0.50 18.19 90 LEU B CA 1
ATOM 2955 C C A LEU B 1 90 ? 10.601 58.556 -12.219 0.50 17.26 90 LEU B C 1
ATOM 2956 C C B LEU B 1 90 ? 10.534 58.574 -12.341 0.50 17.63 90 LEU B C 1
ATOM 2957 O O A LEU B 1 90 ? 10.606 59.788 -12.184 0.50 17.68 90 LEU B O 1
ATOM 2958 O O B LEU B 1 90 ? 10.445 59.795 -12.490 0.50 17.97 90 LEU B O 1
ATOM 2967 N N . GLU B 1 91 ? 11.472 57.836 -12.934 1.00 16.77 91 GLU B N 1
ATOM 2968 C CA . GLU B 1 91 ? 12.631 58.421 -13.608 1.00 16.46 91 GLU B CA 1
ATOM 2969 C C . GLU B 1 91 ? 13.199 57.324 -14.496 1.00 16.08 91 GLU B C 1
ATOM 2970 O O . GLU B 1 91 ? 13.107 56.148 -14.147 1.00 15.94 91 GLU B O 1
ATOM 2976 N N A ARG B 1 92 ? 13.794 57.703 -15.624 0.50 16.51 92 ARG B N 1
ATOM 2977 N N B ARG B 1 92 ? 13.791 57.704 -15.627 0.50 16.27 92 ARG B N 1
ATOM 2978 C CA A ARG B 1 92 ? 14.407 56.717 -16.516 0.50 16.88 92 ARG B CA 1
ATOM 2979 C CA B ARG B 1 92 ? 14.401 56.727 -16.536 0.50 16.44 92 ARG B CA 1
ATOM 2980 C C A ARG B 1 92 ? 15.803 57.130 -16.989 0.50 16.74 92 ARG B C 1
ATOM 2981 C C B ARG B 1 92 ? 15.814 57.140 -16.958 0.50 16.48 92 ARG B C 1
ATOM 2982 O O A ARG B 1 92 ? 16.029 58.282 -17.371 0.50 16.93 92 ARG B O 1
ATOM 2983 O O B ARG B 1 92 ? 16.060 58.307 -17.281 0.50 16.69 92 ARG B O 1
ATOM 2998 N N . ALA B 1 93 ? 16.732 56.176 -16.952 1.00 16.22 93 ALA B N 1
ATOM 2999 C CA . ALA B 1 93 ? 18.116 56.390 -17.434 1.00 16.29 93 ALA B CA 1
ATOM 3000 C C . ALA B 1 93 ? 18.192 56.540 -18.959 1.00 16.84 93 ALA B C 1
ATOM 3001 O O . ALA B 1 93 ? 17.174 56.487 -19.659 1.00 15.89 93 ALA B O 1
ATOM 3003 N N . SER B 1 94 ? 19.416 56.713 -19.452 1.00 17.70 94 SER B N 1
ATOM 3004 C CA . SER B 1 94 ? 19.672 56.984 -20.863 1.00 19.07 94 SER B CA 1
ATOM 3005 C C . SER B 1 94 ? 19.262 55.822 -21.740 1.00 18.61 94 SER B C 1
ATOM 3006 O O . SER B 1 94 ? 19.344 54.664 -21.301 1.00 19.09 94 SER B O 1
ATOM 3009 N N . PRO B 1 95 ? 18.823 56.120 -22.982 1.00 18.68 95 PRO B N 1
ATOM 3010 C CA . PRO B 1 95 ? 18.526 55.048 -23.928 1.00 18.37 95 PRO B CA 1
ATOM 3011 C C . PRO B 1 95 ? 19.798 54.279 -24.233 1.00 17.94 95 PRO B C 1
ATOM 3012 O O . PRO B 1 95 ? 20.909 54.832 -24.091 1.00 17.84 95 PRO B O 1
ATOM 3016 N N . ILE B 1 96 ? 19.645 53.021 -24.654 1.00 17.36 96 ILE B N 1
ATOM 3017 C CA . ILE B 1 96 ? 20.779 52.167 -25.012 1.00 18.46 96 ILE B CA 1
ATOM 3018 C C . ILE B 1 96 ? 20.634 51.901 -26.505 1.00 20.14 96 ILE B C 1
ATOM 3019 O O . ILE B 1 96 ? 19.758 51.137 -26.929 1.00 19.66 96 ILE B O 1
ATOM 3024 N N . GLU B 1 97 ? 21.474 52.564 -27.287 1.00 21.69 97 GLU B N 1
ATOM 3025 C CA . GLU B 1 97 ? 21.240 52.643 -28.725 1.00 24.32 97 GLU B CA 1
ATOM 3026 C C . GLU B 1 97 ? 22.297 51.991 -29.597 1.00 24.52 97 GLU B C 1
ATOM 3027 O O . GLU B 1 97 ? 22.138 51.960 -30.809 1.00 24.31 97 GLU B O 1
ATOM 3033 N N . GLU B 1 98 ? 23.352 51.471 -28.968 1.00 24.48 98 GLU B N 1
ATOM 3034 C CA . GLU B 1 98 ? 24.422 50.728 -29.634 1.00 25.74 98 GLU B CA 1
ATOM 3035 C C . GLU B 1 98 ? 24.761 49.477 -28.826 1.00 24.53 98 GLU B C 1
ATOM 3036 O O . GLU B 1 98 ? 24.605 49.454 -27.610 1.00 23.14 98 GLU B O 1
ATOM 3042 N N . LEU B 1 99 ? 25.262 48.442 -29.484 1.00 23.57 99 LEU B N 1
ATOM 3043 C CA . LEU B 1 99 ? 25.791 47.318 -28.728 1.00 25.09 99 LEU B CA 1
ATOM 3044 C C . LEU B 1 99 ? 27.304 47.333 -28.780 1.00 26.26 99 LEU B C 1
ATOM 3045 O O . LEU B 1 99 ? 27.874 47.834 -29.755 1.00 26.52 99 LEU B O 1
ATOM 3050 N N . PRO B 1 100 ? 27.964 46.799 -27.732 1.00 27.56 100 PRO B N 1
ATOM 3051 C CA . PRO B 1 100 ? 29.425 46.766 -27.747 1.00 29.03 100 PRO B CA 1
ATOM 3052 C C . PRO B 1 100 ? 29.957 45.670 -28.646 1.00 30.87 100 PRO B C 1
ATOM 3053 O O . PRO B 1 100 ? 29.285 44.656 -28.863 1.00 31.29 100 PRO B O 1
ATOM 3057 N N . ASP B 1 101 ? 31.167 45.863 -29.171 1.00 33.72 101 ASP B N 1
ATOM 3058 C CA . ASP B 1 101 ? 31.834 44.795 -29.894 1.00 36.54 101 ASP B CA 1
ATOM 3059 C C . ASP B 1 101 ? 32.175 43.686 -28.931 1.00 36.57 101 ASP B C 1
ATOM 3060 O O . ASP B 1 101 ? 32.493 43.934 -27.771 1.00 36.46 101 ASP B O 1
ATOM 3065 N N . GLY B 1 102 ? 32.092 42.459 -29.418 1.00 37.43 102 GLY B N 1
ATOM 3066 C CA . GLY B 1 102 ? 32.451 41.314 -28.612 1.00 36.53 102 GLY B CA 1
ATOM 3067 C C . GLY B 1 102 ? 31.845 40.065 -29.190 1.00 35.96 102 GLY B C 1
ATOM 3068 O O . GLY B 1 102 ? 30.951 40.113 -30.044 1.00 36.25 102 GLY B O 1
ATOM 3069 N N . GLU B 1 103 ? 32.348 38.935 -28.725 1.00 36.49 103 GLU B N 1
ATOM 3070 C CA . GLU B 1 103 ? 31.783 37.657 -29.095 1.00 34.76 103 GLU B CA 1
ATOM 3071 C C . GLU B 1 103 ? 30.747 37.327 -28.031 1.00 30.02 103 GLU B C 1
ATOM 3072 O O . GLU B 1 103 ? 31.033 37.397 -26.833 1.00 29.33 103 GLU B O 1
ATOM 3078 N N . TYR B 1 104 ? 29.525 37.037 -28.468 1.00 25.45 104 TYR B N 1
ATOM 3079 C CA . TYR B 1 104 ? 28.480 36.555 -27.586 1.00 22.51 104 TYR B CA 1
ATOM 3080 C C . TYR B 1 104 ? 27.735 35.488 -28.348 1.00 21.05 104 TYR B C 1
ATOM 3081 O O . TYR B 1 104 ? 27.485 35.644 -29.539 1.00 21.74 104 TYR B O 1
ATOM 3090 N N . ASP B 1 105 ? 27.381 34.420 -27.662 1.00 19.24 105 ASP B N 1
ATOM 3091 C CA . ASP B 1 105 ? 26.592 33.353 -28.242 1.00 18.59 105 ASP B CA 1
ATOM 3092 C C . ASP B 1 105 ? 25.115 33.693 -28.202 1.00 17.65 105 ASP B C 1
ATOM 3093 O O . ASP B 1 105 ? 24.357 33.259 -29.085 1.00 17.02 105 ASP B O 1
ATOM 3098 N N . VAL B 1 106 ? 24.710 34.410 -27.155 1.00 16.18 106 VAL B N 1
ATOM 3099 C CA . VAL B 1 106 ? 23.270 34.735 -26.905 1.00 15.47 106 VAL B CA 1
ATOM 3100 C C . VAL B 1 106 ? 23.142 36.210 -26.518 1.00 15.43 106 VAL B C 1
ATOM 3101 O O . VAL B 1 106 ? 23.910 36.702 -25.681 1.00 15.66 106 VAL B O 1
ATOM 3105 N N . LEU B 1 107 ? 22.184 36.909 -27.135 1.00 15.67 107 LEU B N 1
ATOM 3106 C CA . LEU B 1 107 ? 21.778 38.242 -26.720 1.00 15.81 107 LEU B CA 1
ATOM 3107 C C . LEU B 1 107 ? 20.371 38.165 -26.170 1.00 14.74 107 LEU B C 1
ATOM 3108 O O . LEU B 1 107 ? 19.514 37.523 -26.767 1.00 15.14 107 LEU B O 1
ATOM 3113 N N . LEU B 1 108 ? 20.138 38.812 -25.039 1.00 14.05 108 LEU B N 1
ATOM 3114 C CA . LEU B 1 108 ? 18.794 38.873 -24.483 1.00 13.13 108 LEU B CA 1
ATOM 3115 C C . LEU B 1 108 ? 18.451 40.340 -24.222 1.00 13.57 108 LEU B C 1
ATOM 3116 O O . LEU B 1 108 ? 19.117 41.015 -23.419 1.00 12.85 108 LEU B O 1
ATOM 3121 N N . MET B 1 109 ? 17.433 40.835 -24.930 1.00 13.94 109 MET B N 1
ATOM 3122 C CA . MET B 1 109 ? 17.002 42.231 -24.826 1.00 15.00 109 MET B CA 1
ATOM 3123 C C . MET B 1 109 ? 15.836 42.264 -23.863 1.00 14.84 109 MET B C 1
ATOM 3124 O O . MET B 1 109 ? 14.774 41.710 -24.159 1.00 14.17 109 MET B O 1
ATOM 3129 N N . ASN B 1 110 ? 16.026 42.914 -22.713 1.00 14.20 110 ASN B N 1
ATOM 3130 C CA . ASN B 1 110 ? 14.960 43.065 -21.720 1.00 14.11 110 ASN B CA 1
ATOM 3131 C C . ASN B 1 110 ? 14.903 44.490 -21.163 1.00 13.85 110 ASN B C 1
ATOM 3132 O O . ASN B 1 110 ? 15.322 44.733 -20.048 1.00 13.61 110 ASN B O 1
ATOM 3137 N N . PRO B 1 111 ? 14.373 45.435 -21.944 1.00 14.36 111 PRO B N 1
ATOM 3138 C CA . PRO B 1 111 ? 14.208 46.807 -21.445 1.00 14.39 111 PRO B CA 1
ATOM 3139 C C . PRO B 1 111 ? 13.033 46.929 -20.472 1.00 14.72 111 PRO B C 1
ATOM 3140 O O . PRO B 1 111 ? 12.230 46.003 -20.370 1.00 14.48 111 PRO B O 1
ATOM 3144 N N . VAL B 1 112 ? 12.933 48.052 -19.762 1.00 14.80 112 VAL B N 1
ATOM 3145 C CA . VAL B 1 112 ? 11.790 48.276 -18.897 1.00 15.44 112 VAL B CA 1
ATOM 3146 C C . VAL B 1 112 ? 10.824 49.308 -19.451 1.00 15.40 112 VAL B C 1
ATOM 3147 O O . VAL B 1 112 ? 9.632 49.228 -19.207 1.00 15.64 112 VAL B O 1
ATOM 3151 N N . ALA B 1 113 ? 11.347 50.280 -20.192 1.00 15.52 113 ALA B N 1
ATOM 3152 C CA . ALA B 1 113 ? 10.533 51.413 -20.638 1.00 15.35 113 ALA B CA 1
ATOM 3153 C C . ALA B 1 113 ? 11.111 52.070 -21.895 1.00 15.46 113 ALA B C 1
ATOM 3154 O O . ALA B 1 113 ? 11.445 53.262 -21.909 1.00 15.32 113 ALA B O 1
ATOM 3156 N N . ARG B 1 114 ? 11.188 51.284 -22.965 1.00 15.01 114 ARG B N 1
ATOM 3157 C CA . ARG B 1 114 ? 11.605 51.772 -24.295 1.00 15.29 114 ARG B CA 1
ATOM 3158 C C . ARG B 1 114 ? 13.021 52.321 -24.396 1.00 15.47 114 ARG B C 1
ATOM 3159 O O . ARG B 1 114 ? 13.324 53.088 -25.318 1.00 15.87 114 ARG B O 1
ATOM 3167 N N . GLU B 1 115 ? 13.896 51.953 -23.466 1.00 14.53 115 GLU B N 1
ATOM 3168 C CA . GLU B 1 115 ? 15.297 52.392 -23.578 1.00 15.07 115 GLU B CA 1
ATOM 3169 C C . GLU B 1 115 ? 16.064 51.679 -24.700 1.00 15.47 115 GLU B C 1
ATOM 3170 O O . GLU B 1 115 ? 17.112 52.152 -25.140 1.00 15.95 115 GLU B O 1
ATOM 3176 N N . VAL B 1 116 ? 15.549 50.534 -25.155 1.00 15.93 116 VAL B N 1
ATOM 3177 C CA . VAL B 1 116 ? 16.139 49.795 -26.278 1.00 16.55 116 VAL B CA 1
ATOM 3178 C C . VAL B 1 116 ? 15.201 50.013 -27.455 1.00 17.23 116 VAL B C 1
ATOM 3179 O O . VAL B 1 116 ? 14.055 49.563 -27.412 1.00 17.99 116 VAL B O 1
ATOM 3183 N N . PRO B 1 117 ? 15.660 50.727 -28.496 1.00 17.98 117 PRO B N 1
ATOM 3184 C CA . PRO B 1 117 ? 14.727 50.965 -29.600 1.00 17.80 117 PRO B CA 1
ATOM 3185 C C . PRO B 1 117 ? 14.628 49.731 -30.493 1.00 17.80 117 PRO B C 1
ATOM 3186 O O . PRO B 1 117 ? 15.580 48.946 -30.579 1.00 17.56 117 PRO B O 1
ATOM 3190 N N . PRO B 1 118 ? 13.475 49.552 -31.158 1.00 17.94 118 PRO B N 1
ATOM 3191 C CA . PRO B 1 118 ? 13.319 48.429 -32.072 1.00 18.40 118 PRO B CA 1
ATOM 3192 C C . PRO B 1 118 ? 14.463 48.373 -33.076 1.00 18.97 118 PRO B C 1
ATOM 3193 O O . PRO B 1 118 ? 14.904 47.290 -33.443 1.00 18.66 118 PRO B O 1
ATOM 3197 N N . ALA B 1 119 ? 14.958 49.534 -33.513 1.00 20.34 119 ALA B N 1
ATOM 3198 C CA . ALA B 1 119 ? 16.106 49.578 -34.442 1.00 20.68 119 ALA B CA 1
ATOM 3199 C C . ALA B 1 119 ? 17.339 48.799 -33.960 1.00 20.71 119 ALA B C 1
ATOM 3200 O O . ALA B 1 119 ? 18.099 48.268 -34.776 1.00 21.95 119 ALA B O 1
ATOM 3202 N N . LEU B 1 120 ? 17.542 48.715 -32.650 1.00 20.48 120 LEU B N 1
ATOM 3203 C CA . LEU B 1 120 ? 18.723 48.014 -32.134 1.00 19.62 120 LEU B CA 1
ATOM 3204 C C . LEU B 1 120 ? 18.500 46.506 -32.208 1.00 19.12 120 LEU B C 1
ATOM 3205 O O . LEU B 1 120 ? 19.436 45.745 -32.424 1.00 18.32 120 LEU B O 1
ATOM 3210 N N . VAL B 1 121 ? 17.247 46.082 -32.053 1.00 18.41 121 VAL B N 1
ATOM 3211 C CA . VAL B 1 121 ? 16.921 44.670 -32.239 1.00 18.33 121 VAL B CA 1
ATOM 3212 C C . VAL B 1 121 ? 17.221 44.260 -33.689 1.00 19.62 121 VAL B C 1
ATOM 3213 O O . VAL B 1 121 ? 17.836 43.221 -33.946 1.00 19.92 121 VAL B O 1
ATOM 3217 N N . THR B 1 122 ? 16.787 45.095 -34.626 1.00 21.34 122 THR B N 1
ATOM 3218 C CA . THR B 1 122 ? 17.012 44.868 -36.056 1.00 22.56 122 THR B CA 1
ATOM 3219 C C . THR B 1 122 ? 18.505 44.769 -36.375 1.00 23.30 122 THR B C 1
ATOM 3220 O O . THR B 1 122 ? 18.935 43.809 -37.016 1.00 22.56 122 THR B O 1
ATOM 3224 N N . SER B 1 123 ? 19.275 45.749 -35.898 1.00 24.49 123 SER B N 1
ATOM 3225 C CA . SER B 1 123 ? 20.740 45.748 -35.986 1.00 25.60 123 SER B CA 1
ATOM 3226 C C . SER B 1 123 ? 21.333 44.458 -35.470 1.00 24.80 123 SER B C 1
ATOM 3227 O O . SER B 1 123 ? 22.117 43.815 -36.159 1.00 24.82 123 SER B O 1
ATOM 3230 N N . ALA B 1 124 ? 20.975 44.111 -34.238 1.00 23.10 124 ALA B N 1
ATOM 3231 C CA . ALA B 1 124 ? 21.513 42.924 -33.567 1.00 22.20 124 ALA B CA 1
ATOM 3232 C C . ALA B 1 124 ? 21.276 41.640 -34.3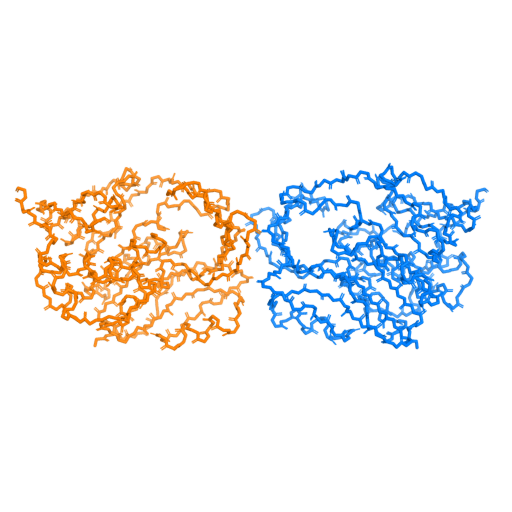51 1.00 21.75 124 ALA B C 1
ATOM 3233 O O . ALA B 1 124 ? 22.147 40.763 -34.389 1.00 20.80 124 ALA B O 1
ATOM 3235 N N . LEU B 1 125 ? 20.092 41.522 -34.955 1.00 22.22 125 LEU B N 1
ATOM 3236 C CA . LEU B 1 125 ? 19.741 40.320 -35.716 1.00 22.00 125 LEU B CA 1
ATOM 3237 C C . LEU B 1 125 ? 20.692 40.105 -36.895 1.00 23.73 125 LEU B C 1
ATOM 3238 O O . LEU B 1 125 ? 20.855 38.979 -37.361 1.00 24.33 125 LEU B O 1
ATOM 3243 N N . LYS B 1 126 ? 21.328 41.177 -37.356 1.00 25.16 126 LYS B N 1
ATOM 3244 C CA . LYS B 1 126 ? 22.271 41.083 -38.474 1.00 27.01 126 LYS B CA 1
ATOM 3245 C C . LYS B 1 126 ? 23.567 40.448 -38.005 1.00 26.39 126 LYS B C 1
ATOM 3246 O O . LYS B 1 126 ? 24.237 39.765 -38.776 1.00 25.69 126 LYS B O 1
ATOM 3252 N N . LYS B 1 127 ? 23.895 40.664 -36.732 1.00 26.73 127 LYS B N 1
ATOM 3253 C CA . LYS B 1 127 ? 25.187 40.270 -36.162 1.00 27.67 127 LYS B CA 1
ATOM 3254 C C . LYS B 1 127 ? 25.136 38.939 -35.403 1.00 26.70 127 LYS B C 1
ATOM 3255 O O . LYS B 1 127 ? 26.089 38.168 -35.443 1.00 27.39 127 LYS B O 1
ATOM 3261 N N . PHE B 1 128 ? 24.021 38.680 -34.723 1.00 23.70 128 PHE B N 1
ATOM 3262 C CA . PHE B 1 128 ? 23.888 37.556 -33.783 1.00 22.80 128 PHE B CA 1
ATOM 3263 C C . PHE B 1 128 ? 22.795 36.588 -34.219 1.00 21.90 128 PHE B C 1
ATOM 3264 O O . PHE B 1 128 ? 21.646 36.997 -34.353 1.00 22.03 128 PHE B O 1
ATOM 3272 N N . PRO B 1 129 ? 23.136 35.299 -34.434 1.00 21.16 129 PRO B N 1
ATOM 3273 C CA . PRO B 1 129 ? 22.108 34.322 -34.818 1.00 20.23 129 PRO B CA 1
ATOM 3274 C C . PRO B 1 129 ? 21.066 34.030 -33.749 1.00 19.24 129 PRO B C 1
ATOM 3275 O O . PRO B 1 129 ? 19.965 33.528 -34.069 1.00 19.16 129 PRO B O 1
ATOM 3279 N N . PHE B 1 130 ? 21.386 34.344 -32.495 1.00 17.58 130 PHE B N 1
ATOM 3280 C CA . PHE B 1 130 ? 20.522 33.973 -31.382 1.00 16.46 130 PHE B CA 1
ATOM 3281 C C . PHE B 1 130 ? 20.196 35.211 -30.547 1.00 15.55 130 PHE B C 1
ATOM 3282 O O . PHE B 1 130 ? 20.976 35.644 -29.705 1.00 16.05 130 PHE B O 1
ATOM 3290 N N . VAL B 1 131 ? 19.041 35.783 -30.823 1.00 14.28 131 VAL B N 1
ATOM 3291 C CA . VAL B 1 131 ? 18.562 36.942 -30.074 1.00 13.86 131 VAL B CA 1
ATOM 3292 C C . VAL B 1 131 ? 17.263 36.572 -29.367 1.00 13.28 131 VAL B C 1
ATOM 3293 O O . VAL B 1 131 ? 16.318 36.077 -30.004 1.00 13.78 131 VAL B O 1
ATOM 3297 N N . ALA B 1 132 ? 17.225 36.780 -28.047 1.00 12.75 132 ALA B N 1
ATOM 3298 C CA . ALA B 1 132 ? 16.015 36.579 -27.257 1.00 12.63 132 ALA B CA 1
ATOM 3299 C C . ALA B 1 132 ? 15.487 37.946 -26.826 1.00 12.46 132 ALA B C 1
ATOM 3300 O O . ALA B 1 132 ? 16.269 38.875 -26.582 1.00 12.83 132 ALA B O 1
ATOM 3302 N N . VAL B 1 133 ? 14.163 38.084 -26.731 1.00 12.28 133 VAL B N 1
ATOM 3303 C CA . VAL B 1 133 ? 13.577 39.387 -26.428 1.00 12.14 133 VAL B CA 1
ATOM 3304 C C . VAL B 1 133 ? 12.412 39.226 -25.470 1.00 11.92 133 VAL B C 1
ATOM 3305 O O . VAL B 1 133 ? 11.571 38.356 -25.654 1.00 11.32 133 VAL B O 1
ATOM 3309 N N . ASP B 1 134 ? 12.345 40.092 -24.462 1.00 11.87 134 ASP B N 1
ATOM 3310 C CA . ASP B 1 134 ? 11.100 40.226 -23.744 1.00 12.46 134 ASP B CA 1
ATOM 3311 C C . ASP B 1 134 ? 10.366 41.458 -24.248 1.00 12.65 134 ASP B C 1
ATOM 3312 O O . ASP B 1 134 ? 10.960 42.536 -24.328 1.00 12.06 134 ASP B O 1
ATOM 3317 N N . ILE B 1 135 ? 9.075 41.314 -24.570 1.00 12.42 135 ILE B N 1
ATOM 3318 C CA . ILE B 1 135 ? 8.382 42.451 -25.185 1.00 13.29 135 ILE B CA 1
ATOM 3319 C C . ILE B 1 135 ? 7.955 43.540 -24.215 1.00 13.60 135 ILE B C 1
ATOM 3320 O O . ILE B 1 135 ? 7.613 44.638 -24.645 1.00 13.42 135 ILE B O 1
ATOM 3325 N N . GLN B 1 136 ? 7.989 43.257 -22.913 1.00 14.32 136 GLN B N 1
ATOM 3326 C CA . GLN B 1 136 ? 7.274 44.132 -21.987 1.00 15.81 136 GLN B CA 1
ATOM 3327 C C . GLN B 1 136 ? 7.733 45.584 -22.087 1.00 15.43 136 GLN B C 1
ATOM 3328 O O . GLN B 1 136 ? 6.909 46.496 -22.132 1.00 15.95 136 GLN B O 1
ATOM 3334 N N . GLY B 1 137 ? 9.046 45.777 -22.118 1.00 14.19 137 GLY B N 1
ATOM 3335 C CA . GLY B 1 137 ? 9.633 47.109 -22.157 1.00 14.17 137 GLY B CA 1
ATOM 3336 C C . GLY B 1 137 ? 9.619 47.788 -23.510 1.00 14.47 137 GLY B C 1
ATOM 3337 O O . GLY B 1 137 ? 10.090 48.926 -23.618 1.00 15.38 137 GLY B O 1
ATOM 3338 N N . PHE B 1 138 ? 9.129 47.096 -24.541 1.00 13.91 138 PHE B N 1
ATOM 3339 C CA . PHE B 1 138 ? 8.887 47.700 -25.852 1.00 14.48 138 PHE B CA 1
ATOM 3340 C C . PHE B 1 138 ? 7.455 48.213 -25.974 1.00 15.14 138 PHE B C 1
ATOM 3341 O O . PHE B 1 138 ? 7.188 49.172 -26.721 1.00 15.71 138 PHE B O 1
ATOM 3349 N N . ILE B 1 139 ? 6.533 47.574 -25.266 1.00 15.28 139 ILE B N 1
ATOM 3350 C CA . ILE B 1 139 ? 5.124 48.017 -25.305 1.00 16.09 139 ILE B CA 1
ATOM 3351 C C . ILE B 1 139 ? 4.724 49.000 -24.198 1.00 16.93 139 ILE B C 1
ATOM 3352 O O . ILE B 1 139 ? 3.822 49.834 -24.404 1.00 17.45 139 ILE B O 1
ATOM 3357 N N A ARG B 1 140 ? 5.374 48.910 -23.034 0.50 17.18 140 ARG B N 1
ATOM 3358 N N B ARG B 1 140 ? 5.386 48.928 -23.046 0.50 17.10 140 ARG B N 1
ATOM 3359 C CA A ARG B 1 140 ? 5.145 49.869 -21.955 0.50 18.03 140 ARG B CA 1
ATOM 3360 C CA B ARG B 1 140 ? 5.128 49.900 -22.001 0.50 17.91 140 ARG B CA 1
ATOM 3361 C C A ARG B 1 140 ? 5.498 51.254 -22.488 0.50 18.33 140 ARG B C 1
ATOM 3362 C C B ARG B 1 140 ? 5.481 51.264 -22.537 0.50 18.25 140 ARG B C 1
ATOM 3363 O O A ARG B 1 140 ? 6.519 51.414 -23.156 0.50 18.24 140 ARG B O 1
ATOM 3364 O O B ARG B 1 140 ? 6.477 51.422 -23.243 0.50 18.15 140 ARG B O 1
ATOM 3379 N N . SER B 1 141 ? 4.661 52.249 -22.208 1.00 18.79 141 SER B N 1
ATOM 3380 C CA . SER B 1 141 ? 4.983 53.629 -22.578 1.00 19.26 141 SER B CA 1
ATOM 3381 C C . SER B 1 141 ? 6.105 54.146 -21.657 1.00 19.24 141 SER B C 1
ATOM 3382 O O . SER B 1 141 ? 6.225 53.708 -20.514 1.00 18.89 141 SER B O 1
ATOM 3385 N N . SER B 1 142 ? 6.934 55.046 -22.178 1.00 19.80 142 SER B N 1
ATOM 3386 C CA . SER B 1 142 ? 8.147 55.480 -21.482 1.00 20.82 142 SER B CA 1
ATOM 3387 C C . SER B 1 142 ? 7.938 56.689 -20.557 1.00 20.63 142 SER B C 1
ATOM 3388 O O . SER B 1 142 ? 8.789 56.993 -19.723 1.00 21.16 142 SER B O 1
ATOM 3391 N N . SER B 1 143 ? 6.819 57.385 -20.693 1.00 20.38 143 SER B N 1
ATOM 3392 C CA . SER B 1 143 ? 6.568 58.530 -19.817 1.00 20.81 143 SER B CA 1
ATOM 3393 C C . SER B 1 143 ? 6.397 58.098 -18.346 1.00 19.90 143 SER B C 1
ATOM 3394 O O . SER B 1 143 ? 5.861 57.016 -18.065 1.00 19.37 143 SER B O 1
ATOM 3397 N N . PRO B 1 144 ? 6.855 58.941 -17.398 1.00 19.48 144 PRO B N 1
ATOM 3398 C CA . PRO B 1 144 ? 6.780 58.580 -15.977 1.00 19.83 144 PRO B CA 1
ATOM 3399 C C . PRO B 1 144 ? 5.348 58.468 -15.474 1.00 20.01 144 PRO B C 1
ATOM 3400 O O . PRO B 1 144 ? 4.465 59.160 -15.968 1.00 21.48 144 PRO B O 1
ATOM 3404 N N . GLY B 1 145 ? 5.133 57.587 -14.505 1.00 20.13 145 GLY B N 1
ATOM 3405 C CA . GLY B 1 145 ? 3.828 57.423 -13.907 1.00 20.16 145 GLY B CA 1
ATOM 3406 C C . GLY B 1 145 ? 3.395 55.977 -13.938 1.00 20.37 145 GLY B C 1
ATOM 3407 O O . GLY B 1 145 ? 4.191 55.081 -14.233 1.00 19.71 145 GLY B O 1
ATOM 3408 N N . GLU B 1 146 ? 2.121 55.747 -13.638 1.00 20.81 146 GLU B N 1
ATOM 3409 C CA . GLU B 1 146 ? 1.585 54.402 -13.595 1.00 21.79 146 GLU B CA 1
ATOM 3410 C C . GLU B 1 146 ? 1.813 53.735 -14.941 1.00 21.33 146 GLU B C 1
ATOM 3411 O O . GLU B 1 146 ? 1.695 54.386 -15.969 1.00 20.41 146 GLU B O 1
ATOM 3417 N N . ILE B 1 147 ? 2.193 52.461 -14.917 1.00 22.05 147 ILE B N 1
ATOM 3418 C CA . ILE B 1 147 ? 2.535 51.724 -16.127 1.00 23.07 147 ILE B CA 1
ATOM 3419 C C . ILE B 1 147 ? 1.335 51.657 -17.045 1.00 23.64 147 ILE B C 1
ATOM 3420 O O . ILE B 1 147 ? 0.221 51.393 -16.593 1.00 23.72 147 ILE B O 1
ATOM 3425 N N . GLN B 1 148 ? 1.564 51.915 -18.331 1.00 22.42 148 GLN B N 1
ATOM 3426 C CA . GLN B 1 148 ? 0.519 51.770 -19.325 1.00 24.08 148 GLN B CA 1
ATOM 3427 C C . GLN B 1 148 ? 1.127 51.249 -20.598 1.00 23.18 148 GLN B C 1
ATOM 3428 O O . GLN B 1 148 ? 2.339 51.247 -20.735 1.00 22.17 148 GLN B O 1
ATOM 3434 N N . TYR B 1 149 ? 0.268 50.807 -21.511 1.00 23.08 149 TYR B N 1
ATOM 3435 C CA . TYR B 1 149 ? 0.706 50.212 -22.764 1.00 22.35 149 TYR B CA 1
ATOM 3436 C C . TYR B 1 149 ? 0.191 50.996 -23.958 1.00 21.75 149 TYR B C 1
ATOM 3437 O O . TYR B 1 149 ? -0.883 51.603 -23.909 1.00 21.86 149 TYR B O 1
ATOM 3446 N N . GLN B 1 150 ? 1.001 51.022 -25.011 1.00 22.07 150 GLN B N 1
ATOM 3447 C CA . GLN B 1 150 ? 0.588 51.572 -26.295 1.00 22.47 150 GLN B CA 1
ATOM 3448 C C . GLN B 1 150 ? 0.991 50.568 -27.364 1.00 20.80 150 GLN B C 1
ATOM 3449 O O . GLN B 1 150 ? 2.053 49.957 -27.255 1.00 19.92 150 GLN B O 1
ATOM 3455 N N . PRO B 1 151 ? 0.131 50.365 -28.383 1.00 19.11 151 PRO B N 1
ATOM 3456 C CA . PRO B 1 151 ? 0.474 49.353 -29.373 1.00 18.05 151 PRO B CA 1
ATOM 3457 C C . PRO B 1 151 ? 1.704 49.719 -30.203 1.00 17.29 151 PRO B C 1
ATOM 3458 O O . PRO B 1 151 ? 1.961 50.896 -30.488 1.00 16.93 151 PRO B O 1
ATOM 3462 N N . ILE B 1 152 ? 2.486 48.708 -30.554 1.00 16.06 152 ILE B N 1
ATOM 3463 C CA . ILE B 1 152 ? 3.624 48.906 -31.432 1.00 15.47 152 ILE B CA 1
ATOM 3464 C C . ILE B 1 152 ? 3.548 47.923 -32.587 1.00 15.75 152 ILE B C 1
ATOM 3465 O O . ILE B 1 152 ? 2.866 46.907 -32.484 1.00 15.75 152 ILE B O 1
ATOM 3470 N N . ASP B 1 153 ? 4.280 48.221 -33.659 1.00 15.74 153 ASP B N 1
ATOM 3471 C CA . ASP B 1 153 ? 4.422 47.298 -34.776 1.00 16.66 153 ASP B CA 1
ATOM 3472 C C . ASP B 1 153 ? 5.476 46.240 -34.463 1.00 16.29 153 ASP B C 1
ATOM 3473 O O . ASP B 1 153 ? 6.520 46.551 -33.888 1.00 16.62 153 ASP B O 1
ATOM 3478 N N . GLY B 1 154 ? 5.216 45.008 -34.898 1.00 16.63 154 GLY B N 1
ATOM 3479 C CA . GLY B 1 154 ? 6.104 43.879 -34.603 1.00 15.62 154 GLY B CA 1
ATOM 3480 C C . GLY B 1 154 ? 6.992 43.331 -35.723 1.00 15.69 154 GLY B C 1
ATOM 3481 O O . GLY B 1 154 ? 7.632 42.279 -35.543 1.00 15.44 154 GLY B O 1
ATOM 3482 N N A SER B 1 155 ? 7.041 44.015 -36.866 0.50 16.16 155 SER B N 1
ATOM 3483 N N B SER B 1 155 ? 7.033 44.011 -36.868 0.50 15.99 155 SER B N 1
ATOM 3484 C CA A SER B 1 155 ? 7.868 43.537 -37.982 0.50 16.38 155 SER B CA 1
ATOM 3485 C CA B SER B 1 155 ? 7.866 43.552 -37.990 0.50 16.09 155 SER B CA 1
ATOM 3486 C C A SER B 1 155 ? 9.352 43.452 -37.637 0.50 16.26 155 SER B C 1
ATOM 3487 C C B SER B 1 155 ? 9.356 43.473 -37.659 0.50 16.10 155 SER B C 1
ATOM 3488 O O A SER B 1 155 ? 10.063 42.585 -38.167 0.50 16.03 155 SER B O 1
ATOM 3489 O O B SER B 1 155 ? 10.069 42.622 -38.210 0.50 15.90 155 SER B O 1
ATOM 3494 N N . PHE B 1 156 ? 9.802 44.339 -36.749 1.00 16.12 156 PHE B N 1
ATOM 3495 C CA . PHE B 1 156 ? 11.213 44.395 -36.313 1.00 16.70 156 PHE B CA 1
ATOM 3496 C C . PHE B 1 156 ? 11.683 43.090 -35.686 1.00 16.85 156 PHE B C 1
ATOM 3497 O O . PHE B 1 156 ? 12.873 42.803 -35.665 1.00 17.06 156 PHE B O 1
ATOM 3505 N N . LEU B 1 157 ? 10.725 42.315 -35.181 1.00 16.28 157 LEU B N 1
ATOM 3506 C CA . LEU B 1 157 ? 11.002 41.073 -34.450 1.00 15.38 157 LEU B CA 1
ATOM 3507 C C . LEU B 1 157 ? 11.246 39.867 -35.362 1.00 15.12 157 LEU B C 1
ATOM 3508 O O . LEU B 1 157 ? 11.612 38.806 -34.881 1.00 14.62 157 LEU B O 1
ATOM 3513 N N . LYS B 1 158 ? 11.051 40.011 -36.671 1.00 15.55 158 LYS B N 1
ATOM 3514 C CA . LYS B 1 158 ? 11.228 38.858 -37.575 1.00 16.11 158 LYS B CA 1
ATOM 3515 C C . LYS B 1 158 ? 12.678 38.403 -37.456 1.00 15.73 158 LYS B C 1
ATOM 3516 O O . LYS B 1 158 ? 13.579 39.198 -37.687 1.00 15.68 158 LYS B O 1
ATOM 3522 N N . GLY B 1 159 ? 12.889 37.145 -37.069 1.00 15.30 159 GLY B N 1
ATOM 3523 C CA . GLY B 1 159 ? 14.248 36.603 -36.952 1.00 15.53 159 GLY B CA 1
ATOM 3524 C C . GLY B 1 159 ? 14.680 36.364 -35.526 1.00 14.79 159 GLY B C 1
ATOM 3525 O O . GLY B 1 159 ? 15.662 35.661 -35.282 1.00 14.62 159 GLY B O 1
ATOM 3526 N N . VAL B 1 160 ? 13.948 36.957 -34.588 1.00 14.26 160 VAL B N 1
ATOM 3527 C CA . VAL B 1 160 ? 14.180 36.734 -33.159 1.00 14.13 160 VAL B CA 1
ATOM 3528 C C . VAL B 1 160 ? 14.033 35.240 -32.834 1.00 14.25 160 VAL B C 1
ATOM 3529 O O . VAL B 1 160 ? 13.083 34.594 -33.297 1.00 14.46 160 VAL B O 1
ATOM 3533 N N . LYS B 1 161 ? 14.957 34.700 -32.042 1.00 13.84 161 LYS B N 1
ATOM 3534 C CA . LYS B 1 161 ? 14.909 33.286 -31.696 1.00 14.47 161 LYS B CA 1
ATOM 3535 C C . LYS B 1 161 ? 13.826 32.992 -30.637 1.00 13.50 161 LYS B C 1
ATOM 3536 O O . LYS B 1 161 ? 13.076 32.027 -30.776 1.00 12.77 161 LYS B O 1
ATOM 3542 N N . ILE B 1 162 ? 13.758 33.803 -29.581 1.00 12.47 162 ILE B N 1
ATOM 3543 C CA . ILE B 1 162 ? 12.794 33.567 -28.494 1.00 12.00 162 ILE B CA 1
ATOM 3544 C C . ILE B 1 162 ? 12.180 34.903 -28.118 1.00 11.85 162 ILE B C 1
ATOM 3545 O O . ILE B 1 162 ? 12.902 35.861 -27.851 1.00 11.99 162 ILE B O 1
ATOM 3550 N N . LEU B 1 163 ? 10.853 34.969 -28.115 1.00 11.80 163 LEU B N 1
ATOM 3551 C CA . LEU B 1 163 ? 10.149 36.166 -27.698 1.00 12.01 163 LEU B CA 1
ATOM 3552 C C . LEU B 1 163 ? 9.207 35.813 -26.578 1.00 12.37 163 LEU B C 1
ATOM 3553 O O . LEU B 1 163 ? 8.444 34.840 -26.680 1.00 12.26 163 LEU B O 1
ATOM 3558 N N . HIS B 1 164 ? 9.256 36.595 -25.506 1.00 11.92 164 HIS B N 1
ATOM 3559 C CA . HIS B 1 164 ? 8.354 36.377 -24.387 1.00 12.76 164 HIS B CA 1
ATOM 3560 C C . HIS B 1 164 ? 7.417 37.566 -24.237 1.00 13.05 164 HIS B C 1
ATOM 3561 O O . HIS B 1 164 ? 7.850 38.725 -24.298 1.00 13.48 164 HIS B O 1
ATOM 3568 N N . ALA B 1 165 ? 6.137 37.264 -24.035 1.00 13.37 165 ALA B N 1
ATOM 3569 C CA . ALA B 1 165 ? 5.156 38.259 -23.661 1.00 14.89 165 ALA B CA 1
ATOM 3570 C C . ALA B 1 165 ? 4.169 37.676 -22.652 1.00 16.26 165 ALA B C 1
ATOM 3571 O O . ALA B 1 165 ? 4.012 36.448 -22.542 1.00 15.65 165 ALA B O 1
ATOM 3573 N N . ASP B 1 166 ? 3.497 38.563 -21.921 1.00 17.55 166 ASP B N 1
ATOM 3574 C CA . ASP B 1 166 ? 2.343 38.154 -21.142 1.00 20.02 166 ASP B CA 1
ATOM 3575 C C . ASP B 1 166 ? 1.109 38.088 -22.047 1.00 20.32 166 ASP B C 1
ATOM 3576 O O . ASP B 1 166 ? 0.896 38.959 -22.889 1.00 19.09 166 ASP B O 1
ATOM 3581 N N . LEU B 1 167 ? 0.302 37.048 -21.850 1.00 21.83 167 LEU B N 1
ATOM 3582 C CA . LEU B 1 167 ? -0.937 36.828 -22.594 1.00 24.08 167 LEU B CA 1
ATOM 3583 C C . LEU B 1 167 ? -1.817 38.062 -22.642 1.00 24.18 167 LEU B C 1
ATOM 3584 O O . LEU B 1 167 ? -2.284 38.441 -23.715 1.00 25.88 167 LEU B O 1
ATOM 3589 N N . GLY B 1 168 ? -2.019 38.689 -21.481 1.00 23.39 168 GLY B N 1
ATOM 3590 C CA . GLY B 1 168 ? -2.900 39.847 -21.338 1.00 24.50 168 GLY B CA 1
ATOM 3591 C C . GLY B 1 168 ? -2.405 41.118 -22.004 1.00 25.47 168 GLY B C 1
ATOM 3592 O O . GLY B 1 168 ? -3.155 42.089 -22.121 1.00 27.40 168 GLY B O 1
ATOM 3593 N N . GLU B 1 169 ? -1.144 41.107 -22.429 1.00 24.01 169 GLU B N 1
ATOM 3594 C CA . GLU B 1 169 ? -0.513 42.255 -23.082 1.00 24.19 169 GLU B CA 1
ATOM 3595 C C . GLU B 1 169 ? -0.221 42.021 -24.569 1.00 22.56 169 GLU B C 1
ATOM 3596 O O . GLU B 1 169 ? 0.272 42.907 -25.271 1.00 20.69 169 GLU B O 1
ATOM 3602 N N . TYR B 1 170 ? -0.540 40.827 -25.055 1.00 21.29 170 TYR B N 1
ATOM 3603 C CA . TYR B 1 170 ? -0.319 40.490 -26.463 1.00 20.15 170 TYR B CA 1
ATOM 3604 C C . TYR B 1 170 ? -1.049 41.427 -27.435 1.00 19.61 170 TYR B C 1
ATOM 3605 O O . TYR B 1 170 ? -0.551 41.708 -28.516 1.00 19.05 170 TYR B O 1
ATOM 3614 N N . GLN B 1 171 ? -2.225 41.915 -27.045 1.00 20.09 171 GLN B N 1
ATOM 3615 C CA . GLN B 1 171 ? -2.966 42.882 -27.849 1.00 20.25 171 GLN B CA 1
ATOM 3616 C C . GLN B 1 171 ? -2.134 44.103 -28.296 1.00 19.84 171 GLN B C 1
ATOM 3617 O O . GLN B 1 171 ? -2.420 44.699 -29.327 1.00 19.36 171 GLN B O 1
ATOM 3623 N N . TYR B 1 172 ? -1.107 44.461 -27.526 1.00 18.35 172 TYR B N 1
ATOM 3624 C CA . TYR B 1 172 ? -0.294 45.639 -27.852 1.00 17.82 172 TYR B CA 1
ATOM 3625 C C . TYR B 1 172 ? 0.791 45.327 -28.868 1.00 17.19 172 TYR B C 1
ATOM 3626 O O . TYR B 1 172 ? 1.406 46.235 -29.405 1.00 17.10 172 TYR B O 1
ATOM 3635 N N . LEU B 1 173 ? 1.021 44.045 -29.135 1.00 16.14 173 LEU B N 1
ATOM 3636 C CA . LEU B 1 173 ? 2.025 43.683 -30.129 1.00 15.59 173 LEU B CA 1
ATOM 3637 C C . LEU B 1 173 ? 1.296 43.461 -31.453 1.00 15.98 173 LEU B C 1
ATOM 3638 O O . LEU B 1 173 ? 0.888 42.341 -31.774 1.00 16.20 173 LEU B O 1
ATOM 3643 N N . GLN B 1 174 ? 1.134 44.552 -32.194 1.00 16.34 174 GLN B N 1
ATOM 3644 C CA . GLN B 1 174 ? 0.395 44.555 -33.464 1.00 17.02 174 GLN B CA 1
ATOM 3645 C C . GLN B 1 174 ? 1.332 44.309 -34.656 1.00 16.59 174 GLN B C 1
ATOM 3646 O O . GLN B 1 174 ? 2.561 44.342 -34.494 1.00 16.39 174 GLN B O 1
ATOM 3652 N N . GLY B 1 175 ? 0.765 43.989 -35.825 1.00 16.41 175 GLY B N 1
ATOM 3653 C CA . GLY B 1 175 ? 1.578 43.685 -37.007 1.00 16.37 175 GLY B CA 1
ATOM 3654 C C . GLY B 1 175 ? 2.563 42.57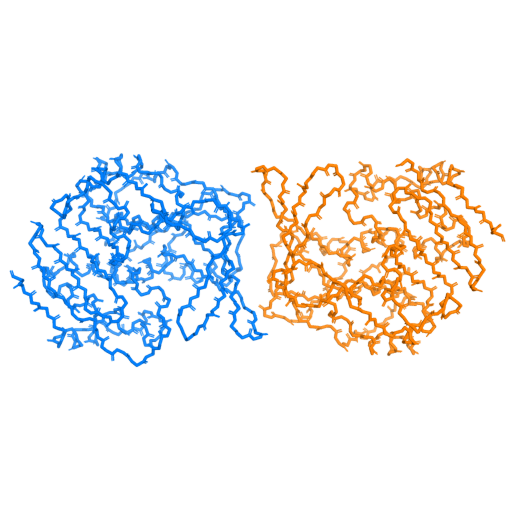1 -36.709 1.00 16.56 175 GLY B C 1
ATOM 3655 O O . GLY B 1 175 ? 3.753 42.661 -37.009 1.00 16.56 175 GLY B O 1
ATOM 3656 N N . PHE B 1 176 ? 2.053 41.492 -36.135 1.00 16.24 176 PHE B N 1
ATOM 3657 C CA . PHE B 1 176 ? 2.915 40.431 -35.654 1.00 15.97 176 PHE B CA 1
ATOM 3658 C C . PHE B 1 176 ? 2.175 39.108 -35.700 1.00 16.08 176 PHE B C 1
ATOM 3659 O O . PHE B 1 176 ? 0.994 39.039 -35.367 1.00 16.02 176 PHE B O 1
ATOM 3667 N N A SER B 1 177 ? 2.887 38.060 -36.110 0.50 15.51 177 SER B N 1
ATOM 3668 N N B SER B 1 177 ? 2.869 38.051 -36.100 0.50 15.84 177 SER B N 1
ATOM 3669 C CA A SER B 1 177 ? 2.386 36.690 -36.055 0.50 15.55 177 SER B CA 1
ATOM 3670 C CA B SER B 1 177 ? 2.323 36.711 -35.969 0.50 16.08 177 SER B CA 1
ATOM 3671 C C A SER B 1 177 ? 3.437 35.788 -35.388 0.50 15.30 177 SER B C 1
ATOM 3672 C C B SER B 1 177 ? 3.406 35.793 -35.387 0.50 15.60 177 SER B C 1
ATOM 3673 O O A SER B 1 177 ? 4.642 36.044 -35.519 0.50 14.96 177 SER B O 1
ATOM 3674 O O B SER B 1 177 ? 4.606 36.045 -35.575 0.50 15.27 177 SER B O 1
ATOM 3679 N N . PRO B 1 178 ? 2.990 34.744 -34.666 1.00 15.58 178 PRO B N 1
ATOM 3680 C CA . PRO B 1 178 ? 3.950 33.884 -33.996 1.00 15.71 178 PRO B CA 1
ATOM 3681 C C . PRO B 1 178 ? 5.027 33.329 -34.906 1.00 16.30 178 PRO B C 1
ATOM 3682 O O . PRO B 1 178 ? 6.156 33.174 -34.458 1.00 17.64 178 PRO B O 1
ATOM 3686 N N . GLU B 1 179 ? 4.706 33.040 -36.160 1.00 16.84 179 GLU B N 1
ATOM 3687 C CA . GLU B 1 179 ? 5.742 32.492 -37.031 1.00 17.22 179 GLU B CA 1
ATOM 3688 C C . GLU B 1 179 ? 6.901 33.467 -37.343 1.00 16.39 179 GLU B C 1
ATOM 3689 O O . GLU B 1 179 ? 7.929 33.033 -37.870 1.00 16.41 179 GLU B O 1
ATOM 3695 N N . PHE B 1 180 ? 6.773 34.747 -36.979 1.00 15.48 180 PHE B N 1
ATOM 3696 C CA . PHE B 1 180 ? 7.893 35.723 -37.115 1.00 15.37 180 PHE B CA 1
ATOM 3697 C C . PHE B 1 180 ? 9.148 35.331 -36.297 1.00 15.12 180 PHE B C 1
ATOM 3698 O O . PHE B 1 180 ? 10.288 35.715 -36.638 1.00 15.56 180 PHE B O 1
ATOM 3706 N N . VAL B 1 181 ? 8.929 34.599 -35.213 1.00 14.24 181 VAL B N 1
ATOM 3707 C CA . VAL B 1 181 ? 9.990 34.218 -34.260 1.00 13.98 181 VAL B CA 1
ATOM 3708 C C . VAL B 1 181 ? 10.087 32.693 -34.160 1.00 13.78 181 VAL B C 1
ATOM 3709 O O . VAL B 1 181 ? 9.103 32.010 -34.439 1.00 13.63 181 VAL B O 1
ATOM 3713 N N . ASP B 1 182 ? 11.248 32.144 -33.787 1.00 14.33 182 ASP B N 1
ATOM 3714 C CA . ASP B 1 182 ? 11.335 30.678 -33.665 1.00 14.10 182 ASP B CA 1
ATOM 3715 C C . ASP B 1 182 ? 10.445 30.189 -32.535 1.00 13.51 182 ASP B C 1
ATOM 3716 O O . ASP B 1 182 ? 9.654 29.253 -32.714 1.00 13.54 182 ASP B O 1
ATOM 3721 N N . VAL B 1 183 ? 10.572 30.822 -31.370 1.00 12.67 183 VAL B N 1
ATOM 3722 C CA . VAL B 1 183 ? 9.765 30.456 -30.196 1.00 12.05 183 VAL B CA 1
ATOM 3723 C C . VAL B 1 183 ? 9.054 31.677 -29.640 1.00 11.66 183 VAL B C 1
ATOM 3724 O O . VAL B 1 183 ? 9.692 32.692 -29.377 1.00 11.39 183 VAL B O 1
ATOM 3728 N N . LEU B 1 184 ? 7.726 31.576 -29.467 1.00 11.39 184 LEU B N 1
ATOM 3729 C CA . LEU B 1 184 ? 6.953 32.621 -28.804 1.00 11.42 184 LEU B CA 1
ATOM 3730 C C . LEU B 1 184 ? 6.470 32.018 -27.495 1.00 11.60 184 LEU B C 1
ATOM 3731 O O . LEU B 1 184 ? 5.852 30.937 -27.504 1.00 11.45 184 LEU B O 1
ATOM 3736 N N . LEU B 1 185 ? 6.758 32.688 -26.379 1.00 11.43 185 LEU B N 1
ATOM 3737 C CA . LEU B 1 185 ? 6.282 32.226 -25.094 1.00 11.64 185 LEU B CA 1
ATOM 3738 C C . LEU B 1 185 ? 5.263 33.241 -24.605 1.00 12.29 185 LEU B C 1
ATOM 3739 O O . LEU B 1 185 ? 5.610 34.390 -24.413 1.00 11.62 185 LEU B O 1
ATOM 3744 N N . LEU B 1 186 ? 4.010 32.803 -24.426 1.00 13.28 186 LEU B N 1
ATOM 3745 C CA . LEU B 1 186 ? 2.948 33.670 -23.900 1.00 14.53 186 LEU B CA 1
ATOM 3746 C C . LEU B 1 186 ? 2.551 33.144 -22.522 1.00 16.28 186 LEU B C 1
ATOM 3747 O O . LEU B 1 186 ? 1.789 32.174 -22.414 1.00 17.04 186 LEU B O 1
ATOM 3752 N N . SER B 1 187 ? 3.076 33.751 -21.467 1.00 17.50 187 SER B N 1
ATOM 3753 C CA . SER B 1 187 ? 2.779 33.242 -20.139 1.00 19.76 187 SER B CA 1
ATOM 3754 C C . SER B 1 187 ? 1.554 33.951 -19.546 1.00 20.65 187 SER B C 1
ATOM 3755 O O . SER B 1 187 ? 1.119 34.989 -20.052 1.00 20.26 187 SER B O 1
ATOM 3758 N N . ASN B 1 188 ? 0.989 33.374 -18.495 1.00 21.73 188 ASN B N 1
ATOM 3759 C CA . ASN B 1 188 ? -0.192 33.957 -17.849 1.00 24.03 188 ASN B CA 1
ATOM 3760 C C . ASN B 1 188 ? -0.152 33.718 -16.334 1.00 25.23 188 ASN B C 1
ATOM 3761 O O . ASN B 1 188 ? -1.109 33.231 -15.736 1.00 24.62 188 ASN B O 1
ATOM 3766 N N . GLY B 1 189 ? 0.978 34.054 -15.717 1.00 26.54 189 GLY B N 1
ATOM 3767 C CA . GLY B 1 189 ? 1.108 33.911 -14.265 1.00 28.89 189 GLY B CA 1
ATOM 3768 C C . GLY B 1 189 ? 1.050 32.449 -13.870 1.00 30.88 189 GLY B C 1
ATOM 3769 O O . GLY B 1 189 ? 1.649 31.607 -14.540 1.00 32.09 189 GLY B O 1
ATOM 3770 N N . PRO B 1 190 ? 0.318 32.126 -12.791 1.00 32.75 190 PRO B N 1
ATOM 3771 C CA . PRO B 1 190 ? 0.165 30.707 -12.424 1.00 32.44 190 PRO B CA 1
ATOM 3772 C C . PRO B 1 190 ? -0.809 29.929 -13.319 1.00 31.75 190 PRO B C 1
ATOM 3773 O O . PRO B 1 190 ? -0.929 28.712 -13.173 1.00 33.60 190 PRO B O 1
ATOM 3777 N N A GLU B 1 191 ? -1.482 30.626 -14.234 0.50 30.47 191 GLU B N 1
ATOM 3778 N N B GLU B 1 191 ? -1.492 30.628 -14.225 0.50 30.97 191 GLU B N 1
ATOM 3779 C CA A GLU B 1 191 ? -2.459 30.006 -15.138 0.50 28.45 191 GLU B CA 1
ATOM 3780 C CA B GLU B 1 191 ? -2.460 30.003 -15.135 0.50 29.21 191 GLU B CA 1
ATOM 3781 C C A GLU B 1 191 ? -1.806 29.452 -16.420 0.50 26.46 191 GLU B C 1
ATOM 3782 C C B GLU B 1 191 ? -1.810 29.458 -16.423 0.50 26.85 191 GLU B C 1
ATOM 3783 O O A GLU B 1 191 ? -0.672 29.815 -16.738 0.50 25.26 191 GLU B O 1
ATOM 3784 O O B GLU B 1 191 ? -0.680 29.830 -16.745 0.50 25.63 191 GLU B O 1
ATOM 3795 N N . PRO B 1 192 ? -2.522 28.566 -17.150 1.00 25.65 192 PRO B N 1
ATOM 3796 C CA . PRO B 1 192 ? -2.014 27.949 -18.396 1.00 23.75 192 PRO B CA 1
ATOM 3797 C C . PRO B 1 192 ? -1.472 28.942 -19.405 1.00 21.42 192 PRO B C 1
ATOM 3798 O O . PRO B 1 192 ? -2.053 30.002 -19.606 1.00 20.44 192 PRO B O 1
ATOM 3802 N N . GLY B 1 193 ? -0.356 28.583 -20.022 1.00 19.63 193 GLY B N 1
ATOM 3803 C CA . GLY B 1 193 ? 0.291 29.450 -20.991 1.00 18.12 193 GLY B CA 1
ATOM 3804 C C . GLY B 1 193 ? 0.259 28.873 -22.385 1.00 17.44 193 GLY B C 1
ATOM 3805 O O . GLY B 1 193 ? -0.174 27.733 -22.593 1.00 17.17 193 GLY B O 1
ATOM 3806 N N . LYS B 1 194 ? 0.686 29.673 -23.359 1.00 16.99 194 LYS B N 1
ATOM 3807 C CA . LYS B 1 194 ? 0.788 29.164 -24.725 1.00 16.85 194 LYS B CA 1
ATOM 3808 C C . LYS B 1 194 ? 2.195 29.351 -25.194 1.00 16.01 194 LYS B C 1
ATOM 3809 O O . LYS B 1 194 ? 2.843 30.309 -24.796 1.00 15.77 194 LYS B O 1
ATOM 3815 N N . ALA B 1 195 ? 2.670 28.431 -26.026 1.00 15.02 195 ALA B N 1
ATOM 3816 C CA . ALA B 1 195 ? 3.980 28.585 -26.659 1.00 14.66 195 ALA B CA 1
ATOM 3817 C C . ALA B 1 195 ? 3.895 28.149 -28.114 1.00 15.23 195 ALA B C 1
ATOM 3818 O O . ALA B 1 195 ? 3.098 27.254 -28.460 1.00 16.45 195 ALA B O 1
ATOM 3820 N N . PHE B 1 196 ? 4.659 28.807 -28.978 1.00 14.03 196 PHE B N 1
ATOM 3821 C CA . PHE B 1 196 ? 4.662 28.444 -30.389 1.00 14.04 196 PHE B CA 1
ATOM 3822 C C . PHE B 1 196 ? 6.068 28.121 -30.796 1.00 13.62 196 PHE B C 1
ATOM 3823 O O . PHE B 1 196 ? 6.976 28.827 -30.411 1.00 13.38 196 PHE B O 1
ATOM 3831 N N . LEU B 1 197 ? 6.242 27.024 -31.529 1.00 13.83 197 LEU B N 1
ATOM 3832 C CA . LEU B 1 197 ? 7.527 26.678 -32.101 1.00 13.79 197 LEU B CA 1
ATOM 3833 C C . LEU B 1 197 ? 7.335 26.737 -33.599 1.00 14.75 197 LEU B C 1
ATOM 3834 O O . LEU B 1 197 ? 6.604 25.917 -34.160 1.00 13.97 197 LEU B O 1
ATOM 3839 N N . HIS B 1 198 ? 7.960 27.723 -34.242 1.00 15.58 198 HIS B N 1
ATOM 3840 C CA . HIS B 1 198 ? 7.732 27.959 -35.676 1.00 17.68 198 HIS B CA 1
ATOM 3841 C C . HIS B 1 198 ? 6.230 28.004 -36.003 1.00 18.00 198 HIS B C 1
ATOM 3842 O O . HIS B 1 198 ? 5.770 27.391 -36.983 1.00 19.06 198 HIS B O 1
ATOM 3849 N N . GLY B 1 199 ? 5.468 28.713 -35.172 1.00 16.98 199 GLY B N 1
ATOM 3850 C CA . GLY B 1 199 ? 4.036 28.896 -35.396 1.00 17.62 199 GLY B CA 1
ATOM 3851 C C . GLY B 1 199 ? 3.148 27.744 -34.958 1.00 17.53 199 GLY B C 1
ATOM 3852 O O . GLY B 1 199 ? 1.922 27.860 -35.016 1.00 17.75 199 GLY B O 1
ATOM 3853 N N . ARG B 1 200 ? 3.759 26.649 -34.510 1.00 16.99 200 ARG B N 1
ATOM 3854 C CA . ARG B 1 200 ? 3.016 25.475 -34.031 1.00 17.34 200 ARG B CA 1
ATOM 3855 C C . ARG B 1 200 ? 2.699 25.617 -32.559 1.00 16.44 200 ARG B C 1
ATOM 3856 O O . ARG B 1 200 ? 3.591 25.752 -31.749 1.00 15.27 200 ARG B O 1
ATOM 3864 N N . GLU B 1 201 ? 1.408 25.595 -32.226 1.00 15.99 201 GLU B N 1
ATOM 3865 C CA . GLU B 1 201 ? 0.948 25.897 -30.885 1.00 16.16 201 GLU B CA 1
ATOM 3866 C C . GLU B 1 201 ? 1.098 24.733 -29.898 1.00 15.53 201 GLU B C 1
ATOM 3867 O O . GLU B 1 201 ? 0.818 23.567 -30.219 1.00 14.15 201 GLU B O 1
ATOM 3873 N N . TYR B 1 202 ? 1.580 25.077 -28.709 1.00 14.83 202 TYR B N 1
ATOM 3874 C CA . TYR B 1 202 ? 1.621 24.189 -27.566 1.00 15.31 202 TYR B CA 1
ATOM 3875 C C . TYR B 1 202 ? 0.958 24.910 -26.412 1.00 15.68 202 TYR B C 1
ATOM 3876 O O . TYR B 1 202 ? 0.898 26.150 -26.390 1.00 17.15 202 TYR B O 1
ATOM 3885 N N . THR B 1 203 ? 0.459 24.152 -25.446 1.00 15.97 203 THR B N 1
ATOM 3886 C CA . THR B 1 203 ? 0.066 24.757 -24.175 1.00 15.87 203 THR B CA 1
ATOM 3887 C C . THR B 1 203 ? 1.007 24.249 -23.097 1.00 16.41 203 THR B C 1
ATOM 3888 O O . THR B 1 203 ? 1.603 23.191 -23.244 1.00 16.26 203 THR B O 1
ATOM 3892 N N . PHE B 1 204 ? 1.136 25.001 -22.018 1.00 17.33 204 PHE B N 1
ATOM 3893 C CA . PHE B 1 204 ? 1.890 24.538 -20.855 1.00 18.96 204 PHE B CA 1
ATOM 3894 C C . PHE B 1 204 ? 1.201 25.011 -19.569 1.00 20.47 204 PHE B C 1
ATOM 3895 O O . PHE B 1 204 ? 0.568 26.074 -19.542 1.00 20.93 204 PHE B O 1
ATOM 3903 N N . GLU B 1 205 ? 1.266 24.201 -18.519 1.00 23.38 205 GLU B N 1
ATOM 3904 C CA . GLU B 1 205 ? 0.614 24.565 -17.262 1.00 27.71 205 GLU B CA 1
ATOM 3905 C C . GLU B 1 205 ? 1.698 24.687 -16.206 1.00 30.44 205 GLU B C 1
ATOM 3906 O O . GLU B 1 205 ? 2.256 23.669 -15.788 1.00 30.89 205 GLU B O 1
ATOM 3912 N N . PRO B 1 206 ? 2.012 25.927 -15.784 1.00 31.89 206 PRO B N 1
ATOM 3913 C CA . PRO B 1 206 ? 2.982 26.170 -14.709 1.00 33.72 206 PRO B CA 1
ATOM 3914 C C . PRO B 1 206 ? 2.648 25.432 -13.413 1.00 35.66 206 PRO B C 1
ATOM 3915 O O . PRO B 1 206 ? 1.530 24.951 -13.233 1.00 34.75 206 PRO B O 1
ATOM 3919 N N . VAL B 1 207 ? 3.639 25.330 -12.537 1.00 39.73 207 VAL B N 1
ATOM 3920 C CA . VAL B 1 207 ? 3.540 24.506 -11.343 1.00 45.51 207 VAL B CA 1
ATOM 3921 C C . VAL B 1 207 ? 3.086 25.322 -10.123 1.00 50.97 207 VAL B C 1
ATOM 3922 O O . VAL B 1 207 ? 3.753 26.287 -9.731 1.00 51.76 207 VAL B O 1
ATOM 3926 N N . HIS B 1 208 ? 1.946 24.910 -9.551 1.00 57.59 208 HIS B N 1
ATOM 3927 C CA . HIS B 1 208 ? 1.189 25.627 -8.488 1.00 63.07 208 HIS B CA 1
ATOM 3928 C C . HIS B 1 208 ? 0.996 27.137 -8.696 1.00 64.98 208 HIS B C 1
ATOM 3929 O O . HIS B 1 208 ? 1.779 27.965 -8.225 1.00 66.56 208 HIS B O 1
ATOM 3936 N N . SER B 1 214 ? 5.908 36.622 -6.842 1.00 37.37 214 SER B N 1
ATOM 3937 C CA . SER B 1 214 ? 5.924 36.535 -8.309 1.00 35.98 214 SER B CA 1
ATOM 3938 C C . SER B 1 214 ? 6.849 37.563 -8.983 1.00 32.59 214 SER B C 1
ATOM 3939 O O . SER B 1 214 ? 7.017 37.537 -10.198 1.00 30.99 214 SER B O 1
ATOM 3942 N N . THR B 1 215 ? 7.420 38.470 -8.194 1.00 31.51 215 THR B N 1
ATOM 3943 C CA . THR B 1 215 ? 8.324 39.515 -8.692 1.00 28.34 215 THR B CA 1
ATOM 3944 C C . THR B 1 215 ? 9.447 38.937 -9.559 1.00 26.14 215 THR B C 1
ATOM 3945 O O . THR B 1 215 ? 10.241 38.134 -9.080 1.00 25.61 215 THR B O 1
ATOM 3949 N N . GLY B 1 216 ? 9.507 39.365 -10.818 1.00 24.21 216 GLY B N 1
ATOM 3950 C CA . GLY B 1 216 ? 10.556 38.930 -11.748 1.00 20.88 216 GLY B CA 1
ATOM 3951 C C . GLY B 1 216 ? 10.333 37.572 -12.400 1.00 19.65 216 GLY B C 1
ATOM 3952 O O . GLY B 1 216 ? 11.180 37.098 -13.164 1.00 17.62 216 GLY B O 1
ATOM 3953 N N . ALA B 1 217 ? 9.197 36.936 -12.125 1.00 18.92 217 ALA B N 1
ATOM 3954 C CA . ALA B 1 217 ? 8.982 35.575 -12.653 1.00 18.28 217 ALA B CA 1
ATOM 3955 C C . ALA B 1 217 ? 9.110 35.488 -14.173 1.00 17.57 217 ALA B C 1
ATOM 3956 O O . ALA B 1 217 ? 9.820 34.619 -14.671 1.00 17.57 217 ALA B O 1
ATOM 3958 N N . GLY B 1 218 ? 8.442 36.381 -14.907 1.00 16.21 218 GLY B N 1
ATOM 3959 C CA . GLY B 1 218 ? 8.507 36.369 -16.382 1.00 15.29 218 GLY B CA 1
ATOM 3960 C C . GLY B 1 218 ? 9.929 36.538 -16.908 1.00 15.05 218 GLY B C 1
ATOM 3961 O O . GLY B 1 218 ? 10.301 35.953 -17.921 1.00 14.45 218 GLY B O 1
ATOM 3962 N N . ASP B 1 219 ? 10.736 37.309 -16.183 1.00 14.63 219 ASP B N 1
ATOM 3963 C CA . ASP B 1 219 ? 12.122 37.569 -16.569 1.00 15.41 219 ASP B CA 1
ATOM 3964 C C . ASP B 1 219 ? 13.005 36.346 -16.311 1.00 14.64 219 ASP B C 1
ATOM 3965 O O . ASP B 1 219 ? 13.850 35.990 -17.140 1.00 14.09 219 ASP B O 1
ATOM 3970 N N . VAL B 1 220 ? 12.793 35.708 -15.164 1.00 14.52 220 VAL B N 1
ATOM 3971 C CA . VAL B 1 220 ? 13.471 34.462 -14.815 1.00 14.66 220 VAL B CA 1
ATOM 3972 C C . VAL B 1 220 ? 13.079 33.376 -15.828 1.00 14.36 220 VAL B C 1
ATOM 3973 O O . VAL B 1 220 ? 13.942 32.635 -16.309 1.00 14.22 220 VAL B O 1
ATOM 3977 N N . PHE B 1 221 ? 11.787 33.312 -16.168 1.00 13.92 221 PHE B N 1
ATOM 3978 C CA . PHE B 1 221 ? 11.287 32.316 -17.137 1.00 13.94 221 PHE B CA 1
ATOM 3979 C C . PHE B 1 221 ? 11.950 32.474 -18.496 1.00 13.50 221 PHE B C 1
ATOM 3980 O O . PHE B 1 221 ? 12.457 31.489 -19.082 1.00 12.83 221 PHE B O 1
ATOM 3988 N N . LEU B 1 222 ? 12.002 33.706 -18.988 1.00 12.86 222 LEU B N 1
ATOM 3989 C CA . LEU B 1 222 ? 12.686 33.928 -20.262 1.00 12.77 222 LEU B CA 1
ATOM 3990 C C . LEU B 1 222 ? 14.171 33.580 -20.194 1.00 12.56 222 LEU B C 1
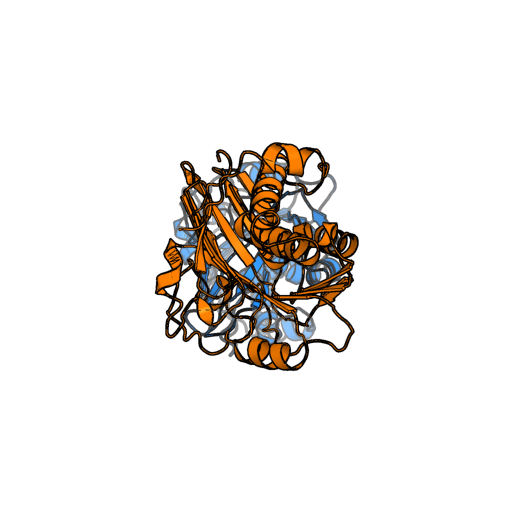ATOM 3991 O O . LEU B 1 222 ? 14.705 32.977 -21.140 1.00 12.46 222 LEU B O 1
ATOM 3996 N N . GLY B 1 223 ? 14.835 33.986 -19.114 1.00 12.38 223 GLY B N 1
ATOM 3997 C CA . GLY B 1 223 ? 16.275 33.738 -18.978 1.00 12.57 223 GLY B CA 1
ATOM 3998 C C . GLY B 1 223 ? 16.548 32.244 -18.924 1.00 12.35 223 GLY B C 1
ATOM 3999 O O . GLY B 1 223 ? 17.429 31.733 -19.625 1.00 12.68 223 GLY B O 1
ATOM 4000 N N . ALA B 1 224 ? 15.774 31.542 -18.103 1.00 12.29 224 ALA B N 1
ATOM 4001 C CA . ALA B 1 224 ? 15.921 30.090 -17.959 1.00 12.33 224 ALA B CA 1
ATOM 4002 C C . ALA B 1 224 ? 15.607 29.374 -19.285 1.00 12.48 224 ALA B C 1
ATOM 4003 O O . ALA B 1 224 ? 16.321 28.426 -19.685 1.00 12.46 224 ALA B O 1
ATOM 4005 N N . PHE B 1 225 ? 14.544 29.817 -19.958 1.00 11.96 225 PHE B N 1
ATOM 4006 C CA . PHE B 1 225 ? 14.180 29.173 -21.224 1.00 12.28 225 PHE B CA 1
ATOM 4007 C C . PHE B 1 225 ? 15.321 29.352 -22.237 1.00 12.16 225 PHE B C 1
ATOM 4008 O O . PHE B 1 225 ? 15.681 28.414 -22.923 1.00 12.73 225 PHE B O 1
ATOM 4016 N N . THR B 1 226 ? 15.863 30.559 -22.297 1.00 11.83 226 THR B N 1
ATOM 4017 C CA . THR B 1 226 ? 16.968 30.868 -23.199 1.00 11.92 226 THR B CA 1
ATOM 4018 C C . THR B 1 226 ? 18.116 29.938 -22.875 1.00 12.12 226 THR B C 1
ATOM 4019 O O . THR B 1 226 ? 18.709 29.335 -23.776 1.00 13.04 226 THR B O 1
ATOM 4023 N N . GLY B 1 227 ? 18.396 29.779 -21.584 1.00 12.27 227 GLY B N 1
ATOM 4024 C CA . GLY B 1 227 ? 19.437 28.843 -21.137 1.00 12.66 227 GLY B CA 1
ATOM 4025 C C . GLY B 1 227 ? 19.203 27.392 -21.563 1.00 12.80 227 GLY B C 1
ATOM 4026 O O . GLY B 1 227 ? 20.071 26.745 -22.165 1.00 13.03 227 GLY B O 1
ATOM 4027 N N . PHE B 1 228 ? 18.035 26.865 -21.252 1.00 12.86 228 PHE B N 1
ATOM 4028 C CA . PHE B 1 228 ? 17.752 25.476 -21.587 1.00 13.46 228 PHE B CA 1
ATOM 4029 C C . PHE B 1 228 ? 17.639 25.236 -23.095 1.00 13.60 228 PHE B C 1
ATOM 4030 O O . PHE B 1 228 ? 18.075 24.185 -23.605 1.00 14.10 228 PHE B O 1
ATOM 4038 N N . TYR B 1 229 ? 17.073 26.204 -23.811 1.00 13.95 229 TYR B N 1
ATOM 4039 C CA . TYR B 1 229 ? 16.907 26.074 -25.266 1.00 14.67 229 TYR B CA 1
ATOM 4040 C C . TYR B 1 229 ? 18.263 25.960 -25.950 1.00 15.81 229 TYR B C 1
ATOM 4041 O O . TYR B 1 229 ? 18.389 25.348 -27.014 1.00 15.57 229 TYR B O 1
ATOM 4050 N N . SER B 1 230 ? 19.282 26.528 -25.308 1.00 17.00 230 SER B N 1
ATOM 4051 C CA . SER B 1 230 ? 20.660 26.447 -25.776 1.00 19.12 230 SER B CA 1
ATOM 4052 C C . SER B 1 230 ? 21.300 25.067 -25.603 1.00 19.60 230 SER B C 1
ATOM 4053 O O . SER B 1 230 ? 22.397 24.833 -26.122 1.00 21.05 230 SER B O 1
ATOM 4056 N N . GLN B 1 231 ? 20.624 24.154 -24.908 1.00 18.49 231 GLN B N 1
ATOM 4057 C CA . GLN B 1 231 ? 21.164 22.803 -24.675 1.00 18.42 231 GLN B CA 1
ATOM 4058 C C . GLN B 1 231 ? 20.176 21.641 -24.876 1.00 17.76 231 GLN B C 1
ATOM 4059 O O . GLN B 1 231 ? 20.584 20.473 -24.928 1.00 17.32 231 GLN B O 1
ATOM 4065 N N . CYS B 1 232 ? 18.880 21.917 -24.978 1.00 16.58 232 CYS B N 1
ATOM 4066 C CA . CYS B 1 232 ? 17.944 20.813 -25.169 1.00 16.43 232 CYS B CA 1
ATOM 4067 C C . CYS B 1 232 ? 16.720 21.198 -25.999 1.00 14.70 232 CYS B C 1
ATOM 4068 O O . CYS B 1 232 ? 16.481 22.374 -26.203 1.00 14.02 232 CYS B O 1
ATOM 4071 N N . PRO B 1 233 ? 15.967 20.196 -26.477 1.00 14.04 233 PRO B N 1
ATOM 4072 C CA . PRO B 1 233 ? 14.821 20.474 -27.343 1.00 13.36 233 PRO B CA 1
ATOM 4073 C C . PRO B 1 233 ? 13.735 21.273 -26.632 1.00 12.83 233 PRO B C 1
ATOM 4074 O O . PRO B 1 233 ? 13.672 21.304 -25.400 1.00 12.37 233 PRO B O 1
ATOM 4078 N N . PHE B 1 234 ? 12.890 21.892 -27.459 1.00 12.63 234 PHE B N 1
ATOM 4079 C CA . PHE B 1 234 ? 11.832 22.793 -27.060 1.00 12.18 234 PHE B CA 1
ATOM 4080 C C . PHE B 1 234 ? 10.977 22.312 -25.887 1.00 12.20 234 PHE B C 1
ATOM 4081 O O . PHE B 1 234 ? 10.834 23.039 -24.898 1.00 11.48 234 PHE B O 1
ATOM 4089 N N . VAL B 1 235 ? 10.413 21.105 -25.988 1.00 12.39 235 VAL B N 1
ATOM 4090 C CA . VAL B 1 235 ? 9.444 20.672 -24.944 1.00 12.85 235 VAL B CA 1
ATOM 4091 C C . VAL B 1 235 ? 10.148 20.546 -23.589 1.00 12.80 235 VAL B C 1
ATOM 4092 O O . VAL B 1 235 ? 9.654 21.044 -22.566 1.00 12.96 235 VAL B O 1
ATOM 4096 N N A GLN B 1 236 ? 11.310 19.895 -23.590 0.50 12.81 236 GLN B N 1
ATOM 4097 N N B GLN B 1 236 ? 11.311 19.907 -23.572 0.50 12.77 236 GLN B N 1
ATOM 4098 C CA A GLN B 1 236 ? 12.104 19.755 -22.368 0.50 13.07 236 GLN B CA 1
ATOM 4099 C CA B GLN B 1 236 ? 12.050 19.774 -22.316 0.50 12.94 236 GLN B CA 1
ATOM 4100 C C A GLN B 1 236 ? 12.555 21.115 -21.835 0.50 12.69 236 GLN B C 1
ATOM 4101 C C B GLN B 1 236 ? 12.582 21.119 -21.819 0.50 12.62 236 GLN B C 1
ATOM 4102 O O A GLN B 1 236 ? 12.546 21.336 -20.627 0.50 12.53 236 GLN B O 1
ATOM 4103 O O B GLN B 1 236 ? 12.648 21.342 -20.614 0.50 12.48 236 GLN B O 1
ATOM 4114 N N . ALA B 1 237 ? 12.946 22.014 -22.740 1.00 12.14 237 ALA B N 1
ATOM 4115 C CA . ALA B 1 237 ? 13.371 23.373 -22.380 1.00 12.00 237 ALA B CA 1
ATOM 4116 C C . ALA B 1 237 ? 12.237 24.108 -21.675 1.00 11.90 237 ALA B C 1
ATOM 4117 O O . ALA B 1 237 ? 12.467 24.797 -20.700 1.00 11.92 237 ALA B O 1
ATOM 4119 N N . LEU B 1 238 ? 11.028 23.948 -22.208 1.00 11.87 238 LEU B N 1
ATOM 4120 C CA . LEU B 1 238 ? 9.855 24.605 -21.636 1.00 12.43 238 LEU B CA 1
ATOM 4121 C C . LEU B 1 238 ? 9.516 24.082 -20.238 1.00 12.65 238 LEU B C 1
ATOM 4122 O O . LEU B 1 238 ? 9.239 24.876 -19.299 1.00 12.53 238 LEU B O 1
ATOM 4127 N N . LYS B 1 239 ? 9.513 22.758 -20.102 1.00 12.90 239 LYS B N 1
ATOM 4128 C CA . LYS B 1 239 ? 9.253 22.124 -18.812 1.00 13.60 239 LYS B CA 1
ATOM 4129 C C . LYS B 1 239 ? 10.300 22.587 -17.793 1.00 13.32 239 LYS B C 1
ATOM 4130 O O . LYS B 1 239 ? 9.962 23.010 -16.680 1.00 13.54 239 LYS B O 1
ATOM 4136 N N . ARG B 1 240 ? 11.571 22.530 -18.188 1.00 12.84 240 ARG B N 1
ATOM 4137 C CA . ARG B 1 240 ? 12.653 22.901 -17.275 1.00 12.79 240 ARG B CA 1
ATOM 4138 C C . ARG B 1 240 ? 12.637 24.385 -16.926 1.00 12.70 240 ARG B C 1
ATOM 4139 O O . ARG B 1 240 ? 12.917 24.751 -15.779 1.00 13.40 240 ARG B O 1
ATOM 4147 N N . ALA B 1 241 ? 12.294 25.238 -17.896 1.00 12.59 241 ALA B N 1
ATOM 4148 C CA . ALA B 1 241 ? 12.247 26.677 -17.641 1.00 12.61 241 ALA B CA 1
ATOM 4149 C C . ALA B 1 241 ? 11.150 27.005 -16.629 1.00 12.80 241 ALA B C 1
ATOM 4150 O O . ALA B 1 241 ? 11.380 27.771 -15.693 1.00 12.90 241 ALA B O 1
ATOM 4152 N N . ALA B 1 242 ? 9.977 26.396 -16.819 1.00 12.92 242 ALA B N 1
ATOM 4153 C CA . ALA B 1 242 ? 8.877 26.525 -15.856 1.00 13.38 242 ALA B CA 1
ATOM 4154 C C . ALA B 1 242 ? 9.294 26.055 -14.453 1.00 13.89 242 ALA B C 1
ATOM 4155 O O . ALA B 1 242 ? 8.972 26.713 -13.457 1.00 13.95 242 ALA B O 1
ATOM 4157 N N . ALA B 1 243 ? 9.991 24.916 -14.378 1.00 13.75 243 ALA B N 1
ATOM 4158 C CA . ALA B 1 243 ? 10.376 24.335 -13.099 1.00 14.33 243 ALA B CA 1
ATOM 4159 C C . ALA B 1 243 ? 11.439 25.209 -12.423 1.00 14.42 243 ALA B C 1
ATOM 4160 O O . ALA B 1 243 ? 11.364 25.469 -11.221 1.00 14.44 243 ALA B O 1
ATOM 4162 N N . PHE B 1 244 ? 12.395 25.691 -13.216 1.00 14.27 244 PHE B N 1
ATOM 4163 C CA . PHE B 1 244 ? 13.430 26.617 -12.753 1.00 14.67 244 PHE B CA 1
ATOM 4164 C C . PHE B 1 244 ? 12.798 27.892 -12.153 1.00 15.00 244 PHE B C 1
ATOM 4165 O O . PHE B 1 244 ? 13.224 28.374 -11.099 1.00 15.55 244 PHE B O 1
ATOM 4173 N N . THR B 1 245 ? 11.772 28.415 -12.819 1.00 15.16 245 THR B N 1
ATOM 4174 C CA . THR B 1 245 ? 11.098 29.643 -12.375 1.00 15.69 245 THR B CA 1
ATOM 4175 C C . THR B 1 245 ? 10.415 29.396 -11.031 1.00 16.58 245 THR B C 1
ATOM 4176 O O . THR B 1 245 ? 10.546 30.199 -10.101 1.00 17.58 245 THR B O 1
ATOM 4180 N N . ALA B 1 246 ? 9.704 28.279 -10.936 1.00 17.45 246 ALA B N 1
ATOM 4181 C CA . ALA B 1 246 ? 9.039 27.893 -9.690 1.00 18.03 246 ALA B CA 1
ATOM 4182 C C . ALA B 1 246 ? 10.030 27.758 -8.537 1.00 18.86 246 ALA B C 1
ATOM 4183 O O . ALA B 1 246 ? 9.741 28.188 -7.393 1.00 19.46 246 ALA B O 1
ATOM 4185 N N . LEU B 1 247 ? 11.174 27.135 -8.805 1.00 18.69 247 LEU B N 1
ATOM 4186 C CA . LEU B 1 247 ? 12.206 26.978 -7.789 1.00 20.19 247 LEU B CA 1
ATOM 4187 C C . LEU B 1 247 ? 12.864 28.301 -7.420 1.00 21.23 247 LEU B C 1
ATOM 4188 O O . LEU B 1 247 ? 13.215 28.523 -6.268 1.00 21.87 247 LEU B O 1
ATOM 4193 N N . PHE B 1 248 ? 13.022 29.183 -8.402 1.00 21.32 248 PHE B N 1
ATOM 4194 C CA . PHE B 1 248 ? 13.481 30.547 -8.117 1.00 23.35 248 PHE B CA 1
ATOM 4195 C C . PHE B 1 248 ? 12.504 31.290 -7.182 1.00 23.00 248 PHE B C 1
ATOM 4196 O O . PHE B 1 248 ? 12.931 31.981 -6.260 1.00 23.44 248 PHE B O 1
ATOM 4204 N N . LEU B 1 249 ? 11.207 31.177 -7.454 1.00 23.76 249 LEU B N 1
ATOM 4205 C CA . LEU B 1 249 ? 10.193 31.907 -6.682 1.00 25.11 249 LEU B CA 1
ATOM 4206 C C . LEU B 1 249 ? 10.106 31.401 -5.247 1.00 27.60 249 LEU B C 1
ATOM 4207 O O . LEU B 1 249 ? 9.876 32.184 -4.316 1.00 27.67 249 LEU B O 1
ATOM 4212 N N . LYS B 1 250 ? 10.299 30.096 -5.072 1.00 29.10 250 LYS B N 1
ATOM 4213 C CA . LYS B 1 250 ? 10.296 29.501 -3.734 1.00 33.07 250 LYS B CA 1
ATOM 4214 C C . LYS B 1 250 ? 11.457 30.062 -2.913 1.00 34.80 250 LYS B C 1
ATOM 4215 O O . LYS B 1 250 ? 11.282 30.484 -1.774 1.00 35.47 250 LYS B O 1
ATOM 4221 N N . ASN B 1 251 ? 12.629 30.094 -3.538 1.00 37.05 251 ASN B N 1
ATOM 4222 C CA . ASN B 1 251 ? 13.895 30.417 -2.899 1.00 38.25 251 ASN B CA 1
ATOM 4223 C C . ASN B 1 251 ? 14.235 31.916 -2.912 1.00 38.20 251 ASN B C 1
ATOM 4224 O O . ASN B 1 251 ? 14.978 32.398 -2.057 1.00 38.73 251 ASN B O 1
ATOM 4229 N N . ARG B 1 252 ? 13.692 32.641 -3.889 1.00 35.85 252 ARG B N 1
ATOM 4230 C CA . ARG B 1 252 ? 14.192 33.976 -4.265 1.00 35.88 252 ARG B CA 1
ATOM 4231 C C . ARG B 1 252 ? 15.696 33.914 -4.527 1.00 35.26 252 ARG B C 1
ATOM 4232 O O . ARG B 1 252 ? 16.437 34.839 -4.205 1.00 35.10 252 ARG B O 1
ATOM 4240 N N . SER B 1 253 ? 16.139 32.799 -5.107 1.00 34.93 253 SER B N 1
ATOM 4241 C CA . SER B 1 253 ? 17.530 32.630 -5.512 1.00 36.38 253 SER B CA 1
ATOM 4242 C C . SER B 1 253 ? 17.619 31.584 -6.620 1.00 36.48 253 SER B C 1
ATOM 4243 O O . SER B 1 253 ? 16.667 30.839 -6.852 1.00 35.14 253 SER B O 1
ATOM 4246 N N . VAL B 1 254 ? 18.760 31.547 -7.303 1.00 37.60 254 VAL B N 1
ATOM 4247 C CA . VAL B 1 254 ? 19.022 30.535 -8.327 1.00 38.41 254 VAL B CA 1
ATOM 4248 C C . VAL B 1 254 ? 19.929 29.449 -7.743 1.00 39.79 254 VAL B C 1
ATOM 4249 O O . VAL B 1 254 ? 20.782 28.883 -8.430 1.00 41.74 254 VAL B O 1
ATOM 4253 N N . ASP B 1 255 ? 19.693 29.154 -6.468 1.00 40.40 255 ASP B N 1
ATOM 4254 C CA . ASP B 1 255 ? 20.495 28.226 -5.682 1.00 41.77 255 ASP B CA 1
ATOM 4255 C C . ASP B 1 255 ? 19.698 26.949 -5.356 1.00 39.02 255 ASP B C 1
ATOM 4256 O O . ASP B 1 255 ? 19.196 26.773 -4.237 1.00 40.63 255 ASP B O 1
ATOM 4261 N N . PHE B 1 256 ? 19.580 26.078 -6.360 1.00 33.38 256 PHE B N 1
ATOM 4262 C CA . PHE B 1 256 ? 18.915 24.765 -6.265 1.00 30.11 256 PHE B CA 1
ATOM 4263 C C . PHE B 1 256 ? 19.554 23.872 -7.320 1.00 27.98 256 PHE B C 1
ATOM 4264 O O . PHE B 1 256 ? 20.231 24.373 -8.217 1.00 29.51 256 PHE B O 1
ATOM 4272 N N . SER B 1 257 ? 19.304 22.568 -7.261 1.00 25.44 257 SER B N 1
ATOM 4273 C CA . SER B 1 257 ? 20.001 21.623 -8.136 1.00 23.63 257 SER B CA 1
ATOM 4274 C C . SER B 1 257 ? 19.253 21.351 -9.434 1.00 22.32 257 SER B C 1
ATOM 4275 O O . SER B 1 257 ? 18.053 21.625 -9.541 1.00 21.15 257 SER B O 1
ATOM 4278 N N A MET B 1 258 ? 19.973 20.797 -10.408 0.50 21.50 258 MET B N 1
ATOM 4279 N N B MET B 1 258 ? 19.943 20.795 -10.424 0.50 22.65 258 MET B N 1
ATOM 4280 C CA A MET B 1 258 ? 19.372 20.381 -11.669 0.50 20.70 258 MET B CA 1
ATOM 4281 C CA B MET B 1 258 ? 19.258 20.437 -11.663 0.50 22.61 258 MET B CA 1
ATOM 4282 C C A MET B 1 258 ? 18.428 19.209 -11.424 0.50 20.83 258 MET B C 1
ATOM 4283 C C B MET B 1 258 ? 18.458 19.138 -11.505 0.50 22.11 258 MET B C 1
ATOM 4284 O O A MET B 1 258 ? 17.360 19.125 -12.028 0.50 20.26 258 MET B O 1
ATOM 4285 O O B MET B 1 258 ? 17.505 18.901 -12.250 0.50 21.77 258 MET B O 1
ATOM 4294 N N . ASP B 1 259 ? 18.814 18.318 -10.511 1.00 21.58 259 ASP B N 1
ATOM 4295 C CA . ASP B 1 259 ? 17.950 17.199 -10.127 1.00 21.64 259 ASP B CA 1
ATOM 4296 C C . ASP B 1 259 ? 16.605 17.736 -9.641 1.00 20.88 259 ASP B C 1
ATOM 4297 O O . ASP B 1 259 ? 15.567 17.160 -9.941 1.00 20.18 259 ASP B O 1
ATOM 4302 N N . ASP B 1 260 ? 16.640 18.825 -8.868 1.00 20.54 260 ASP B N 1
ATOM 4303 C CA . ASP B 1 260 ? 15.400 19.466 -8.415 1.00 20.43 260 ASP B CA 1
ATOM 4304 C C . ASP B 1 260 ? 14.578 19.968 -9.595 1.00 19.60 260 ASP B C 1
ATOM 4305 O O . ASP B 1 260 ? 13.352 19.767 -9.643 1.00 19.40 260 ASP B O 1
ATOM 4310 N N . VAL B 1 261 ? 15.253 20.646 -10.528 1.00 18.55 261 VAL B N 1
ATOM 4311 C CA . VAL B 1 261 ? 14.593 21.178 -11.728 1.00 18.37 261 VAL B CA 1
ATOM 4312 C C . VAL B 1 261 ? 13.934 20.020 -12.488 1.00 19.04 261 VAL B C 1
ATOM 4313 O O . VAL B 1 261 ? 12.767 20.103 -12.867 1.00 18.23 261 VAL B O 1
ATOM 4317 N N . ASN B 1 262 ? 14.672 18.931 -12.671 1.00 20.24 262 ASN B N 1
ATOM 4318 C CA . ASN B 1 262 ? 14.137 17.796 -13.418 1.00 21.34 262 ASN B CA 1
ATOM 4319 C C . ASN B 1 262 ? 12.946 17.100 -12.771 1.00 22.25 262 ASN B C 1
ATOM 4320 O O . ASN B 1 262 ? 11.993 16.741 -13.468 1.00 22.69 262 ASN B O 1
ATOM 4325 N N . GLU B 1 263 ? 12.985 16.927 -11.450 1.00 22.50 263 GLU B N 1
ATOM 4326 C CA . GLU B 1 263 ? 11.857 16.301 -10.734 1.00 23.49 263 GLU B CA 1
ATOM 4327 C C . GLU B 1 263 ? 10.598 17.129 -10.925 1.00 22.74 263 GLU B C 1
ATOM 4328 O O . GLU B 1 263 ? 9.517 16.570 -11.186 1.00 22.86 263 GLU B O 1
ATOM 4334 N N . LEU B 1 264 ? 10.737 18.453 -10.816 1.00 20.85 264 LEU B N 1
ATOM 4335 C CA . LEU B 1 264 ? 9.581 19.337 -10.969 1.00 20.44 264 LEU B CA 1
ATOM 4336 C C . LEU B 1 264 ? 9.139 19.426 -12.442 1.00 19.51 264 LEU B C 1
ATOM 4337 O O . LEU B 1 264 ? 7.937 19.411 -12.731 1.00 18.95 264 LEU B O 1
ATOM 4342 N N . ALA B 1 265 ? 10.107 19.463 -13.355 1.00 19.08 265 ALA B N 1
ATOM 4343 C CA . ALA B 1 265 ? 9.807 19.556 -14.786 1.00 19.26 265 ALA B CA 1
ATOM 4344 C C . ALA B 1 265 ? 8.868 18.454 -15.260 1.00 20.41 265 ALA B C 1
ATOM 4345 O O . ALA B 1 265 ? 8.018 18.697 -16.115 1.00 19.40 265 ALA B O 1
ATOM 4347 N N . MET B 1 266 ? 9.014 17.242 -14.717 1.00 22.14 266 MET B N 1
ATOM 4348 C CA . MET B 1 266 ? 8.125 16.136 -15.088 1.00 23.31 266 MET B CA 1
ATOM 4349 C C . MET B 1 266 ? 6.647 16.462 -14.847 1.00 23.80 266 MET B C 1
ATOM 4350 O O . MET B 1 266 ? 5.762 16.003 -15.584 1.00 24.88 266 MET B O 1
ATOM 4355 N N . LYS B 1 267 ? 6.389 17.290 -13.848 1.00 22.85 267 LYS B N 1
ATOM 4356 C CA A LYS B 1 267 ? 5.010 17.628 -13.468 0.50 23.34 267 LYS B CA 1
ATOM 4357 C CA B LYS B 1 267 ? 5.017 17.633 -13.449 0.50 23.35 267 LYS B CA 1
ATOM 4358 C C . LYS B 1 267 ? 4.445 18.799 -14.256 1.00 22.62 267 LYS B C 1
ATOM 4359 O O . LYS B 1 267 ? 3.279 19.164 -14.101 1.00 23.59 267 LYS B O 1
ATOM 4370 N N . VAL B 1 268 ? 5.270 19.392 -15.115 1.00 20.66 268 VAL B N 1
ATOM 4371 C CA . VAL B 1 268 ? 4.811 20.493 -15.939 1.00 19.17 268 VAL B CA 1
ATOM 4372 C C . VAL B 1 268 ? 4.271 19.899 -17.238 1.00 18.82 268 VAL B C 1
ATOM 4373 O O . VAL B 1 268 ? 5.024 19.305 -18.011 1.00 19.06 268 VAL B O 1
ATOM 4377 N N A GLU B 1 269 ? 2.978 20.069 -17.478 0.50 18.74 269 GLU B N 1
ATOM 4378 N N B GLU B 1 269 ? 2.972 20.043 -17.489 0.50 18.77 269 GLU B N 1
ATOM 4379 C CA A GLU B 1 269 ? 2.382 19.597 -18.715 0.50 18.74 269 GLU B CA 1
ATOM 4380 C CA B GLU B 1 269 ? 2.427 19.502 -18.733 0.50 18.77 269 GLU B CA 1
ATOM 4381 C C A GLU B 1 269 ? 2.755 20.524 -19.862 0.50 18.11 269 GLU B C 1
ATOM 4382 C C B GLU B 1 269 ? 2.579 20.454 -19.911 0.50 18.15 269 GLU B C 1
ATOM 4383 O O A GLU B 1 269 ? 2.711 21.744 -19.708 0.50 18.45 269 GLU B O 1
ATOM 4384 O O B GLU B 1 269 ? 2.192 21.613 -19.838 0.50 18.45 269 GLU B O 1
ATOM 4395 N N . VAL B 1 270 ? 3.148 19.936 -20.991 1.00 17.89 270 VAL B N 1
ATOM 4396 C CA . VAL B 1 270 ? 3.351 20.677 -22.242 1.00 17.58 270 VAL B CA 1
ATOM 4397 C C . VAL B 1 270 ? 2.711 19.774 -23.269 1.00 18.81 270 VAL B C 1
ATOM 4398 O O . VAL B 1 270 ? 3.042 18.580 -23.345 1.00 20.84 270 VAL B O 1
ATOM 4402 N N . LYS B 1 271 ? 1.791 20.326 -24.057 1.00 18.32 271 LYS B N 1
ATOM 4403 C CA . LYS B 1 271 ? 1.045 19.534 -25.021 1.00 17.46 271 LYS B CA 1
ATOM 4404 C C . LYS B 1 271 ? 0.992 20.257 -26.350 1.00 16.52 271 LYS B C 1
ATOM 4405 O O . LYS B 1 271 ? 0.657 21.449 -26.414 1.00 15.97 271 LYS B O 1
ATOM 4411 N N A ARG B 1 272 ? 1.342 19.547 -27.420 0.50 16.01 272 ARG B N 1
ATOM 4412 N N B ARG B 1 272 ? 1.318 19.540 -27.417 0.50 16.31 272 ARG B N 1
ATOM 4413 C CA A ARG B 1 272 ? 1.139 20.059 -28.770 0.50 15.76 272 ARG B CA 1
ATOM 4414 C CA B ARG B 1 272 ? 1.139 20.096 -28.739 0.50 16.27 272 ARG B CA 1
ATOM 4415 C C A ARG B 1 272 ? -0.358 20.067 -29.068 0.50 16.69 272 ARG B C 1
ATOM 4416 C C B ARG B 1 272 ? -0.336 20.061 -29.126 0.50 17.01 272 ARG B C 1
ATOM 4417 O O A ARG B 1 272 ? -1.026 19.038 -28.952 0.50 16.89 272 ARG B O 1
ATOM 4418 O O B ARG B 1 272 ? -0.961 18.997 -29.143 0.50 17.19 272 ARG B O 1
ATOM 4433 N N . VAL B 1 273 ? -0.878 21.231 -29.432 1.00 17.04 273 VAL B N 1
ATOM 4434 C CA . VAL B 1 273 ? -2.305 21.377 -29.758 1.00 19.32 273 VAL B CA 1
ATOM 4435 C C . VAL B 1 273 ? -2.648 20.668 -31.069 1.00 20.01 273 VAL B C 1
ATOM 4436 O O . VAL B 1 273 ? -1.874 20.706 -32.032 1.00 19.53 273 VAL B O 1
#

Solvent-accessible surface area: 23260 Å² total; per-residue (Å²): 86,87,0,0,0,0,0,1,0,4,5,13,0,7,44,98,78,156,160,32,100,28,67,15,3,16,13,0,21,20,0,0,19,0,0,33,81,30,14,102,8,40,0,9,0,0,21,34,64,18,7,148,132,30,43,156,62,0,104,86,27,11,139,28,44,56,38,118,21,147,14,1,1,0,2,10,7,45,27,126,64,42,38,170,54,138,39,53,8,5,5,68,5,25,68,0,110,148,24,32,117,49,139,13,74,5,0,0,0,1,3,11,1,77,1,1,34,66,72,15,0,50,57,2,43,168,133,14,87,48,2,0,0,5,0,49,0,5,0,20,13,40,61,109,15,108,39,88,74,81,73,25,86,0,57,32,0,126,40,0,65,0,0,6,0,58,76,45,6,58,114,54,13,96,51,26,38,27,98,37,2,42,0,0,0,8,15,60,58,101,96,83,2,68,0,26,26,101,29,123,52,17,42,10,56,26,38,139,49,85,72,93,33,40,22,12,22,24,18,0,10,0,0,0,0,1,0,4,55,67,118,13,98,12,51,73,0,0,56,50,0,7,0,0,14,5,19,2,20,142,74,101,28,12,124,23,51,52,103,78,0,41,117,52,4,139,169,11,83,28,122,173,130,89,86,0,0,0,0,0,0,0,2,3,12,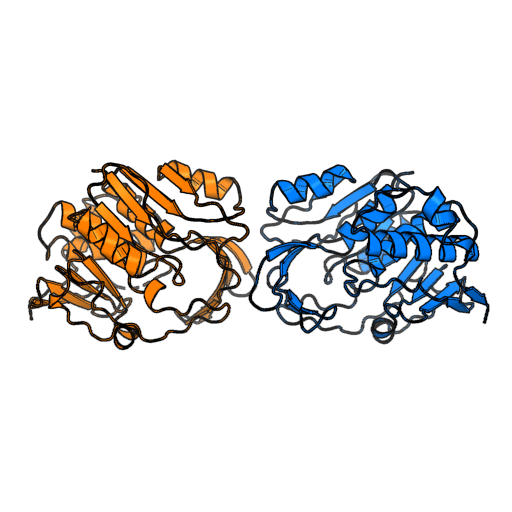0,2,27,108,72,157,169,49,75,27,63,11,0,12,9,0,21,15,0,0,29,0,0,40,105,36,15,107,9,14,0,2,0,0,18,37,50,14,9,103,134,22,29,130,67,0,96,98,31,12,127,31,63,53,40,115,14,134,15,2,0,0,8,19,10,18,45,60,130,75,124,152,79,85,50,42,3,3,0,61,2,28,62,1,115,145,37,25,134,31,146,23,81,2,0,0,0,3,2,18,1,81,0,1,36,61,69,9,0,59,62,2,40,174,120,11,116,30,0,0,0,6,1,66,0,5,0,23,26,45,76,57,22,100,36,106,43,92,84,23,90,0,51,29,0,113,45,0,52,0,0,9,1,46,65,48,30,56,109,55,5,100,46,26,38,30,117,51,3,34,0,0,0,8,19,52,51,96,99,66,2,81,0,26,34,111,32,143,47,25,37,6,68,35,27,178,90,15,13,22,30,28,0,12,0,0,0,0,0,0,2,47,44,122,20,101,11,57,53,0,0,49,47,0,7,0,4,14,10,24,2,58,173,67,112,38,25,119,24,53,72,116,68,1,49,99,26,7,162,140,0,75,23,125,118,115

Organism: Thermococcus kodakarensis (strain ATCC BAA-918 / JCM 12380 / KOD1) (NCBI:txid69014)

Sequence (541 aa):
MKCCLVVGHVVRDIVKKKGNKVLERLGGGAYYSALALSRFCCDVEILTSFSNLPEEWIKELESMAKLQVVPSETTTTYEELTYLDGNRRRLKLLERASPIEELPDGEYDVLLMNPVVAREVPPALVTSALKKFPFVAVDIQGFIIRSSSPGEIIQYYQPIDGSSFLKGVKILHADDLGEYQYLQGFSPEFVDVLLLSNGPEPGKAFLHGRREYTFEPVHVGVDESTGAGDVFLGAFTGFYSQCPFVQALKRAAAFTALFLKNRSVVDFSMDDVNELLAMKVEVKRVMKCLVVGHVVRDIVKKGNKVLERLGGGAYYSALALSRFCDVEILTSFSNLPEEWIKELESMAKLQVVPSETTTTYELTYLDGNRRRLKLLLERRASPIEELPDGEYDVLLMNPVAREVPPALVTSALKKFPFVAVDIQGFIRRSSSPGEIQYQPIDGSSFLKGVKILHADLGEYQYLQGFSSPEFVDVLLLSNGPEEPGKAFLHGREYTFEPVHSTGAGDVFLGAFTGFYSQCPFVQQALKRAAAFTALFLKNRSVDFSMMDDVNELAMKKVEEVKRRV

CATH classification: 3.40.1190.20